Protein 4N84 (pdb70)

Nearest PDB structures (foldseek):
  4n84-assembly1_A  TM=1.004E+00  e=1.645E-27  Homo sapiens
  6fna-assembly1_A  TM=9.933E-01  e=2.203E-26  Homo sapiens
  4n7g-assembly1_A-2  TM=9.872E-01  e=5.894E-26  Homo sapiens
  7d8p-assembly1_B  TM=9.876E-01  e=8.430E-26  Homo sapiens
  7exe-assembly1_B  TM=9.832E-01  e=3.859E-25  Mus musculus

Foldseek 3Di:
DDDLVVLLVQLVVCVVVVNLVSNLVSLLVNLVVAAADDPSSVVSNVVSLCVVLVVLLVVLVVLVVQLVPPPDDPVSNVVSVVVSVVSLVSNVVSLVSLLVSLVRHQCVNDPDLLSNLLSLLVNLVSLLSVLVSDDPPCNVVSLVSSLVSLVVSQVSCVVDHQLLDLSNLVSLQSVLCSCCVRVVDLVSSQVSLVVSLVSNVVVVVVVRPSSVVSSVVSVVVNVVSVD/DDDLVVLVVQLVVCVVVVNLVSNQVSLLVNQVVAAADDVVSVVSNVVSLVVQLVVLLVVLVVLVVVLVVDDPVVNVVSVVVSVVSLVSNVVSLVSLLVSLVPGQCVNPPDLLSNLQSLLVNLVSLLSCLVNDPPPCNVVSLVRSLVSLVVSQVSCVVPHQLLDLSNLVSLLVNLVCCVVPVVHNPSSQVSLVVSLVSVVVVVCDDDDPPSVVSSVSSVVVNVVSPD/DVVCVDDD/DVVCVDPD

Radius of gyration: 26.81 Å; Cα contacts (8 Å, |Δi|>4): 557; chains: 4; bounding box: 70×46×56 Å

Secondary structure (DSSP, 8-state):
---HHHHHHHHHHHHHTT-HHHHHHHHHHHHHT-SPPPHHHHHHHHHHHHHHHHHHHHHHHHHHHHHHT--S-TTHHHHHHHHHHHHHHHHHHHHHHHHHHIIIIITTT--SHHHHHHHHHHHHHHHHHHHTT--GGGTTHHHHHHHHHHHHHHHHHHHHS-TT-HHHHHHHHHHHHHHHHTS--HHHHHHHHHHHHHHHHHHHT---HHHHHHHHHHHHHHHHHH-/---HHHHHHHHHHHHHTT-HHHHHHHHHHHHHT-SPPPHHHHHHHHHHHHHHHHHHHHHHHHHHHHHHH---HHHHHHHHHHHHHHHHHHHHHHHHHHHIIIIITTT--SHHHHHHHHHHHHHHHHHHHTT--SSSHHHHHHHHHHHHHHHHHHHHHHS-TT-HHHHHHHHHHHHIIIIIS--HHHHHHHHHHHHHHHHHTT--TT-SHHHHHHHHHHHHHHHH--/--------/--------

GO terms:
  GO:0005829 cytosol (C, IDA)
  GO:0042149 cellular response to glucose starvation (P, IDA)
  GO:0045824 negative regulation of innate immune response (P, IDA)
  GO:1904262 negative regulation of TORC1 signaling (P, IDA)
  GO:1900181 negative regulation of protein localization to nucleus (P, IDA)
  GO:0140311 protein sequestering activity (F, IDA)
  GO:0044325 transmembrane transporter binding (F, IPI)
  GO:0019903 protein phosphatase binding (F, IPI)
  GO:0031625 ubiquitin protein ligase binding (F, IPI)
  GO:0050815 phosphoserine residue binding (F, IDA)
  GO:0070372 regulation of ERK1 and ERK2 cascade (P, IDA)
  GO:0042470 melanosome (C, EXP)
  GO:0005737 cytoplasm (C, EXP)
  GO:0006468 protein phosphorylation (P, IMP)
  GO:0007165 signal transduction (P, IMP)
  GO:0005515 protein binding (F, IPI)
  GO:0005737 cytoplasm (C, TAS)
  GO:0043066 negative regulation of apoptotic process (P, TAS)
  GO:0007165 signal transduction (P, TAS)
  GO:0005634 nucleus (C, IDA)

Solvent-accessible surface area: 22319 Å² total

CATH classification: 1.20.190.20

Organism: Homo sapiens (NCBI:txid9606)

InterPro domains:
  IPR000308 14-3-3 protein [PIRSF000868] (2-238)
  IPR000308 14-3-3 protein [PR00305] (35-64)
  IPR000308 14-3-3 protein [PR00305] (82-106)
  IPR000308 14-3-3 protein [PR00305] (113-135)
  IPR000308 14-3-3 protein [PR00305] (148-174)
  IPR000308 14-3-3 protein [PR00305] (175-201)
  IPR000308 14-3-3 protein [PR00305] (202-231)
  IPR000308 14-3-3 protein [PTHR18860] (4-233)
  IPR023409 14-3-3 protein, conserved site [PS00796] (41-51)
  IPR023409 14-3-3 protein, conserved site [PS00797] (211-230)
  IPR023410 14-3-3 domain [PF00244] (9-229)
  IPR023410 14-3-3 domain [SM00101] (3-242)
  IPR036815 14-3-3 domain superfamily [G3DSA:1.20.190.20] (1-241)
  IPR036815 14-3-3 domain superfamily [SSF48445] (1-231)

Sequence (469 aa):
GMDKNELVQKAKLAEQAERYDDMAACMKSVTEQGAELSNEERNLLSVAYKNVVGARRSSWRVVSSIEQKTEGAEKKQQMAREYREKIETELRDICNDVLSLLEKFLIPNASQAESKVFYLKMKGDYYRYLAEVAAGDDKKGIVDQSQQAYQEAFEISKKEMQPTHPIRLGLALNFSVFYYEILNSPEKACSLAKTAFDEAIAELDTSYKDSTLIMQLLRDNLTLWTSGMDKNELVQKAKLAEQAERYDDMAACMKSVTEQGAELSNEERNLLSVAYKNVVGARRSSWRVVSSIEQKTEEKKQQMAREYREKIETELRDICNDVLSLLEKFLIPNASQAESKVFYLKMKGDYYRYLAEVAAGDDKKGIVDQSQQAYQEAFEISKKEMQPTHPIRLGLALNFSVFYYEILNSPEKACSLAKTAFDEAIAELDEESYKDSTLIMQLLRDNLTLWTSGLDLDLASGLDLDLAS

B-factor: mean 54.48, std 18.71, range [20.0, 144.7]

Structure (mmCIF, N/CA/C/O backbone):
data_4N84
#
_entry.id   4N84
#
_cell.length_a   83.240
_cell.length_b   105.180
_cell.length_c   113.780
_cell.angle_alpha   90.000
_cell.angle_beta   90.000
_cell.angle_gamma   90.000
#
_symmetry.space_group_name_H-M   'P 21 21 21'
#
loop_
_entity.id
_entity.type
_entity.pdbx_description
1 polymer '14-3-3 protein zeta/delta'
2 polymer 'Exoenzyme S'
3 water water
#
loop_
_atom_site.group_PDB
_atom_site.id
_atom_site.type_symbol
_atom_site.label_atom_id
_atom_site.label_alt_id
_atom_site.label_comp_id
_atom_site.label_asym_id
_atom_site.label_entity_id
_atom_site.label_seq_id
_atom_site.pdbx_PDB_ins_code
_atom_site.Cartn_x
_atom_site.Cartn_y
_atom_site.Cartn_z
_atom_site.occupancy
_atom_site.B_iso_or_equiv
_atom_site.auth_seq_id
_atom_site.auth_comp_id
_atom_site.auth_asym_id
_atom_site.auth_atom_id
_atom_site.pdbx_PDB_model_num
ATOM 1 N N . GLY A 1 1 ? 23.274 18.267 16.521 1.00 93.73 0 GLY A N 1
ATOM 2 C CA . GLY A 1 1 ? 22.945 18.359 17.978 1.00 110.96 0 GLY A CA 1
ATOM 3 C C . GLY A 1 1 ? 22.247 17.100 18.480 1.00 124.27 0 GLY A C 1
ATOM 4 O O . GLY A 1 1 ? 21.021 17.075 18.646 1.00 117.34 0 GLY A O 1
ATOM 5 N N . MET A 1 2 ? 23.040 16.050 18.710 1.00 131.01 1 MET A N 1
ATOM 6 C CA . MET A 1 2 ? 22.568 14.742 19.219 1.00 121.70 1 MET A CA 1
ATOM 7 C C . MET A 1 2 ? 23.608 14.169 20.197 1.00 112.21 1 MET A C 1
ATOM 8 O O . MET A 1 2 ? 24.801 14.431 20.057 1.00 102.44 1 MET A O 1
ATOM 13 N N . ASP A 1 3 ? 23.169 13.378 21.173 1.00 102.61 2 ASP A N 1
ATOM 14 C CA . ASP A 1 3 ? 24.063 12.887 22.236 1.00 90.49 2 ASP A CA 1
ATOM 15 C C . ASP A 1 3 ? 24.672 11.450 21.978 1.00 86.44 2 ASP A C 1
ATOM 16 O O . ASP A 1 3 ? 24.080 10.635 21.271 1.00 73.01 2 ASP A O 1
ATOM 21 N N . LYS A 1 4 ? 25.841 11.155 22.548 1.00 66.10 3 LYS A N 1
ATOM 22 C CA . LYS A 1 4 ? 26.573 9.935 22.242 1.00 63.87 3 LYS A CA 1
ATOM 23 C C . LYS A 1 4 ? 25.793 8.640 22.309 1.00 66.96 3 LYS A C 1
ATOM 24 O O . LYS A 1 4 ? 25.942 7.811 21.440 1.00 70.61 3 LYS A O 1
ATOM 30 N N . ASN A 1 5 ? 24.965 8.443 23.320 1.00 66.55 4 ASN A N 1
ATOM 31 C CA . ASN A 1 5 ? 24.119 7.269 23.310 1.00 59.43 4 ASN A CA 1
ATOM 32 C C . ASN A 1 5 ? 23.196 7.205 22.151 1.00 56.40 4 ASN A C 1
ATOM 33 O O . ASN A 1 5 ? 22.927 6.120 21.656 1.00 64.60 4 ASN A O 1
ATOM 38 N N . GLU A 1 6 ? 22.626 8.355 21.807 1.00 55.59 5 GLU A N 1
ATOM 39 C CA . GLU A 1 6 ? 21.657 8.418 20.744 1.00 54.71 5 GLU A CA 1
ATOM 40 C C . GLU A 1 6 ? 22.401 8.014 19.414 1.00 53.02 5 GLU A C 1
ATOM 41 O O . GLU A 1 6 ? 21.934 7.150 18.662 1.00 50.87 5 GLU A O 1
ATOM 43 N N . LEU A 1 7 ? 23.593 8.565 19.195 1.00 46.27 6 LEU A N 1
ATOM 44 C CA . LEU A 1 7 ? 24.391 8.269 18.053 1.00 42.03 6 LEU A CA 1
ATOM 45 C C . LEU A 1 7 ? 24.666 6.766 17.959 1.00 51.68 6 LEU A C 1
ATOM 46 O O . LEU A 1 7 ? 24.371 6.147 16.906 1.00 49.76 6 LEU A O 1
ATOM 51 N N . VAL A 1 8 ? 25.112 6.168 19.068 1.00 44.82 7 VAL A N 1
ATOM 52 C CA . VAL A 1 8 ? 25.364 4.737 19.145 1.00 38.73 7 VAL A CA 1
ATOM 53 C C . VAL A 1 8 ? 24.138 3.883 18.832 1.00 45.49 7 VAL A C 1
ATOM 54 O O . VAL A 1 8 ? 24.185 2.889 18.086 1.00 56.64 7 VAL A O 1
ATOM 58 N N . GLN A 1 9 ? 23.024 4.289 19.358 1.00 43.95 8 GLN A N 1
ATOM 59 C CA . GLN A 1 9 ? 21.771 3.619 19.063 1.00 54.01 8 GLN A CA 1
ATOM 60 C C . GLN A 1 9 ? 21.324 3.750 17.584 1.00 53.40 8 GLN A C 1
ATOM 61 O O . GLN A 1 9 ? 20.650 2.876 17.052 1.00 51.26 8 GLN A O 1
ATOM 67 N N . LYS A 1 10 ? 21.642 4.879 16.964 1.00 46.60 9 LYS A N 1
ATOM 68 C CA . LYS A 1 10 ? 21.293 5.076 15.599 1.00 48.14 9 LYS A CA 1
ATOM 69 C C . LYS A 1 10 ? 22.177 4.146 14.723 1.00 43.15 9 LYS A C 1
ATOM 70 O O . LYS A 1 10 ? 21.667 3.436 13.859 1.00 43.37 9 LYS A O 1
ATOM 76 N N . ALA A 1 11 ? 23.470 4.143 14.999 1.00 37.38 10 ALA A N 1
ATOM 77 C CA . ALA A 1 11 ? 24.404 3.233 14.400 1.00 41.06 10 ALA A CA 1
ATOM 78 C C . ALA A 1 11 ? 23.939 1.770 14.400 1.00 44.85 10 ALA A C 1
ATOM 79 O O . ALA A 1 11 ? 23.924 1.161 13.345 1.00 52.45 10 ALA A O 1
ATOM 81 N N . LYS A 1 12 ? 23.502 1.246 15.549 1.00 43.40 11 LYS A N 1
ATOM 82 C CA . LYS A 1 12 ? 22.916 -0.090 15.607 1.00 43.14 11 LYS A CA 1
ATOM 83 C C . LYS A 1 12 ? 21.670 -0.260 14.744 1.00 44.61 11 LYS A C 1
ATOM 84 O O . LYS A 1 12 ? 21.477 -1.326 14.144 1.00 50.31 11 LYS A O 1
ATOM 90 N N . LEU A 1 13 ? 20.824 0.765 14.692 1.00 46.09 12 LEU A N 1
ATOM 91 C CA . LEU A 1 13 ? 19.645 0.754 13.847 1.00 45.23 12 LEU A CA 1
ATOM 92 C C . LEU A 1 13 ? 20.061 0.683 12.371 1.00 44.70 12 LEU A C 1
ATOM 93 O O . LEU A 1 13 ? 19.638 -0.193 11.638 1.00 42.68 12 LEU A O 1
ATOM 98 N N . ALA A 1 14 ? 20.960 1.570 11.974 1.00 41.97 13 ALA A N 1
ATOM 99 C CA . ALA A 1 14 ? 21.472 1.621 10.625 1.00 40.43 13 ALA A CA 1
ATOM 100 C C . ALA A 1 14 ? 22.132 0.326 10.264 1.00 40.53 13 ALA A C 1
ATOM 101 O O . ALA A 1 14 ? 21.997 -0.075 9.146 1.00 45.73 13 ALA A O 1
ATOM 103 N N . GLU A 1 15 ? 22.845 -0.309 11.206 1.00 39.81 14 GLU A N 1
ATOM 104 C CA . GLU A 1 15 ? 23.519 -1.560 10.948 1.00 42.74 14 GLU A CA 1
ATOM 105 C C . GLU A 1 15 ? 22.502 -2.597 10.614 1.00 45.06 14 GLU A C 1
ATOM 106 O O . GLU A 1 15 ? 22.589 -3.292 9.591 1.00 41.25 14 GLU A O 1
ATOM 112 N N . GLN A 1 16 ? 21.475 -2.627 11.417 1.00 42.65 15 GLN A N 1
ATOM 113 C CA . GLN A 1 16 ? 20.422 -3.593 11.202 1.00 51.74 15 GLN A CA 1
ATOM 114 C C . GLN A 1 16 ? 19.782 -3.455 9.825 1.00 47.35 15 GLN A C 1
ATOM 115 O O . GLN A 1 16 ? 19.415 -4.450 9.224 1.00 58.09 15 GLN A O 1
ATOM 121 N N . ALA A 1 17 ? 19.604 -2.216 9.371 1.00 41.99 16 ALA A N 1
ATOM 122 C CA . ALA A 1 17 ? 18.850 -1.929 8.172 1.00 39.15 16 ALA A CA 1
ATOM 123 C C . ALA A 1 17 ? 19.798 -2.006 6.954 1.00 43.03 16 ALA A C 1
ATOM 124 O O . ALA A 1 17 ? 19.417 -1.626 5.863 1.00 40.91 16 ALA A O 1
ATOM 126 N N . GLU A 1 18 ? 21.042 -2.416 7.182 1.00 39.56 17 GLU A N 1
ATOM 127 C CA . GLU A 1 18 ? 22.099 -2.434 6.197 1.00 43.77 17 GLU A CA 1
ATOM 128 C C . GLU A 1 18 ? 22.335 -1.105 5.517 1.00 43.85 17 GLU A C 1
ATOM 129 O O . GLU A 1 18 ? 22.499 -1.010 4.325 1.00 44.00 17 GLU A O 1
ATOM 135 N N . ARG A 1 19 ? 22.317 -0.051 6.327 1.00 44.36 18 ARG A N 1
ATOM 136 C CA . ARG A 1 19 ? 22.594 1.301 5.861 1.00 36.45 18 ARG A CA 1
ATOM 137 C C . ARG A 1 19 ? 23.898 1.753 6.495 1.00 37.18 18 ARG A C 1
ATOM 138 O O . ARG A 1 19 ? 23.9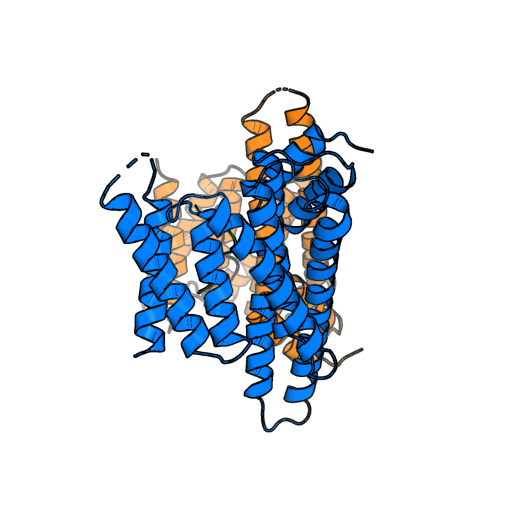04 2.406 7.539 1.00 41.07 18 ARG A O 1
ATOM 146 N N . TYR A 1 20 ? 25.005 1.385 5.861 1.00 35.98 19 TYR A N 1
ATOM 147 C CA . TYR A 1 20 ? 26.290 1.549 6.434 1.00 37.77 19 TYR A CA 1
ATOM 148 C C . TYR A 1 20 ? 26.858 2.901 6.301 1.00 42.92 19 TYR A C 1
ATOM 149 O O . TYR A 1 20 ? 27.704 3.249 7.122 1.00 46.34 19 TYR A O 1
ATOM 158 N N . ASP A 1 21 ? 26.469 3.658 5.282 1.00 41.34 20 ASP A N 1
ATOM 159 C CA . ASP A 1 21 ? 26.882 5.075 5.241 1.00 43.62 20 ASP A CA 1
ATOM 160 C C . ASP A 1 21 ? 26.317 5.833 6.473 1.00 38.37 20 ASP A C 1
ATOM 161 O O . ASP A 1 21 ? 27.050 6.592 7.135 1.00 43.94 20 ASP A O 1
ATOM 166 N N . ASP A 1 22 ? 25.051 5.596 6.784 1.00 36.41 21 ASP A N 1
ATOM 167 C CA . ASP A 1 22 ? 24.368 6.141 7.968 1.00 38.18 21 ASP A CA 1
ATOM 168 C C . ASP A 1 22 ? 25.128 5.694 9.184 1.00 46.83 21 ASP A C 1
ATOM 169 O O . ASP A 1 22 ? 25.551 6.527 10.000 1.00 51.04 21 ASP A O 1
ATOM 174 N N . MET A 1 23 ? 25.406 4.389 9.254 1.00 46.78 22 MET A N 1
ATOM 175 C CA . MET A 1 23 ? 26.080 3.847 10.412 1.00 41.72 22 MET A CA 1
ATOM 176 C C . MET A 1 23 ? 27.441 4.484 10.569 1.00 37.96 22 MET A C 1
ATOM 177 O O . MET A 1 23 ? 27.867 4.845 11.682 1.00 43.33 22 MET A O 1
ATOM 182 N N . ALA A 1 24 ? 28.139 4.651 9.480 1.00 35.87 23 ALA A N 1
ATOM 183 C CA . ALA A 1 24 ? 29.480 5.314 9.551 1.00 39.37 23 ALA A CA 1
ATOM 184 C C . ALA A 1 24 ? 29.435 6.830 9.979 1.00 39.70 23 ALA A C 1
ATOM 185 O O . ALA A 1 24 ? 30.263 7.275 10.733 1.00 43.12 23 ALA A O 1
ATOM 187 N N . ALA A 1 25 ? 28.440 7.570 9.524 1.00 35.74 24 ALA A N 1
ATOM 188 C CA . ALA A 1 25 ? 28.283 9.025 9.803 1.00 41.48 24 ALA A CA 1
ATOM 189 C C . ALA A 1 25 ? 27.993 9.089 11.307 1.00 39.22 24 ALA A C 1
ATOM 190 O O . ALA A 1 25 ? 28.618 9.856 12.004 1.00 40.19 24 ALA A O 1
ATOM 192 N N . CYS A 1 26 ? 27.141 8.198 11.810 1.00 34.66 25 CYS A N 1
ATOM 193 C CA . CYS A 1 26 ? 26.927 8.108 13.273 1.00 40.53 25 CYS A CA 1
ATOM 194 C C . CYS A 1 26 ? 28.170 7.927 14.108 1.00 44.02 25 CYS A C 1
ATOM 195 O O . CYS A 1 26 ? 28.477 8.761 15.005 1.00 50.84 25 CYS A O 1
ATOM 198 N N . MET A 1 27 ? 28.931 6.905 13.768 1.00 38.31 26 MET A N 1
ATOM 199 C CA . MET A 1 27 ? 30.118 6.593 14.567 1.00 36.69 26 MET A CA 1
ATOM 200 C C . MET A 1 27 ? 31.258 7.506 14.272 1.00 35.95 26 MET A C 1
ATOM 201 O O . MET A 1 27 ? 32.189 7.608 15.062 1.00 38.21 26 MET A O 1
ATOM 206 N N . LYS A 1 28 ? 31.243 8.160 13.131 1.00 42.82 27 LYS A N 1
ATOM 207 C CA . LYS A 1 28 ? 32.244 9.218 12.894 1.00 45.68 27 LYS A CA 1
ATOM 208 C C . LYS A 1 28 ? 31.944 10.340 13.917 1.00 46.13 27 LYS A C 1
ATOM 209 O O . LYS A 1 28 ? 32.844 10.790 14.618 1.00 43.47 27 LYS A O 1
ATOM 215 N N . SER A 1 29 ? 30.679 10.728 14.080 1.00 41.93 28 SER A N 1
ATOM 216 C CA . SER A 1 29 ? 30.416 11.814 15.063 1.00 53.10 28 SER A CA 1
ATOM 217 C C . SER A 1 29 ? 30.741 11.424 16.491 1.00 55.58 28 SER A C 1
ATOM 218 O O . SER A 1 29 ? 31.287 12.254 17.237 1.00 57.65 28 SER A O 1
ATOM 221 N N . VAL A 1 30 ? 30.398 10.189 16.870 1.00 47.97 29 VAL A N 1
ATOM 222 C CA . VAL A 1 30 ? 30.740 9.691 18.235 1.00 44.56 29 VAL A CA 1
ATOM 223 C C . VAL A 1 30 ? 32.237 9.857 18.405 1.00 51.88 29 VAL A C 1
ATOM 224 O O . VAL A 1 30 ? 32.724 10.329 19.462 1.00 48.47 29 VAL A O 1
ATOM 228 N N . THR A 1 31 ? 32.987 9.494 17.368 1.00 41.13 30 THR A N 1
ATOM 229 C CA . THR A 1 31 ? 34.439 9.566 17.536 1.00 43.27 30 THR A CA 1
ATOM 230 C C . THR A 1 31 ? 34.913 11.014 17.629 1.00 49.49 30 THR A C 1
ATOM 231 O O . THR A 1 31 ? 35.836 11.339 18.339 1.00 50.34 30 THR A O 1
ATOM 235 N N . GLU A 1 32 ? 34.279 11.875 16.866 1.00 51.36 31 GLU A N 1
ATOM 236 C CA . GLU A 1 32 ? 34.629 13.268 16.883 1.00 48.94 31 GLU A CA 1
ATOM 237 C C . GLU A 1 32 ? 34.348 13.977 18.221 1.00 51.04 31 GLU A C 1
ATOM 238 O O . GLU A 1 32 ? 34.998 14.954 18.514 1.00 57.23 31 GLU A O 1
ATOM 244 N N . GLN A 1 33 ? 33.476 13.434 19.072 1.00 49.27 32 GLN A N 1
ATOM 245 C CA . GLN A 1 33 ? 33.279 13.988 20.427 1.00 43.20 32 GLN A CA 1
ATOM 246 C C . GLN A 1 33 ? 34.495 13.882 21.342 1.00 45.32 32 GLN A C 1
ATOM 247 O O . GLN A 1 33 ? 34.516 14.453 22.408 1.00 51.88 32 GLN A O 1
ATOM 253 N N . GLY A 1 34 ? 35.515 13.138 20.936 1.00 46.11 33 GLY A N 1
ATOM 254 C CA . GLY A 1 34 ? 36.804 13.247 21.575 1.00 36.53 33 GLY A CA 1
ATOM 255 C C . GLY A 1 34 ? 37.107 12.261 22.685 1.00 40.39 33 GLY A C 1
ATOM 256 O O . GLY A 1 34 ? 38.245 12.168 23.099 1.00 40.56 33 GLY A O 1
ATOM 257 N N . ALA A 1 35 ? 36.123 11.524 23.196 1.00 37.36 34 ALA A N 1
ATOM 258 C CA . ALA A 1 35 ? 36.452 10.571 24.293 1.00 39.34 34 ALA A CA 1
ATOM 259 C C . ALA A 1 35 ? 36.840 9.163 23.698 1.00 43.71 34 ALA A C 1
ATOM 260 O O . ALA A 1 35 ? 36.227 8.725 22.677 1.00 40.16 34 ALA A O 1
ATOM 262 N N . GLU A 1 36 ? 37.784 8.478 24.333 1.00 45.36 35 GLU A N 1
ATOM 263 C CA . GLU A 1 36 ? 38.162 7.071 24.017 1.00 45.11 35 GLU A CA 1
ATOM 264 C C . GLU A 1 36 ? 36.976 6.143 23.857 1.00 41.18 35 GLU A C 1
ATOM 265 O O . GLU A 1 36 ? 36.167 6.000 24.789 1.00 40.41 35 GLU A O 1
ATOM 271 N N . LEU A 1 37 ? 36.870 5.511 22.671 1.00 41.79 36 LEU A N 1
ATOM 272 C CA . LEU A 1 37 ? 35.750 4.569 22.358 1.00 40.27 36 LEU A CA 1
ATOM 273 C C . LEU A 1 37 ? 35.887 3.322 23.221 1.00 37.93 36 LEU A C 1
ATOM 274 O O . LEU A 1 37 ? 36.968 2.818 23.379 1.00 30.64 36 LEU A O 1
ATOM 279 N N . 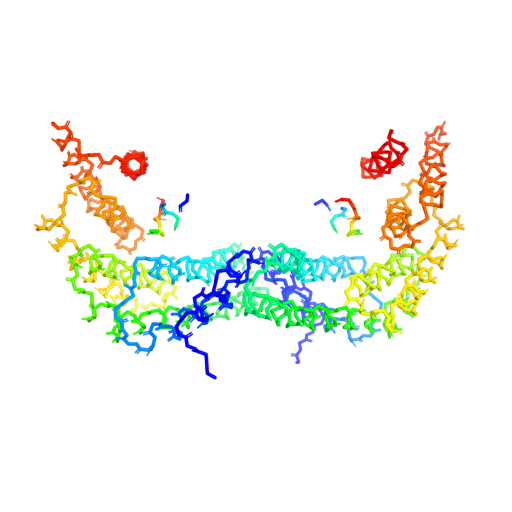SER A 1 38 ? 34.789 2.869 23.778 1.00 34.83 37 SER A N 1
ATOM 280 C CA . SER A 1 38 ? 34.700 1.548 24.308 1.00 41.79 37 SER A CA 1
ATOM 281 C C . SER A 1 38 ? 34.831 0.527 23.149 1.00 45.34 37 SER A C 1
ATOM 282 O O . SER A 1 38 ? 34.673 0.895 21.956 1.00 42.87 37 SER A O 1
ATOM 285 N N . ASN A 1 39 ? 35.132 -0.723 23.519 1.00 42.16 38 ASN A N 1
ATOM 286 C CA . ASN A 1 39 ? 35.086 -1.863 22.638 1.00 40.34 38 ASN A CA 1
ATOM 287 C C . ASN A 1 39 ? 33.832 -1.857 21.822 1.00 43.61 38 ASN A C 1
ATOM 288 O O . ASN A 1 39 ? 33.898 -1.919 20.591 1.00 40.55 38 ASN A O 1
ATOM 293 N N . GLU A 1 40 ? 32.684 -1.723 22.460 1.00 40.26 39 GLU A N 1
ATOM 294 C CA . GLU A 1 40 ? 31.487 -1.737 21.653 1.00 36.64 39 GLU A CA 1
ATOM 295 C C . GLU A 1 40 ? 31.472 -0.648 20.541 1.00 39.99 39 GLU A C 1
ATOM 296 O O . GLU A 1 40 ? 31.040 -0.935 19.426 1.00 47.60 39 GLU A O 1
ATOM 302 N N . GLU A 1 41 ? 31.938 0.580 20.847 1.00 43.67 40 GLU A N 1
ATOM 303 C CA . GLU A 1 41 ? 31.873 1.686 19.891 1.00 45.28 40 GLU A CA 1
ATOM 304 C C . GLU A 1 41 ? 32.909 1.553 18.799 1.00 37.18 40 GLU A C 1
ATOM 305 O O . GLU A 1 41 ? 32.642 1.851 17.669 1.00 36.53 40 GLU A O 1
ATOM 311 N N . ARG A 1 42 ? 34.090 1.075 19.180 1.00 32.24 41 ARG A N 1
ATOM 312 C CA . ARG A 1 42 ? 35.163 0.813 18.234 1.00 33.83 41 ARG A CA 1
ATOM 313 C C . ARG A 1 42 ? 34.729 -0.249 17.234 1.00 41.67 41 ARG A C 1
ATOM 314 O O . ARG A 1 42 ? 34.943 -0.099 16.031 1.00 37.99 41 ARG A O 1
ATOM 322 N N . ASN A 1 43 ? 34.115 -1.321 17.728 1.00 35.84 42 ASN A N 1
ATOM 323 C CA . ASN A 1 43 ? 33.622 -2.359 16.837 1.00 36.45 42 ASN A CA 1
ATOM 324 C C . ASN A 1 43 ? 32.553 -1.856 15.861 1.00 40.02 42 ASN A C 1
ATOM 325 O O . ASN A 1 43 ? 32.536 -2.267 14.718 1.00 38.94 42 ASN A O 1
ATOM 330 N N . LEU A 1 44 ? 31.640 -1.017 16.330 1.00 34.78 43 LEU A N 1
ATOM 331 C CA . LEU A 1 44 ? 30.650 -0.437 15.481 1.00 34.03 43 LEU A CA 1
ATOM 332 C C . LEU A 1 44 ? 31.3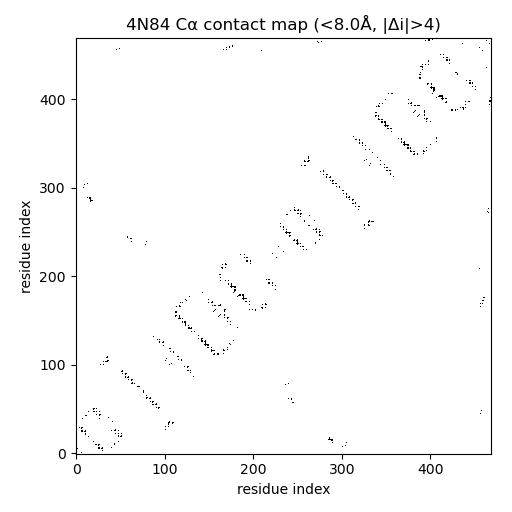30 0.503 14.436 1.00 39.66 43 LEU A C 1
ATOM 333 O O . LEU A 1 44 ? 30.939 0.551 13.272 1.00 37.19 43 LEU A O 1
ATOM 338 N N . LEU A 1 45 ? 32.376 1.221 14.823 1.00 37.84 44 LEU A N 1
ATOM 339 C CA . LEU A 1 45 ? 33.004 2.097 13.843 1.00 39.02 44 LEU A CA 1
ATOM 340 C C . LEU A 1 45 ? 33.670 1.239 12.727 1.00 43.18 44 LEU A C 1
ATOM 341 O O . LEU A 1 45 ? 33.489 1.517 11.556 1.00 53.31 44 LEU A O 1
ATOM 346 N N . SER A 1 46 ? 34.446 0.231 13.122 1.00 38.04 45 SER A N 1
ATOM 347 C CA . SER A 1 46 ? 35.036 -0.744 12.258 1.00 41.16 45 SER A CA 1
ATOM 348 C C . SER A 1 46 ? 34.043 -1.452 11.306 1.00 39.21 45 SER A C 1
ATOM 349 O O . SER A 1 46 ? 34.212 -1.419 10.102 1.00 39.42 45 SER A O 1
ATOM 352 N N . VAL A 1 47 ? 32.981 -2.007 11.850 1.00 29.07 46 VAL A N 1
ATOM 353 C CA . VAL A 1 47 ? 32.000 -2.609 11.038 1.00 34.15 46 VAL A CA 1
ATOM 354 C C . VAL A 1 47 ? 31.564 -1.643 9.935 1.00 36.66 46 VAL A C 1
ATOM 355 O O . VAL A 1 47 ? 31.558 -2.033 8.738 1.00 38.33 46 VAL A O 1
ATOM 359 N N . ALA A 1 48 ? 31.196 -0.419 10.331 1.00 34.02 47 ALA A N 1
ATOM 360 C CA . ALA A 1 48 ? 30.578 0.546 9.388 1.00 32.49 47 ALA A CA 1
ATOM 361 C C . ALA A 1 48 ? 31.538 0.801 8.226 1.00 37.23 47 ALA A C 1
ATOM 362 O O . ALA A 1 48 ? 31.178 0.633 7.048 1.00 37.01 47 ALA A O 1
ATOM 364 N N . TYR A 1 49 ? 32.797 1.078 8.562 1.00 32.34 48 TYR A N 1
ATOM 365 C CA . TYR A 1 49 ? 33.681 1.474 7.572 1.00 37.90 48 TYR A CA 1
ATOM 366 C C . TYR A 1 49 ? 34.116 0.316 6.686 1.00 41.14 48 TYR A C 1
ATOM 367 O O . TYR A 1 49 ? 34.156 0.516 5.483 1.00 45.22 48 TYR A O 1
ATOM 376 N N . LYS A 1 50 ? 34.377 -0.866 7.267 1.00 38.74 49 LYS A N 1
ATOM 377 C CA . LYS A 1 50 ? 34.715 -2.044 6.523 1.00 39.28 49 LYS A CA 1
ATOM 378 C C . LYS A 1 50 ? 33.666 -2.233 5.447 1.00 42.31 49 LYS A C 1
ATOM 379 O O . LYS A 1 50 ? 34.005 -2.469 4.317 1.00 42.43 49 LYS A O 1
ATOM 385 N N . ASN A 1 51 ? 32.396 -2.052 5.762 1.00 37.76 50 ASN A N 1
ATOM 386 C CA . ASN A 1 51 ? 31.412 -2.166 4.721 1.00 39.61 50 ASN A CA 1
ATOM 387 C C . ASN A 1 51 ? 31.361 -0.997 3.744 1.00 45.95 50 ASN A C 1
ATOM 388 O O . ASN A 1 51 ? 30.987 -1.159 2.608 1.00 51.99 50 ASN A O 1
ATOM 393 N N . VAL A 1 52 ? 31.669 0.205 4.208 1.00 48.93 51 VAL A N 1
ATOM 394 C CA . VAL A 1 52 ? 31.529 1.388 3.370 1.00 44.75 51 VAL A CA 1
ATOM 395 C C . VAL A 1 52 ? 32.686 1.402 2.380 1.00 42.11 51 VAL A C 1
ATOM 396 O O . VAL A 1 52 ? 32.511 1.497 1.191 1.00 38.16 51 VAL A O 1
ATOM 400 N N . VAL A 1 53 ? 33.876 1.234 2.875 1.00 40.87 52 VAL A N 1
ATOM 401 C CA . VAL A 1 53 ? 34.961 1.114 1.965 1.00 40.53 52 VAL A CA 1
ATOM 402 C C . VAL A 1 53 ? 34.904 -0.178 1.125 1.00 42.09 52 VAL A C 1
ATOM 403 O O . VAL A 1 53 ? 35.431 -0.175 0.007 1.00 47.10 52 VAL A O 1
ATOM 407 N N . GLY A 1 54 ? 34.369 -1.288 1.651 1.00 41.43 53 GLY A N 1
ATOM 408 C CA . GLY A 1 54 ? 34.491 -2.605 0.949 1.00 31.67 53 GLY A CA 1
ATOM 409 C C . GLY A 1 54 ? 33.621 -2.569 -0.325 1.00 34.80 53 GLY A C 1
ATOM 410 O O . GLY A 1 54 ? 34.000 -3.103 -1.327 1.00 43.35 53 GLY A O 1
ATOM 411 N N . ALA A 1 55 ? 32.497 -1.863 -0.310 1.00 31.58 54 ALA A N 1
ATOM 412 C CA . ALA A 1 55 ? 31.635 -1.739 -1.472 1.00 35.84 54 ALA A CA 1
ATOM 413 C C . ALA A 1 55 ? 32.379 -1.024 -2.616 1.00 44.34 54 ALA A C 1
ATOM 414 O O . ALA A 1 55 ? 32.190 -1.356 -3.813 1.00 48.71 54 ALA A O 1
ATOM 416 N N . ARG A 1 56 ? 33.299 -0.147 -2.247 1.00 38.37 55 ARG A N 1
ATOM 417 C CA . ARG A 1 56 ? 34.034 0.622 -3.213 1.00 43.46 55 ARG A CA 1
ATOM 418 C C . ARG A 1 56 ? 35.172 -0.170 -3.779 1.00 40.21 55 ARG A C 1
ATOM 419 O O . ARG A 1 56 ? 35.375 -0.164 -4.967 1.00 44.14 55 ARG A O 1
ATOM 427 N N . ARG A 1 57 ? 35.961 -0.801 -2.932 1.00 42.51 56 ARG A N 1
ATOM 428 C CA . ARG A 1 57 ? 37.054 -1.609 -3.411 1.00 37.13 56 ARG A CA 1
ATOM 429 C C . ARG A 1 57 ? 36.515 -2.688 -4.363 1.00 41.29 56 ARG A C 1
ATOM 430 O O . ARG A 1 57 ? 37.166 -3.073 -5.378 1.00 41.50 56 ARG A O 1
ATOM 438 N N . SER A 1 58 ? 35.341 -3.205 -4.023 1.00 35.80 57 SER A N 1
ATOM 439 C CA . SER A 1 58 ? 34.852 -4.296 -4.761 1.00 40.29 57 SER A CA 1
ATOM 440 C C . SER A 1 58 ? 34.453 -3.698 -6.133 1.00 45.30 57 SER A C 1
ATOM 441 O O . SER A 1 58 ? 34.745 -4.259 -7.178 1.00 47.47 57 SER A O 1
ATOM 444 N N . SER A 1 59 ? 33.826 -2.533 -6.103 1.00 40.90 58 SER A N 1
ATOM 445 C CA . SER A 1 59 ? 33.402 -1.898 -7.282 1.00 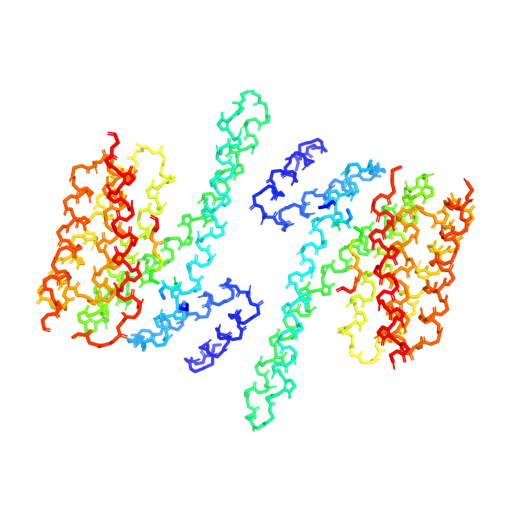37.94 58 SER A CA 1
ATOM 446 C C . SER A 1 59 ? 34.609 -1.547 -8.145 1.00 48.35 58 SER A C 1
ATOM 447 O O . SER A 1 59 ? 34.610 -1.774 -9.352 1.00 44.24 58 SER A O 1
ATOM 450 N N . TRP A 1 60 ? 35.631 -0.994 -7.523 1.00 43.34 59 TRP A N 1
ATOM 451 C CA . TRP A 1 60 ? 36.835 -0.694 -8.202 1.00 44.61 59 TRP A CA 1
ATOM 452 C C . TRP A 1 60 ? 37.437 -1.868 -8.888 1.00 49.83 59 TRP A C 1
ATOM 453 O O . TRP A 1 60 ? 37.872 -1.738 -10.003 1.00 49.88 59 TRP A O 1
ATOM 464 N N . ARG A 1 61 ? 37.537 -3.003 -8.199 1.00 57.45 60 ARG A N 1
ATOM 465 C CA . ARG A 1 61 ? 38.221 -4.177 -8.731 1.00 53.44 60 ARG A CA 1
ATOM 466 C C . ARG A 1 61 ? 37.534 -4.603 -10.008 1.00 58.32 60 ARG A C 1
ATOM 467 O O . ARG A 1 61 ? 38.213 -4.978 -10.955 1.00 67.36 60 ARG A O 1
ATOM 475 N N . VAL A 1 62 ? 36.204 -4.501 -10.044 1.00 52.12 61 VAL A N 1
ATOM 476 C CA . VAL A 1 62 ? 35.418 -4.883 -11.203 1.00 50.53 61 VAL A CA 1
ATOM 477 C C . VAL A 1 62 ? 35.661 -3.926 -12.377 1.00 54.98 61 VAL A C 1
ATOM 478 O O . VAL A 1 62 ? 35.860 -4.341 -13.514 1.00 56.90 61 VAL A O 1
ATOM 482 N N . VAL A 1 63 ? 35.609 -2.645 -12.106 1.00 49.84 62 VAL A N 1
ATOM 483 C CA . VAL A 1 63 ? 35.634 -1.710 -13.177 1.00 54.66 62 VAL A CA 1
ATOM 484 C C . VAL A 1 63 ? 37.010 -1.674 -13.782 1.00 60.82 62 VAL A C 1
ATOM 485 O O . VAL A 1 63 ? 37.136 -1.693 -14.986 1.00 63.16 62 VAL A O 1
ATOM 489 N N . SER A 1 64 ? 38.013 -1.644 -12.920 1.00 63.20 63 SER A N 1
ATOM 490 C CA . SER A 1 64 ? 39.402 -1.676 -13.303 1.00 61.20 63 SER A CA 1
ATOM 491 C C . SER A 1 64 ? 39.680 -2.857 -14.234 1.00 59.30 63 SER A C 1
ATOM 492 O O . SER A 1 64 ? 40.360 -2.739 -15.242 1.00 69.03 63 SER A O 1
ATOM 495 N N . SER A 1 65 ? 39.109 -3.992 -13.923 1.00 60.31 64 SER A N 1
ATOM 496 C CA . SER A 1 65 ? 39.440 -5.156 -14.656 1.00 64.15 64 SER A CA 1
ATOM 497 C C . SER A 1 65 ? 38.837 -5.065 -16.049 1.00 75.59 64 SER A C 1
ATOM 498 O O . SER A 1 65 ? 39.504 -5.375 -17.024 1.00 95.09 64 SER A O 1
ATOM 501 N N . ILE A 1 66 ? 37.568 -4.669 -16.117 1.00 71.45 65 ILE A N 1
ATOM 502 C CA . ILE A 1 66 ? 36.862 -4.423 -17.359 1.00 66.96 65 ILE A CA 1
ATOM 503 C C . ILE A 1 66 ? 37.646 -3.446 -18.218 1.00 77.31 65 ILE A C 1
ATOM 504 O O . ILE A 1 66 ? 37.778 -3.643 -19.419 1.00 90.30 65 ILE A O 1
ATOM 509 N N . GLU A 1 67 ? 38.170 -2.400 -17.606 1.00 66.82 66 GLU A N 1
ATOM 510 C CA . GLU A 1 67 ? 39.053 -1.498 -18.299 1.00 70.53 66 GLU A CA 1
ATOM 511 C C . GLU A 1 67 ? 40.354 -2.174 -18.855 1.00 78.82 66 GLU A C 1
ATOM 512 O O . GLU A 1 67 ? 40.758 -1.870 -19.973 1.00 90.14 66 GLU A O 1
ATOM 518 N N . GLN A 1 68 ? 40.996 -3.076 -18.104 1.00 80.93 67 GLN A N 1
ATOM 519 C CA . GLN A 1 68 ? 42.125 -3.885 -18.645 1.00 89.54 67 GLN A CA 1
ATOM 520 C C . GLN A 1 68 ? 41.734 -4.614 -19.951 1.00 86.88 67 GLN A C 1
ATOM 521 O O . GLN A 1 68 ? 42.343 -4.394 -21.003 1.00 87.92 67 GLN A O 1
ATOM 527 N N . LYS A 1 69 ? 40.679 -5.424 -19.852 1.00 79.21 68 LYS A N 1
ATOM 528 C CA . LYS A 1 69 ? 40.145 -6.276 -20.918 1.00 86.43 68 LYS A CA 1
ATOM 529 C C . LYS A 1 69 ? 39.401 -5.604 -22.078 1.00 86.55 68 LYS A C 1
ATOM 530 O O . LYS A 1 69 ? 38.906 -6.293 -22.967 1.00 95.74 68 LYS A O 1
ATOM 536 N N . THR A 1 70 ? 39.331 -4.277 -22.057 1.00 82.51 69 THR A N 1
ATOM 537 C CA . THR A 1 70 ? 38.651 -3.529 -23.107 1.00 93.80 69 THR A CA 1
ATOM 538 C C . THR A 1 70 ? 39.891 -3.025 -23.841 1.00 102.33 69 THR A C 1
ATOM 539 O O . THR A 1 70 ? 40.491 -2.021 -23.455 1.00 86.53 69 THR A O 1
ATOM 543 N N . GLU A 1 71 ? 40.270 -3.731 -24.901 1.00 119.05 70 GLU A N 1
ATOM 544 C CA . GLU A 1 71 ? 41.437 -3.358 -25.692 1.00 123.29 70 GLU A CA 1
ATOM 545 C C . GLU A 1 71 ? 40.889 -3.418 -27.113 1.00 123.74 70 GLU A C 1
ATOM 546 O O . GLU A 1 71 ? 40.744 -4.497 -27.688 1.00 130.69 70 GLU A O 1
ATOM 548 N N . GLY A 1 72 ? 40.587 -2.252 -27.675 1.00 114.76 71 GLY A N 1
ATOM 549 C CA . GLY A 1 72 ? 40.057 -2.170 -29.023 1.00 101.97 71 GLY A CA 1
ATOM 550 C C . GLY A 1 72 ? 39.253 -0.906 -29.254 1.00 114.56 71 GLY A C 1
ATOM 551 O O . GLY A 1 72 ? 39.612 -0.073 -30.086 1.00 108.63 71 GLY A O 1
ATOM 552 N N . ALA A 1 73 ? 38.159 -0.763 -28.512 1.00 105.12 72 ALA A N 1
ATOM 553 C CA . ALA A 1 73 ? 37.298 0.407 -28.634 1.00 99.53 72 ALA A CA 1
ATOM 554 C C . ALA A 1 73 ? 37.948 1.636 -28.006 1.00 94.42 72 ALA A C 1
ATOM 555 O O . ALA A 1 73 ? 38.232 1.656 -26.808 1.00 114.62 72 ALA A O 1
ATOM 557 N N . GLU A 1 74 ? 38.193 2.653 -28.826 1.00 90.30 73 GLU A N 1
ATOM 558 C CA . GLU A 1 74 ? 38.883 3.858 -28.377 1.00 92.43 73 GLU A CA 1
ATOM 559 C C . GLU A 1 74 ? 38.122 4.598 -27.281 1.00 85.65 73 GLU A C 1
ATOM 560 O O . GLU A 1 74 ? 38.707 5.376 -26.527 1.00 81.20 73 GLU A O 1
ATOM 566 N N . LYS A 1 75 ? 36.818 4.352 -27.200 1.00 82.28 74 LYS A N 1
ATOM 567 C CA . LYS A 1 75 ? 35.977 4.998 -26.199 1.00 87.20 74 LYS A CA 1
ATOM 568 C C . LYS A 1 75 ? 35.609 4.029 -25.080 1.00 79.10 74 LYS A C 1
ATOM 569 O O . LYS A 1 75 ? 35.610 4.395 -23.904 1.00 71.06 74 LYS A O 1
ATOM 575 N N . LYS A 1 76 ? 35.293 2.794 -25.453 1.00 70.32 75 LYS A N 1
ATOM 576 C CA . LYS A 1 76 ? 34.922 1.771 -24.482 1.00 85.27 75 LYS A CA 1
ATOM 577 C C . LYS A 1 76 ? 35.943 1.813 -23.350 1.00 83.86 75 LYS A C 1
ATOM 578 O O . LYS A 1 76 ? 35.604 1.591 -22.187 1.00 84.99 75 LYS A O 1
ATOM 584 N N . GLN A 1 77 ? 37.193 2.099 -23.698 1.00 68.93 76 GLN A N 1
ATOM 585 C CA . GLN A 1 77 ? 38.265 2.169 -22.712 1.00 72.27 76 GLN A CA 1
ATOM 586 C C . GLN A 1 77 ? 38.577 3.491 -22.017 1.00 67.41 76 GLN A C 1
ATOM 587 O O . GLN A 1 77 ? 39.542 3.592 -21.259 1.00 80.85 76 GLN A O 1
ATOM 593 N N . GLN A 1 78 ? 37.755 4.501 -22.281 1.00 62.98 77 GLN A N 1
ATOM 594 C CA . GLN A 1 78 ? 37.938 5.785 -21.696 1.00 67.82 77 GLN A CA 1
ATOM 595 C C . GLN A 1 78 ? 36.830 5.952 -20.660 1.00 68.93 77 GLN A C 1
ATOM 596 O O . GLN A 1 78 ? 37.065 6.475 -19.570 1.00 63.14 77 GLN A O 1
ATOM 602 N N . MET A 1 79 ? 35.627 5.518 -21.011 1.00 72.79 78 MET A N 1
ATOM 603 C CA . MET A 1 79 ? 34.524 5.526 -20.063 1.00 69.26 78 MET A CA 1
ATOM 604 C C . MET A 1 79 ? 34.786 4.656 -18.854 1.00 59.87 78 MET A C 1
ATOM 605 O O . MET A 1 79 ? 34.490 5.080 -17.749 1.00 53.58 78 MET A O 1
ATOM 610 N N . ALA A 1 80 ? 35.354 3.468 -19.058 1.00 47.64 79 ALA A N 1
ATOM 611 C CA . ALA A 1 80 ? 35.699 2.652 -17.931 1.00 50.11 79 ALA A CA 1
ATOM 612 C C . ALA A 1 80 ? 36.782 3.322 -17.055 1.00 55.30 79 ALA A C 1
ATOM 613 O O . ALA A 1 80 ? 36.690 3.288 -15.824 1.00 62.03 79 ALA A O 1
ATOM 615 N N . ARG A 1 81 ? 37.772 3.963 -17.674 1.00 57.72 80 ARG A N 1
ATOM 616 C CA . ARG A 1 81 ? 38.792 4.695 -16.932 1.00 55.86 80 ARG A CA 1
ATOM 617 C C . ARG A 1 81 ? 38.065 5.790 -16.138 1.00 58.39 80 ARG A C 1
ATOM 618 O O . ARG A 1 81 ? 38.324 5.986 -14.961 1.00 63.05 80 ARG A O 1
ATOM 626 N N . GLU A 1 82 ? 37.124 6.488 -16.745 1.00 54.60 81 GLU A N 1
ATOM 627 C CA . GLU A 1 82 ? 36.593 7.624 -16.038 1.00 62.76 81 GLU A CA 1
ATOM 628 C C . GLU A 1 82 ? 35.751 7.163 -14.850 1.00 63.95 81 GLU A C 1
ATOM 629 O O . GLU A 1 82 ? 35.684 7.833 -13.813 1.00 61.81 81 GLU A O 1
ATOM 635 N N . TYR A 1 83 ? 35.143 5.996 -15.012 1.00 58.11 82 TYR A N 1
ATOM 636 C CA . TYR A 1 83 ? 34.288 5.473 -14.009 1.00 50.76 82 TYR A CA 1
ATOM 637 C C . TYR A 1 83 ? 35.157 4.937 -12.806 1.00 50.88 82 TYR A C 1
ATOM 638 O O . TYR A 1 83 ? 34.887 5.277 -11.656 1.00 50.38 82 TYR A O 1
ATOM 647 N N . ARG A 1 84 ? 36.229 4.211 -13.105 1.00 41.02 83 ARG A N 1
ATOM 648 C CA . ARG A 1 84 ? 37.245 3.901 -12.178 1.00 46.45 83 ARG A CA 1
ATOM 649 C C . ARG A 1 84 ? 37.704 5.140 -11.435 1.00 50.55 83 ARG A C 1
ATOM 650 O O . ARG A 1 84 ? 37.928 5.089 -10.252 1.00 58.66 83 ARG A O 1
ATOM 658 N N . GLU A 1 85 ? 37.883 6.248 -12.128 1.00 56.47 84 GLU A N 1
ATOM 659 C CA . GLU A 1 85 ? 38.372 7.443 -11.453 1.00 57.79 84 GLU A CA 1
ATOM 660 C C . GLU A 1 85 ? 37.390 8.010 -10.408 1.00 51.10 84 GLU A C 1
ATOM 661 O O . GLU A 1 85 ? 37.799 8.361 -9.317 1.00 49.88 84 GLU A O 1
ATOM 667 N N . LYS A 1 86 ? 36.112 8.009 -10.737 1.00 45.90 85 LYS A N 1
ATOM 668 C CA . LYS A 1 86 ? 35.057 8.508 -9.877 1.00 50.75 85 LYS A CA 1
ATOM 669 C C . LYS A 1 86 ? 35.008 7.612 -8.625 1.00 58.62 85 LYS A C 1
ATOM 670 O O . LYS A 1 86 ? 35.017 8.119 -7.499 1.00 61.19 85 LYS A O 1
ATOM 676 N N . ILE A 1 87 ? 35.009 6.293 -8.833 1.00 48.51 86 ILE A N 1
ATOM 677 C CA . ILE A 1 87 ? 34.998 5.353 -7.765 1.00 47.27 86 ILE A CA 1
ATOM 678 C C . ILE A 1 87 ? 36.225 5.518 -6.869 1.00 46.00 86 ILE A C 1
ATOM 679 O O . ILE A 1 87 ? 36.096 5.494 -5.664 1.00 49.92 86 ILE A O 1
ATOM 684 N N . GLU A 1 88 ? 37.394 5.674 -7.457 1.00 46.70 87 GLU A N 1
ATOM 685 C CA . GLU A 1 88 ? 38.634 5.929 -6.702 1.00 49.50 87 GLU A CA 1
ATOM 686 C C . GLU A 1 88 ? 38.573 7.147 -5.857 1.00 49.13 87 GLU A C 1
ATOM 687 O O . GLU A 1 88 ? 39.101 7.132 -4.758 1.00 50.94 87 GLU A O 1
ATOM 693 N N . THR A 1 89 ? 37.934 8.206 -6.337 1.00 43.33 88 THR A N 1
ATOM 694 C CA . THR A 1 89 ? 37.965 9.343 -5.497 1.00 48.41 88 THR A CA 1
ATOM 695 C C . THR A 1 89 ? 36.979 9.145 -4.339 1.00 47.04 88 THR A C 1
ATOM 696 O O . THR A 1 89 ? 37.293 9.572 -3.246 1.00 46.95 88 THR A O 1
ATOM 700 N N . GLU A 1 90 ? 35.840 8.467 -4.558 1.00 41.69 89 GLU A N 1
ATOM 701 C CA . GLU A 1 90 ? 34.946 8.114 -3.450 1.00 42.75 89 GLU A CA 1
ATOM 702 C C . GLU A 1 90 ? 35.771 7.318 -2.385 1.00 50.13 89 GLU A C 1
ATOM 703 O O . GLU A 1 90 ? 35.813 7.648 -1.171 1.00 48.25 89 GLU A O 1
ATOM 709 N N . LEU A 1 91 ? 36.530 6.353 -2.876 1.00 42.81 90 LEU A N 1
ATOM 710 C CA . LEU A 1 91 ? 37.392 5.541 -2.019 1.00 44.97 90 LEU A CA 1
ATOM 711 C C . LEU A 1 91 ? 38.447 6.333 -1.260 1.00 42.16 90 LEU A C 1
ATOM 712 O O . LEU A 1 91 ? 38.578 6.160 -0.054 1.00 46.88 90 LEU A O 1
ATOM 717 N N . ARG A 1 92 ? 39.220 7.165 -1.952 1.00 47.18 91 ARG A N 1
ATOM 718 C CA . ARG A 1 92 ? 40.260 7.995 -1.296 1.00 44.90 91 ARG A CA 1
ATOM 719 C C . ARG A 1 92 ? 39.613 8.828 -0.242 1.00 43.35 91 ARG A C 1
ATOM 720 O O . ARG A 1 92 ? 40.160 8.913 0.832 1.00 43.65 91 ARG A O 1
ATOM 728 N N . ASP A 1 93 ? 38.436 9.407 -0.511 1.00 38.50 92 ASP A N 1
ATOM 729 C CA . ASP A 1 93 ? 37.743 10.146 0.570 1.00 43.11 92 ASP A CA 1
ATOM 730 C C . ASP A 1 93 ? 37.471 9.293 1.818 1.00 51.48 92 ASP A C 1
ATOM 731 O O . ASP A 1 93 ? 37.655 9.813 2.937 1.00 52.87 92 ASP A O 1
ATOM 736 N N . ILE A 1 94 ? 36.993 8.034 1.620 1.00 46.27 93 ILE A N 1
ATOM 737 C CA . ILE A 1 94 ? 36.616 7.157 2.714 1.00 41.98 93 ILE A CA 1
ATOM 738 C C . ILE A 1 94 ? 37.857 6.861 3.560 1.00 39.70 93 ILE A C 1
ATOM 739 O O . ILE A 1 94 ? 37.862 7.131 4.764 1.00 40.85 93 ILE A O 1
ATOM 744 N N . CYS A 1 95 ? 38.944 6.485 2.916 1.00 33.17 94 CYS A N 1
ATOM 745 C CA . CYS A 1 95 ? 40.146 6.193 3.675 1.00 38.43 94 CYS A CA 1
ATOM 746 C C . CYS A 1 95 ? 40.642 7.414 4.383 1.00 44.45 94 CYS A C 1
ATOM 747 O O . CYS A 1 95 ? 41.182 7.308 5.486 1.00 50.13 94 CYS A O 1
ATOM 750 N N . ASN A 1 96 ? 40.523 8.572 3.743 1.00 48.91 95 ASN A N 1
ATOM 751 C CA . ASN A 1 96 ? 41.067 9.778 4.325 1.00 45.10 95 ASN A CA 1
ATOM 752 C C . ASN A 1 96 ? 40.289 10.176 5.548 1.00 41.79 95 ASN A C 1
ATOM 753 O O . ASN A 1 96 ? 40.920 10.514 6.495 1.00 40.41 95 ASN A O 1
ATOM 758 N N . ASP A 1 97 ? 38.959 10.042 5.562 1.00 35.09 96 ASP A N 1
ATOM 759 C CA . ASP A 1 97 ? 38.171 10.160 6.803 1.00 42.00 96 ASP A CA 1
ATOM 760 C C . ASP A 1 97 ? 38.685 9.263 7.961 1.00 46.17 96 ASP A C 1
ATOM 761 O O . ASP A 1 97 ? 39.216 9.770 8.973 1.00 49.21 96 ASP A O 1
ATOM 766 N N . VAL A 1 98 ? 38.630 7.948 7.716 1.00 37.23 97 VAL A N 1
ATOM 767 C CA . VAL A 1 98 ? 39.144 6.938 8.602 1.00 38.61 97 VAL A CA 1
ATOM 768 C C . VAL A 1 98 ? 40.558 7.264 9.096 1.00 35.10 97 VAL A C 1
ATOM 769 O O . VAL A 1 98 ? 40.832 7.209 10.314 1.00 35.98 97 VAL A O 1
ATOM 773 N N . LEU A 1 99 ? 41.458 7.599 8.189 1.00 36.93 98 LEU A N 1
ATOM 774 C CA . LEU A 1 99 ? 42.859 7.803 8.604 1.00 39.74 98 LEU A CA 1
ATOM 775 C C . LEU A 1 99 ? 42.981 8.989 9.511 1.00 42.63 98 LEU A C 1
ATOM 776 O O . LEU A 1 99 ? 43.882 9.041 10.353 1.00 42.41 98 LEU A O 1
ATOM 781 N N . SER A 1 100 ? 42.055 9.923 9.340 1.00 39.50 99 SER A N 1
ATOM 782 C CA . SER A 1 100 ? 42.122 11.163 10.042 1.00 43.32 99 SER A CA 1
ATOM 783 C C . SER A 1 100 ? 41.505 10.908 11.434 1.00 43.32 99 SER A C 1
ATOM 784 O O . SER A 1 100 ? 42.053 11.322 12.474 1.00 48.62 99 SER A O 1
ATOM 787 N N . LEU A 1 101 ? 40.365 10.234 11.445 1.00 36.07 100 LEU A N 1
ATOM 788 C CA . LEU A 1 101 ? 39.789 9.702 12.673 1.00 38.48 100 LEU A CA 1
ATOM 789 C C . LEU A 1 101 ? 40.865 8.934 13.457 1.00 41.80 100 LEU A C 1
ATOM 790 O O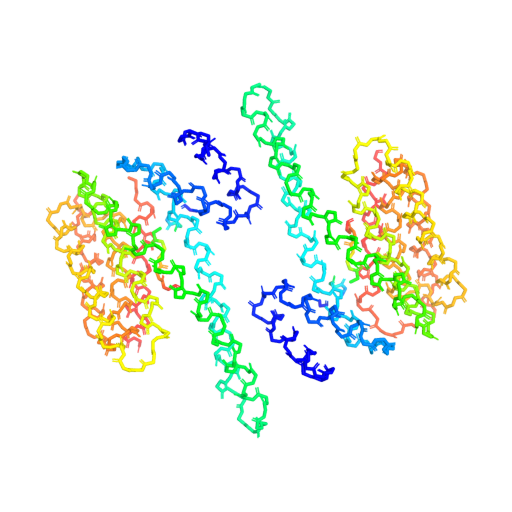 . LEU A 1 101 ? 41.023 9.103 14.663 1.00 43.03 100 LEU A O 1
ATOM 795 N N . LEU A 1 102 ? 41.713 8.180 12.770 1.00 40.79 101 LEU A N 1
ATOM 796 C CA . LEU A 1 102 ? 42.685 7.432 13.526 1.00 43.06 101 LEU A CA 1
ATOM 797 C C . LEU A 1 102 ? 43.735 8.324 14.092 1.00 43.59 101 LEU A C 1
ATOM 798 O O . LEU A 1 102 ? 44.216 8.093 15.209 1.00 53.85 101 LEU A O 1
ATOM 803 N N . GLU A 1 103 ? 44.176 9.292 13.302 1.00 45.11 102 GLU A N 1
ATOM 804 C CA . GLU A 1 103 ? 45.323 10.080 13.701 1.00 46.63 102 GLU A CA 1
ATOM 805 C C . GLU A 1 103 ? 44.969 11.061 14.848 1.00 45.02 102 GLU A C 1
ATOM 806 O O . GLU A 1 103 ? 45.763 11.201 15.735 1.00 45.87 102 GLU A O 1
ATOM 812 N N . LYS A 1 104 ? 43.772 11.651 14.817 1.00 36.01 103 LYS A N 1
ATOM 813 C CA . LYS A 1 104 ? 43.344 12.717 15.681 1.00 47.15 103 LYS A CA 1
ATOM 814 C C . LYS A 1 104 ? 42.721 12.110 16.927 1.00 53.50 103 LYS A C 1
ATOM 815 O O . LYS A 1 104 ? 42.916 12.616 18.012 1.00 50.46 103 LYS A O 1
ATOM 817 N N . PHE A 1 105 ? 41.997 11.000 16.797 1.00 52.51 104 PHE A N 1
ATOM 818 C CA . PHE A 1 105 ? 41.304 10.459 17.970 1.00 47.52 104 PHE A CA 1
ATOM 819 C C . PHE A 1 105 ? 41.705 9.060 18.446 1.00 54.93 104 PHE A C 1
ATOM 820 O O . PHE A 1 105 ? 42.045 8.883 19.605 1.00 63.90 104 PHE A O 1
ATOM 828 N N . LEU A 1 106 ? 41.693 8.066 17.563 1.00 49.12 105 LEU A N 1
ATOM 829 C CA . LEU A 1 106 ? 41.614 6.697 18.010 1.00 38.65 105 LEU A CA 1
ATOM 830 C C . LEU A 1 106 ? 42.928 6.230 18.561 1.00 37.59 105 LEU A C 1
ATOM 831 O O . LEU A 1 106 ? 43.005 5.706 19.653 1.00 46.93 105 LEU A O 1
ATOM 836 N N . ILE A 1 107 ? 43.992 6.436 17.838 1.00 39.95 106 ILE A N 1
ATOM 837 C CA . ILE A 1 107 ? 45.305 6.124 18.381 1.00 41.16 106 ILE A CA 1
ATOM 838 C C . ILE A 1 107 ? 45.737 6.999 19.605 1.00 51.18 106 ILE A C 1
ATOM 839 O O . ILE A 1 107 ? 46.199 6.460 20.618 1.00 62.20 106 ILE A O 1
ATOM 844 N N . PRO A 1 108 ? 45.611 8.331 19.526 1.00 48.06 107 PRO A N 1
ATOM 845 C CA . PRO A 1 108 ? 46.100 9.121 20.690 1.00 52.40 107 PRO A CA 1
ATOM 846 C C . PRO A 1 108 ? 45.306 8.770 21.982 1.00 46.28 107 PRO A C 1
ATOM 847 O O . PRO A 1 108 ? 45.854 8.678 23.051 1.00 53.05 107 PRO A O 1
ATOM 851 N N . ASN A 1 109 ? 44.026 8.518 21.867 1.00 47.67 108 ASN A N 1
ATOM 852 C CA . ASN A 1 109 ? 43.255 8.120 23.033 1.00 46.67 108 ASN A CA 1
ATOM 853 C C . ASN A 1 109 ? 43.293 6.667 23.470 1.00 49.76 108 ASN A C 1
ATOM 854 O O . ASN A 1 109 ? 42.494 6.306 24.274 1.00 53.81 108 ASN A O 1
ATOM 859 N N . ALA A 1 110 ? 44.157 5.811 22.957 1.00 46.98 109 ALA A N 1
ATOM 860 C CA . ALA A 1 110 ? 43.933 4.404 23.281 1.00 48.33 109 ALA A CA 1
ATOM 861 C C . ALA A 1 110 ? 44.723 4.098 24.487 1.00 48.32 109 ALA A C 1
ATOM 862 O O . ALA A 1 110 ? 45.976 4.145 24.489 1.00 50.40 109 ALA A O 1
ATOM 864 N N . SER A 1 111 ? 44.006 3.717 25.518 1.00 49.11 110 SER A N 1
ATOM 865 C CA . SER A 1 111 ? 44.690 3.475 26.800 1.00 56.23 110 SER A CA 1
ATOM 866 C C . SER A 1 111 ? 45.250 2.072 26.937 1.00 51.80 110 SER A C 1
ATOM 867 O O . SER A 1 111 ? 46.075 1.830 27.780 1.00 62.67 110 SER A O 1
ATOM 870 N N . GLN A 1 112 ? 44.764 1.147 26.143 1.00 49.88 111 GLN A N 1
ATOM 871 C CA . GLN A 1 112 ? 45.111 -0.280 26.275 1.00 50.97 111 GLN A CA 1
ATOM 872 C C . GLN A 1 112 ? 45.741 -0.728 24.982 1.00 49.12 111 GLN A C 1
ATOM 873 O O . GLN A 1 112 ? 45.334 -0.323 23.856 1.00 52.22 111 GLN A O 1
ATOM 879 N N . ALA A 1 113 ? 46.740 -1.556 25.169 1.00 45.66 112 ALA A N 1
ATOM 880 C CA . ALA A 1 113 ? 47.445 -2.205 24.136 1.00 45.68 112 ALA A CA 1
ATOM 881 C C . ALA A 1 113 ? 46.521 -2.851 23.068 1.00 48.90 112 ALA A C 1
ATOM 882 O O . ALA A 1 113 ? 46.668 -2.607 21.869 1.00 48.95 112 ALA A O 1
ATOM 884 N N . GLU A 1 114 ? 45.535 -3.620 23.482 1.00 52.13 113 GLU A N 1
ATOM 885 C CA . GLU A 1 114 ? 44.731 -4.310 22.507 1.00 45.57 113 GLU A CA 1
ATOM 886 C C . GLU A 1 114 ? 44.160 -3.284 21.518 1.00 45.49 113 GLU A C 1
ATOM 887 O O . GLU A 1 114 ? 44.101 -3.519 20.330 1.00 58.41 113 GLU A O 1
ATOM 893 N N . SER A 1 115 ? 43.698 -2.156 22.002 1.00 50.85 114 SER A N 1
ATOM 894 C CA . SER A 1 115 ? 43.076 -1.132 21.129 1.00 49.73 114 SER A CA 1
ATOM 895 C C . SER A 1 115 ? 44.101 -0.335 20.292 1.00 44.36 114 SER A C 1
ATOM 896 O O . SER A 1 115 ? 43.839 -0.010 19.153 1.00 52.55 114 SER A O 1
ATOM 899 N N . LYS A 1 116 ? 45.263 -0.064 20.863 1.00 40.15 115 LYS A N 1
ATOM 900 C CA . LYS A 1 116 ? 46.387 0.503 20.166 1.00 47.18 115 LYS A CA 1
ATOM 901 C C . LYS A 1 116 ? 46.702 -0.351 18.940 1.00 49.26 115 LYS A C 1
ATOM 902 O O . LYS A 1 116 ? 46.857 0.155 17.817 1.00 46.85 115 LYS A O 1
ATOM 908 N N . VAL A 1 117 ? 46.829 -1.647 19.177 1.00 40.65 116 VAL A N 1
ATOM 909 C CA . VAL A 1 117 ? 47.213 -2.554 18.145 1.00 40.95 116 VAL A CA 1
ATOM 910 C C . VAL A 1 117 ? 46.097 -2.601 17.109 1.00 42.07 116 VAL A C 1
ATOM 911 O O . VAL A 1 117 ? 46.323 -2.540 15.900 1.00 43.35 116 VAL A O 1
ATOM 915 N N . PHE A 1 118 ? 44.877 -2.618 17.576 1.00 40.15 117 PHE A N 1
ATOM 916 C CA . PHE A 1 118 ? 43.773 -2.705 16.652 1.00 38.19 117 PHE A CA 1
ATOM 917 C C . PHE A 1 118 ? 43.773 -1.460 15.748 1.00 41.76 117 PHE A C 1
ATOM 918 O O . PHE A 1 118 ? 43.713 -1.576 14.528 1.00 48.99 117 PHE A O 1
ATOM 926 N N . TYR A 1 119 ? 43.881 -0.275 16.334 1.00 41.74 118 TYR A N 1
ATOM 927 C CA . TYR A 1 119 ? 43.868 0.958 15.532 1.00 40.07 118 TYR A CA 1
ATOM 928 C C . TYR A 1 119 ? 45.060 1.095 14.633 1.00 37.68 118 TYR A C 1
ATOM 929 O O . TYR A 1 119 ? 44.925 1.510 13.480 1.00 40.88 118 TYR A O 1
ATOM 938 N N . LEU A 1 120 ? 46.238 0.729 15.127 1.00 36.47 119 LEU A N 1
ATOM 939 C CA . LEU A 1 120 ? 47.408 0.761 14.251 1.00 37.66 119 LEU A CA 1
ATOM 940 C C . LEU A 1 120 ? 47.236 -0.157 13.031 1.00 46.69 119 LEU A C 1
ATOM 941 O O . LEU A 1 120 ? 47.631 0.222 11.925 1.00 42.93 119 LEU A O 1
ATOM 946 N N . LYS A 1 121 ? 46.610 -1.332 13.240 1.00 42.50 120 LYS A N 1
ATOM 947 C CA . LYS A 1 121 ? 46.491 -2.306 12.191 1.00 42.43 120 LYS A CA 1
ATOM 948 C C . LYS A 1 121 ? 45.551 -1.702 11.200 1.00 41.24 120 LYS A C 1
ATOM 949 O O . LYS A 1 121 ? 45.737 -1.790 10.004 1.00 42.83 120 LYS A O 1
ATOM 955 N N . MET A 1 122 ? 44.563 -1.022 11.715 1.00 41.56 121 MET A N 1
ATOM 956 C CA . MET A 1 122 ? 43.562 -0.423 10.854 1.00 37.59 121 MET A CA 1
ATOM 957 C C . MET A 1 122 ? 44.191 0.718 10.013 1.00 38.18 121 MET A C 1
ATOM 958 O O . MET A 1 122 ? 43.839 0.937 8.866 1.00 38.23 121 MET A O 1
ATOM 963 N N . LYS A 1 123 ? 45.187 1.382 10.562 1.00 40.52 122 LYS A N 1
ATOM 964 C CA . LYS A 1 123 ? 45.842 2.409 9.831 1.00 40.33 122 LYS A CA 1
ATOM 965 C C . LYS A 1 123 ? 46.657 1.735 8.732 1.00 46.11 122 LYS A C 1
ATOM 966 O O . LYS A 1 123 ? 46.699 2.216 7.584 1.00 49.72 122 LYS A O 1
ATOM 972 N N . GLY A 1 124 ? 47.281 0.604 9.044 1.00 36.94 123 GLY A N 1
ATOM 973 C CA . GLY A 1 124 ? 47.947 -0.190 8.007 1.00 31.95 123 GLY A CA 1
ATOM 974 C C . GLY A 1 124 ? 46.990 -0.621 6.927 1.00 35.09 123 GLY A C 1
ATOM 975 O O . GLY A 1 124 ? 47.286 -0.454 5.767 1.00 40.65 123 GLY A O 1
ATOM 976 N N . ASP A 1 125 ? 45.792 -1.098 7.284 1.00 34.27 124 ASP A N 1
ATOM 977 C CA . ASP A 1 125 ? 44.825 -1.538 6.272 1.00 34.53 124 ASP A CA 1
ATOM 978 C C . ASP A 1 125 ? 44.386 -0.381 5.409 1.00 42.38 124 ASP A C 1
ATOM 979 O O . ASP A 1 125 ? 44.227 -0.526 4.195 1.00 43.31 124 ASP A O 1
ATOM 984 N N . TYR A 1 126 ? 44.088 0.762 6.033 1.00 36.97 125 TYR A N 1
ATOM 985 C CA . TYR A 1 126 ? 43.590 1.831 5.214 1.00 34.00 125 TYR A CA 1
ATOM 986 C C . TYR A 1 126 ? 44.644 2.496 4.339 1.00 38.34 125 TYR A C 1
ATOM 987 O O . TYR A 1 126 ? 44.296 2.952 3.286 1.00 42.92 125 TYR A O 1
ATOM 996 N N . TYR A 1 127 ? 45.931 2.478 4.699 1.00 38.00 126 TYR A N 1
ATOM 997 C CA . TYR A 1 127 ? 46.903 2.952 3.753 1.00 40.63 126 TYR A CA 1
ATOM 998 C C . TYR A 1 127 ? 47.077 1.950 2.642 1.00 46.49 126 TYR A C 1
ATOM 999 O O . TYR A 1 127 ? 47.323 2.351 1.474 1.00 43.29 126 TYR A O 1
ATOM 1008 N N . ARG A 1 128 ? 46.971 0.661 3.004 1.00 42.21 127 ARG A N 1
ATOM 1009 C CA . ARG A 1 128 ? 47.085 -0.424 2.036 1.00 39.68 127 ARG A CA 1
ATOM 1010 C C . ARG A 1 128 ? 46.013 -0.140 1.015 1.00 45.26 127 ARG A C 1
ATOM 1011 O O . ARG A 1 128 ? 46.261 -0.220 -0.196 1.00 48.55 127 ARG A O 1
ATOM 1019 N N . TYR A 1 129 ? 44.819 0.265 1.455 1.00 40.06 128 TYR A N 1
ATOM 1020 C CA . TYR A 1 129 ? 43.794 0.375 0.433 1.00 36.30 128 TYR A CA 1
ATOM 1021 C C . TYR A 1 129 ? 44.104 1.546 -0.474 1.00 39.05 128 TYR A C 1
ATOM 1022 O O . TYR A 1 129 ? 43.764 1.492 -1.640 1.00 41.74 128 TYR A O 1
ATOM 1031 N N . LEU A 1 130 ? 44.761 2.583 0.062 1.00 36.36 129 LEU A N 1
ATOM 1032 C CA . LEU A 1 130 ? 45.132 3.751 -0.736 1.00 38.39 129 LEU A CA 1
ATOM 1033 C C . LEU A 1 130 ? 46.272 3.343 -1.676 1.00 44.99 129 LEU A C 1
ATOM 1034 O O . LEU A 1 130 ? 46.239 3.663 -2.835 1.00 47.67 129 LEU A O 1
ATOM 1039 N N . ALA A 1 131 ? 47.218 2.542 -1.198 1.00 47.25 130 ALA A N 1
ATOM 1040 C CA . ALA A 1 131 ? 48.246 2.027 -2.090 1.00 49.41 130 ALA A CA 1
ATOM 1041 C C . ALA A 1 131 ? 47.668 1.257 -3.283 1.00 54.40 130 ALA A C 1
ATOM 1042 O O . ALA A 1 131 ? 48.159 1.396 -4.387 1.00 62.14 130 ALA A O 1
ATOM 1044 N N . GLU A 1 132 ? 46.604 0.498 -3.078 1.00 52.36 131 GLU A N 1
ATOM 1045 C CA . GLU A 1 132 ? 46.048 -0.313 -4.139 1.00 55.87 131 GLU A CA 1
ATOM 1046 C C . GLU A 1 132 ? 45.701 0.500 -5.357 1.00 56.05 131 GLU A C 1
ATOM 1047 O O . GLU A 1 132 ? 45.612 -0.001 -6.468 1.00 64.61 131 GLU A O 1
ATOM 1053 N N . VAL A 1 133 ? 45.501 1.771 -5.137 1.00 60.29 132 VAL A N 1
ATOM 1054 C CA . VAL A 1 133 ? 44.736 2.579 -6.051 1.00 53.65 132 VAL A CA 1
ATOM 1055 C C . VAL A 1 133 ? 45.514 3.861 -6.324 1.00 58.00 132 VAL A C 1
ATOM 1056 O O . VAL A 1 133 ? 44.992 4.836 -6.861 1.00 62.58 132 VAL A O 1
ATOM 1060 N N . ALA A 1 134 ? 46.781 3.861 -5.903 1.00 66.60 133 ALA A N 1
ATOM 1061 C CA . ALA A 1 134 ? 47.684 4.977 -6.130 1.00 68.78 133 ALA A CA 1
ATOM 1062 C C . ALA A 1 134 ? 48.429 4.811 -7.470 1.00 74.95 133 ALA A C 1
ATOM 1063 O O . ALA A 1 134 ? 48.941 3.712 -7.824 1.00 68.10 133 ALA A O 1
ATOM 1065 N N . ALA A 1 135 ? 48.458 5.900 -8.227 1.00 92.74 134 ALA A N 1
ATOM 1066 C CA . ALA A 1 135 ? 49.287 5.954 -9.430 1.00 112.11 134 ALA A CA 1
ATOM 1067 C C . ALA A 1 135 ? 50.730 6.220 -9.003 1.00 95.16 134 ALA A C 1
ATOM 1068 O O . ALA A 1 135 ? 50.975 6.971 -8.047 1.00 86.00 134 ALA A O 1
ATOM 1070 N N . GLY A 1 136 ? 51.674 5.590 -9.674 1.00 91.50 135 GLY A N 1
ATOM 1071 C CA . GLY A 1 136 ? 52.964 5.468 -9.014 1.00 86.55 135 GLY A CA 1
ATOM 1072 C C . GLY A 1 136 ? 53.710 6.703 -8.454 1.00 94.46 135 GLY A C 1
ATOM 1073 O O . GLY A 1 136 ? 54.492 6.398 -7.569 1.00 96.49 135 GLY A O 1
ATOM 1074 N N . ASP A 1 137 ? 53.423 7.960 -8.719 1.00 87.75 136 ASP A N 1
ATOM 1075 C CA . ASP A 1 137 ? 54.026 9.040 -7.929 1.00 92.44 136 ASP A CA 1
ATOM 1076 C C . ASP A 1 137 ? 53.977 9.127 -6.406 1.00 91.50 136 ASP A C 1
ATOM 1077 O O . ASP A 1 137 ? 54.946 9.564 -5.781 1.00 72.65 136 ASP A O 1
ATOM 1082 N N . ASP A 1 138 ? 52.847 8.739 -5.823 1.00 89.59 137 ASP A N 1
ATOM 1083 C CA . ASP A 1 138 ? 52.676 8.790 -4.377 1.00 86.31 137 ASP A CA 1
ATOM 1084 C C . ASP A 1 138 ? 52.499 7.361 -3.885 1.00 73.78 137 ASP A C 1
ATOM 1085 O O . ASP A 1 138 ? 52.118 7.130 -2.737 1.00 70.09 137 ASP A O 1
ATOM 1090 N N . LYS A 1 139 ? 52.775 6.404 -4.764 1.00 55.08 138 LYS A N 1
ATOM 1091 C CA . LYS A 1 139 ? 52.607 4.996 -4.435 1.00 62.85 138 LYS A CA 1
ATOM 1092 C C . LYS A 1 139 ? 53.705 4.243 -3.692 1.00 65.83 138 LYS A C 1
ATOM 1093 O O . LYS A 1 139 ? 53.542 3.068 -3.363 1.00 75.70 138 LYS A O 1
ATOM 1099 N N . LYS A 1 140 ? 54.822 4.914 -3.427 1.00 68.75 139 LYS A N 1
ATOM 1100 C CA . LYS A 1 140 ? 55.912 4.270 -2.732 1.00 71.48 139 LYS A CA 1
ATOM 1101 C C . LYS A 1 140 ? 55.753 4.876 -1.329 1.00 72.86 139 LYS A C 1
ATOM 1102 O O . LYS A 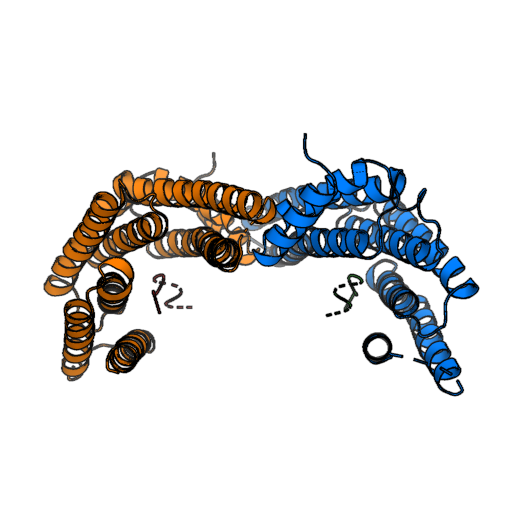1 140 ? 56.096 4.229 -0.343 1.00 71.48 139 LYS A O 1
ATOM 1108 N N . GLY A 1 141 ? 55.216 6.092 -1.242 1.00 64.49 140 GLY A N 1
ATOM 1109 C CA . GLY A 1 141 ? 55.131 6.806 0.035 1.00 55.36 140 GLY A CA 1
ATOM 1110 C C . GLY A 1 141 ? 53.924 6.339 0.863 1.00 68.28 140 GLY A C 1
ATOM 1111 O O . GLY A 1 141 ? 53.943 6.327 2.113 1.00 60.31 140 GLY A O 1
ATOM 1112 N N . ILE A 1 142 ? 52.862 5.945 0.160 1.00 57.42 141 ILE A N 1
ATOM 1113 C CA . ILE A 1 142 ? 51.667 5.448 0.809 1.00 53.07 141 ILE A CA 1
ATOM 1114 C C . ILE A 1 142 ? 51.969 4.041 1.317 1.00 51.69 141 ILE A C 1
ATOM 1115 O O . ILE A 1 142 ? 51.840 3.760 2.500 1.00 53.94 141 ILE A O 1
ATOM 1120 N N . VAL A 1 143 ? 52.541 3.239 0.436 1.00 49.19 142 VAL A N 1
ATOM 1121 C CA . VAL A 1 143 ? 53.120 1.982 0.768 1.00 46.01 142 VAL A CA 1
ATOM 1122 C C . VAL A 1 143 ? 54.013 2.015 2.017 1.00 52.25 142 VAL A C 1
ATOM 1123 O O . VAL A 1 143 ? 53.936 1.113 2.831 1.00 52.62 142 VAL A O 1
ATOM 1127 N N . ASP A 1 144 ? 54.820 3.051 2.205 1.00 56.77 143 ASP A N 1
ATOM 1128 C CA . ASP A 1 144 ? 55.630 3.160 3.427 1.00 57.34 143 ASP A CA 1
ATOM 1129 C C . ASP A 1 144 ? 54.817 3.459 4.639 1.00 58.51 143 ASP A C 1
ATOM 1130 O O . ASP A 1 144 ? 55.147 2.993 5.721 1.00 61.48 143 ASP A O 1
ATOM 1135 N N . GLN A 1 145 ? 53.772 4.253 4.502 1.00 51.86 144 GLN A N 1
ATOM 1136 C CA . GLN A 1 145 ? 53.013 4.561 5.678 1.00 50.65 144 GLN A CA 1
ATOM 1137 C C . GLN A 1 145 ? 52.264 3.301 6.156 1.00 51.06 144 GLN A C 1
ATOM 1138 O O . GLN A 1 145 ? 52.182 3.044 7.346 1.00 49.04 144 GLN A O 1
ATOM 1144 N N . SER A 1 146 ? 51.711 2.538 5.218 1.00 46.99 145 SER A N 1
ATOM 1145 C CA . SER A 1 146 ? 51.160 1.229 5.517 1.00 50.29 145 SER A CA 1
ATOM 1146 C C . SER A 1 146 ? 52.141 0.322 6.301 1.00 51.78 145 SER A C 1
ATOM 1147 O O . SER A 1 146 ? 51.831 -0.162 7.393 1.00 50.12 145 SER A O 1
ATOM 1150 N N . GLN A 1 147 ? 53.348 0.126 5.791 1.00 48.57 146 GLN A N 1
ATOM 1151 C CA . GLN A 1 147 ? 54.286 -0.688 6.498 1.00 48.65 146 GLN A CA 1
ATOM 1152 C C . GLN A 1 147 ? 54.654 -0.109 7.865 1.00 50.82 146 GLN A C 1
ATOM 1153 O O . GLN A 1 147 ? 54.856 -0.817 8.844 1.00 55.66 146 GLN A O 1
ATOM 1159 N N . GLN A 1 148 ? 54.744 1.196 7.918 1.00 48.49 147 GLN A N 1
ATOM 1160 C CA . GLN A 1 148 ? 55.194 1.874 9.100 1.00 49.69 147 GLN A CA 1
ATOM 1161 C C . GLN A 1 148 ? 54.172 1.564 10.153 1.00 47.53 147 GLN A C 1
ATOM 1162 O O . GLN A 1 148 ? 54.511 1.108 11.256 1.00 54.01 147 GLN A O 1
ATOM 1168 N N . ALA A 1 149 ? 52.898 1.766 9.813 1.00 38.35 148 ALA A N 1
ATOM 1169 C CA . ALA A 1 149 ? 51.823 1.500 10.775 1.00 38.14 148 ALA A CA 1
ATOM 1170 C C . ALA A 1 149 ? 51.658 -0.001 11.201 1.00 45.28 148 ALA A C 1
ATOM 1171 O O . ALA A 1 149 ? 51.497 -0.295 12.404 1.00 45.90 148 ALA A O 1
ATOM 1173 N N . TYR A 1 150 ? 51.745 -0.934 10.240 1.00 39.94 149 TYR A N 1
ATOM 1174 C CA . TYR A 1 150 ? 51.715 -2.338 10.580 1.00 42.86 149 TYR A CA 1
ATOM 1175 C C . TYR A 1 150 ? 52.902 -2.717 11.449 1.00 44.21 149 TYR A C 1
ATOM 1176 O O . TYR A 1 150 ? 52.780 -3.585 12.320 1.00 48.51 149 TYR A O 1
ATOM 1185 N N . GLN A 1 151 ? 54.054 -2.095 11.216 1.00 43.28 150 GLN A N 1
ATOM 1186 C CA . GLN A 1 151 ? 55.250 -2.442 12.010 1.00 48.66 150 GLN A CA 1
ATOM 1187 C C . GLN A 1 151 ? 55.091 -2.015 13.479 1.00 48.49 150 GLN A C 1
ATOM 1188 O O . GLN A 1 151 ? 55.456 -2.752 14.408 1.00 49.92 150 GLN A O 1
ATOM 1194 N N . GLU A 1 152 ? 54.542 -0.817 13.670 1.00 44.45 151 GLU A N 1
ATOM 1195 C CA . GLU A 1 152 ? 54.332 -0.309 14.980 1.00 45.16 151 GLU A CA 1
ATOM 1196 C C . GLU A 1 152 ? 53.362 -1.243 15.680 1.00 44.62 151 GLU A C 1
ATOM 1197 O O . GLU A 1 152 ? 53.627 -1.650 16.827 1.00 47.03 151 GLU A O 1
ATOM 1203 N N . ALA A 1 153 ? 52.253 -1.574 15.005 1.00 44.28 152 ALA A N 1
ATOM 1204 C CA . ALA A 1 153 ? 51.274 -2.554 15.522 1.00 38.91 152 ALA A CA 1
ATOM 1205 C C . ALA A 1 153 ? 51.981 -3.839 15.885 1.00 41.85 152 ALA A C 1
ATOM 1206 O O . ALA A 1 153 ? 51.783 -4.352 16.984 1.00 48.27 152 ALA A O 1
ATOM 1208 N N . PHE A 1 154 ? 52.859 -4.335 15.015 1.00 40.85 153 PHE A N 1
ATOM 1209 C CA . PHE A 1 154 ? 53.418 -5.642 15.238 1.00 45.46 153 PHE A CA 1
ATOM 1210 C C . PHE A 1 154 ? 54.285 -5.592 16.492 1.00 50.35 153 PHE A C 1
ATOM 1211 O O . PHE A 1 154 ? 54.214 -6.502 17.323 1.00 53.57 153 PHE A O 1
ATOM 1219 N N . GLU A 1 155 ? 55.088 -4.533 16.616 1.00 45.42 154 GLU A N 1
ATOM 1220 C CA . GLU A 1 155 ? 55.964 -4.321 17.767 1.00 51.57 154 GLU A CA 1
ATOM 1221 C C . GLU A 1 155 ? 55.220 -4.473 19.084 1.00 50.09 154 GLU A C 1
ATOM 1222 O O . GLU A 1 155 ? 55.585 -5.297 19.902 1.00 56.16 154 GLU A O 1
ATOM 1228 N N . ILE A 1 156 ? 54.122 -3.746 19.235 1.00 45.26 155 ILE A N 1
ATOM 1229 C CA . ILE A 1 156 ? 53.353 -3.740 20.451 1.00 41.43 155 ILE A CA 1
ATOM 1230 C C . ILE A 1 156 ? 52.679 -5.102 20.703 1.00 46.81 155 ILE A C 1
ATOM 1231 O O . ILE A 1 156 ? 52.642 -5.616 21.835 1.00 49.48 155 ILE A O 1
ATOM 1236 N N . SER A 1 157 ? 52.097 -5.673 19.661 1.00 45.57 156 SER A N 1
ATOM 1237 C CA . SER A 1 157 ? 51.422 -6.957 19.831 1.00 48.36 156 SER A CA 1
ATOM 1238 C C . SER A 1 157 ? 52.378 -8.039 20.291 1.00 46.20 156 SER A C 1
ATOM 1239 O O . SER A 1 157 ? 51.992 -8.814 21.135 1.00 52.53 156 SER A O 1
ATOM 1242 N N . LYS A 1 158 ? 53.606 -8.058 19.761 1.00 50.13 157 LYS A N 1
ATOM 1243 C CA . LYS A 1 158 ? 54.655 -9.011 20.163 1.00 53.38 157 LYS A CA 1
ATOM 1244 C C . LYS A 1 158 ? 54.954 -8.819 21.671 1.00 60.19 157 LYS A C 1
ATOM 1245 O O . LYS A 1 158 ? 55.105 -9.797 22.407 1.00 64.55 157 LYS A O 1
ATOM 1249 N N . LYS A 1 159 ? 55.009 -7.569 22.142 1.00 59.79 158 LYS A N 1
ATOM 1250 C CA . LYS A 1 159 ? 55.329 -7.262 23.549 1.00 61.54 158 LYS A CA 1
ATOM 1251 C C . LYS A 1 159 ? 54.150 -7.514 24.491 1.00 58.64 158 LYS A C 1
ATOM 1252 O O . LYS A 1 159 ? 54.370 -7.981 25.602 1.00 58.44 158 LYS A O 1
ATOM 1258 N N . GLU A 1 160 ? 52.908 -7.240 24.058 1.00 52.33 159 GLU A N 1
ATOM 1259 C CA . GLU A 1 160 ? 51.757 -7.207 24.997 1.00 46.34 159 GLU A CA 1
ATOM 1260 C C . GLU A 1 160 ? 50.641 -8.221 24.835 1.00 49.32 159 GLU A C 1
ATOM 1261 O O . GLU A 1 160 ? 49.711 -8.250 25.641 1.00 51.45 159 GLU A O 1
ATOM 1267 N N . MET A 1 161 ? 50.640 -9.002 23.767 1.00 49.09 160 MET A N 1
ATOM 1268 C CA . MET A 1 161 ? 49.493 -9.862 23.538 1.00 47.55 160 MET A CA 1
ATOM 1269 C C . MET A 1 161 ? 49.921 -11.323 23.360 1.00 47.11 160 MET A C 1
ATOM 1270 O O . MET A 1 161 ? 51.045 -11.643 22.949 1.00 49.72 160 MET A O 1
ATOM 1275 N N . GLN A 1 162 ? 49.020 -12.206 23.688 1.00 45.18 161 GLN A N 1
ATOM 1276 C CA . GLN A 1 162 ? 49.291 -13.631 23.532 1.00 53.64 161 GLN A CA 1
ATOM 1277 C C . GLN A 1 162 ? 49.423 -13.997 22.051 1.00 49.60 161 GLN A C 1
ATOM 1278 O O . GLN A 1 162 ? 48.684 -13.491 21.224 1.00 47.27 161 GLN A O 1
ATOM 1284 N N . PRO A 1 163 ? 50.311 -14.928 21.704 1.00 52.32 162 PRO A N 1
ATOM 1285 C CA . PRO A 1 163 ? 50.419 -15.261 20.261 1.00 48.72 162 PRO A CA 1
ATOM 1286 C C . PRO A 1 163 ? 49.123 -15.712 19.646 1.00 45.62 162 PRO A C 1
ATOM 1287 O O . PRO A 1 163 ? 48.988 -15.635 18.468 1.00 52.27 162 PRO A O 1
ATOM 1291 N N . THR A 1 164 ? 48.170 -16.142 20.452 1.00 42.73 163 THR A N 1
ATOM 1292 C CA . THR A 1 164 ? 46.866 -16.578 20.003 1.00 41.04 163 THR A CA 1
ATOM 1293 C C . THR A 1 164 ? 45.731 -15.572 20.145 1.00 40.76 163 THR A C 1
ATOM 1294 O O . THR A 1 164 ? 44.536 -15.928 19.899 1.00 38.76 163 THR A O 1
ATOM 1298 N N . HIS A 1 165 ? 46.037 -14.345 20.552 1.00 42.87 164 HIS A N 1
ATOM 1299 C CA . HIS A 1 165 ? 44.984 -13.296 20.550 1.00 44.09 164 HIS A CA 1
ATOM 1300 C C . HIS A 1 165 ? 44.549 -13.021 19.110 1.00 43.33 164 HIS A C 1
ATOM 1301 O O . HIS A 1 165 ? 45.358 -12.826 18.220 1.00 40.62 164 HIS A O 1
ATOM 1308 N N . PRO A 1 166 ? 43.272 -12.980 18.872 1.00 44.17 165 PRO A N 1
ATOM 1309 C CA . PRO A 1 166 ? 42.876 -12.868 17.488 1.00 39.79 165 PRO A CA 1
ATOM 1310 C C . PRO A 1 166 ? 43.288 -11.523 16.833 1.00 47.94 165 PRO A C 1
ATOM 1311 O O . PRO A 1 166 ? 43.437 -11.448 15.583 1.00 44.18 165 PRO A O 1
ATOM 1315 N N . ILE A 1 167 ? 43.473 -10.477 17.637 1.00 43.09 166 ILE A N 1
ATOM 1316 C CA . ILE A 1 167 ? 43.894 -9.181 17.091 1.00 39.77 166 ILE A CA 1
ATOM 1317 C C . ILE A 1 167 ? 45.328 -9.258 16.661 1.00 39.85 166 ILE A C 1
ATOM 1318 O O . ILE A 1 167 ? 45.688 -8.728 15.623 1.00 46.52 166 ILE A O 1
ATOM 1323 N N . ARG A 1 168 ? 46.150 -9.963 17.417 1.00 39.57 167 ARG A N 1
ATOM 1324 C CA . ARG A 1 168 ? 47.529 -10.151 16.989 1.00 37.21 167 ARG A CA 1
ATOM 1325 C C . ARG A 1 168 ? 47.659 -11.013 15.738 1.00 40.34 167 ARG A C 1
ATOM 1326 O O . ARG A 1 168 ? 48.418 -10.699 14.851 1.00 44.96 167 ARG A O 1
ATOM 1334 N N . LEU A 1 169 ? 46.913 -12.104 15.688 1.00 42.03 168 LEU A N 1
ATOM 1335 C CA . LEU A 1 169 ? 46.864 -13.003 14.559 1.00 42.09 168 LEU A CA 1
ATOM 1336 C C . LEU A 1 169 ? 46.295 -12.354 13.297 1.00 44.60 168 LEU A C 1
ATOM 1337 O O . LEU A 1 169 ? 46.738 -12.655 12.211 1.00 45.01 168 LEU A O 1
ATOM 1342 N N . GLY A 1 170 ? 45.282 -11.499 13.439 1.00 43.40 169 GLY A N 1
ATOM 1343 C CA . GLY A 1 170 ? 44.692 -10.780 12.297 1.00 41.16 169 GLY A CA 1
ATOM 1344 C C . GLY A 1 170 ? 45.693 -9.745 11.795 1.00 46.97 169 GLY A C 1
ATOM 1345 O O . GLY A 1 170 ? 45.859 -9.484 10.597 1.00 41.10 169 GLY A O 1
ATOM 1346 N N . LEU A 1 171 ? 46.419 -9.167 12.735 1.00 45.68 170 LEU A N 1
ATOM 1347 C CA . LEU A 1 171 ? 47.451 -8.281 12.328 1.00 38.76 170 LEU A CA 1
ATOM 1348 C C . LEU A 1 171 ? 48.480 -9.051 11.491 1.00 42.07 170 LEU A C 1
ATOM 1349 O O . LEU A 1 171 ? 48.839 -8.589 10.407 1.00 41.45 170 LEU A O 1
ATOM 1354 N N . ALA A 1 172 ? 48.922 -10.228 11.953 1.00 37.82 171 ALA A N 1
ATOM 1355 C CA . ALA A 1 172 ? 49.881 -10.972 11.159 1.00 34.69 171 ALA A CA 1
ATOM 1356 C C . ALA A 1 172 ? 49.274 -11.334 9.819 1.00 37.47 171 ALA A C 1
ATOM 1357 O O . ALA A 1 172 ? 49.941 -11.203 8.817 1.00 38.03 171 ALA A O 1
ATOM 1359 N N . LEU A 1 173 ? 47.999 -11.699 9.782 1.00 32.89 172 LEU A N 1
ATOM 1360 C CA . LEU A 1 173 ? 47.401 -12.043 8.513 1.00 35.15 172 LEU A CA 1
ATOM 1361 C C . LEU A 1 173 ? 47.471 -10.829 7.514 1.00 45.39 172 LEU A C 1
ATOM 1362 O O . LEU A 1 173 ? 48.045 -10.948 6.422 1.00 47.19 172 LEU A O 1
ATOM 1367 N N . ASN A 1 174 ? 46.855 -9.698 7.882 1.00 39.67 173 ASN A N 1
ATOM 1368 C CA . ASN A 1 174 ? 46.861 -8.523 7.063 1.00 42.15 173 ASN A CA 1
ATOM 1369 C C . ASN A 1 174 ? 48.219 -8.018 6.640 1.00 41.65 173 ASN A C 1
ATOM 1370 O O . ASN A 1 174 ? 48.408 -7.620 5.506 1.00 54.81 173 ASN A O 1
ATOM 1375 N N . PHE A 1 175 ? 49.179 -8.131 7.504 1.00 42.13 174 PHE A N 1
ATOM 1376 C CA . PHE A 1 175 ? 50.478 -7.562 7.243 1.00 46.86 174 PHE A CA 1
ATOM 1377 C C . PHE A 1 175 ? 51.238 -8.488 6.297 1.00 48.16 174 PHE A C 1
ATOM 1378 O O . PHE A 1 175 ? 52.001 -8.028 5.429 1.00 48.65 174 PHE A O 1
ATOM 1386 N N . SER A 1 176 ? 51.061 -9.784 6.475 1.00 41.82 175 SER A N 1
ATOM 1387 C CA . SER A 1 176 ? 51.681 -10.742 5.555 1.00 41.39 175 SER A CA 1
ATOM 1388 C C . SER A 1 176 ? 51.023 -10.599 4.148 1.00 39.32 175 SER A C 1
ATOM 1389 O O . SER A 1 176 ? 51.719 -10.563 3.149 1.00 40.57 175 SER A O 1
ATOM 1392 N N . VAL A 1 177 ? 49.707 -10.467 4.053 1.00 40.82 176 VAL A N 1
ATOM 1393 C CA . VAL A 1 177 ? 49.098 -10.167 2.746 1.00 41.51 176 VAL A CA 1
ATOM 1394 C C . VAL A 1 177 ? 49.673 -8.846 2.227 1.00 48.90 176 VAL A C 1
ATOM 1395 O O . VAL A 1 177 ? 50.008 -8.740 1.068 1.00 59.78 176 VAL A O 1
ATOM 1399 N N . PHE A 1 178 ? 49.893 -7.864 3.075 1.00 48.60 177 PHE A N 1
ATOM 1400 C CA . PHE A 1 178 ? 50.538 -6.634 2.589 1.00 45.76 177 PHE A CA 1
ATOM 1401 C C . PHE A 1 178 ? 51.903 -6.871 1.959 1.00 44.85 177 PHE A C 1
ATOM 1402 O O . PHE A 1 178 ? 52.237 -6.355 0.889 1.00 51.18 177 PHE A O 1
ATOM 1410 N N . TYR A 1 179 ? 52.719 -7.616 2.653 1.00 44.13 178 TYR A N 1
ATOM 1411 C CA . TYR A 1 179 ? 54.018 -7.950 2.141 1.00 47.81 178 TYR A CA 1
ATOM 1412 C C . TYR A 1 179 ? 53.896 -8.627 0.785 1.00 48.78 178 TYR A C 1
ATOM 1413 O O . TYR A 1 179 ? 54.558 -8.228 -0.139 1.00 54.68 178 TYR A O 1
ATOM 1422 N N . TYR A 1 180 ? 53.011 -9.613 0.647 1.00 48.93 179 TYR A N 1
ATOM 1423 C CA . TYR A 1 180 ? 52.897 -10.383 -0.589 1.00 46.07 179 TYR A CA 1
ATOM 1424 C C . TYR A 1 180 ? 52.277 -9.632 -1.755 1.00 49.09 179 TYR A C 1
ATOM 1425 O O . TYR A 1 180 ? 52.769 -9.708 -2.874 1.00 57.94 179 TYR A O 1
ATOM 1434 N N . GLU A 1 181 ? 51.163 -8.974 -1.508 1.00 46.09 180 GLU A N 1
ATOM 1435 C CA . GLU A 1 181 ? 50.411 -8.340 -2.571 1.00 51.26 180 GLU A CA 1
ATOM 1436 C C . GLU A 1 181 ? 50.802 -6.900 -2.768 1.00 50.78 180 GLU A C 1
ATOM 1437 O O . GLU A 1 181 ? 50.445 -6.338 -3.764 1.00 66.62 180 GLU A O 1
ATOM 1443 N N . ILE A 1 182 ? 51.485 -6.251 -1.843 1.00 54.99 181 ILE A N 1
ATOM 1444 C CA . ILE A 1 182 ? 51.681 -4.806 -2.054 1.00 51.37 181 ILE A CA 1
ATOM 1445 C C . ILE A 1 182 ? 53.144 -4.553 -2.275 1.00 57.05 181 ILE A C 1
ATOM 1446 O O . ILE A 1 182 ? 53.510 -3.801 -3.140 1.00 57.90 181 ILE A O 1
ATOM 1451 N N . LEU A 1 183 ? 53.985 -5.231 -1.517 1.00 61.55 182 LEU A N 1
ATOM 1452 C CA . LEU A 1 183 ? 55.395 -4.959 -1.552 1.00 57.60 182 LEU A CA 1
ATOM 1453 C C . LEU A 1 183 ? 56.121 -5.997 -2.393 1.00 56.54 182 LEU A C 1
ATOM 1454 O O . LEU A 1 183 ? 57.344 -5.976 -2.497 1.00 59.38 182 LEU A O 1
ATOM 1459 N N . ASN A 1 184 ? 55.364 -6.930 -2.952 1.00 61.55 183 ASN A N 1
ATOM 1460 C CA . ASN A 1 184 ? 55.914 -8.125 -3.620 1.00 72.25 183 ASN A CA 1
ATOM 1461 C C . ASN A 1 184 ? 57.076 -8.890 -2.982 1.00 68.46 183 ASN A C 1
ATOM 1462 O O . ASN A 1 184 ? 57.929 -9.360 -3.696 1.00 82.52 183 ASN A O 1
ATOM 1467 N N . SER A 1 185 ? 57.073 -9.008 -1.658 1.00 65.95 184 SER A N 1
ATOM 1468 C CA . SER A 1 185 ? 58.091 -9.776 -0.950 1.00 64.43 184 SER A CA 1
ATOM 1469 C C . SER A 1 185 ? 57.490 -11.075 -0.425 1.00 62.51 184 SER A C 1
ATOM 1470 O O . SER A 1 185 ? 57.032 -11.142 0.716 1.00 68.44 184 SER A O 1
ATOM 1473 N N . PRO A 1 186 ? 57.490 -12.104 -1.267 1.00 67.14 185 PRO A N 1
ATOM 1474 C CA . PRO A 1 186 ? 56.874 -13.390 -0.917 1.00 59.72 185 PRO A CA 1
ATOM 1475 C C . PRO A 1 186 ? 57.542 -14.080 0.272 1.00 66.43 185 PRO A C 1
ATOM 1476 O O . PRO A 1 186 ? 56.896 -14.866 0.964 1.00 62.52 185 PRO A O 1
ATOM 1480 N N . GLU A 1 187 ? 58.819 -13.791 0.498 1.00 66.10 186 GLU A N 1
ATOM 1481 C CA . GLU A 1 187 ? 59.582 -14.432 1.585 1.00 74.33 186 GLU A CA 1
ATOM 1482 C C . GLU A 1 187 ? 59.295 -13.752 2.910 1.00 63.56 186 GLU A C 1
ATOM 1483 O O . GLU A 1 187 ? 59.165 -14.420 3.934 1.00 67.73 186 GLU A O 1
ATOM 1489 N N . LYS A 1 188 ? 59.182 -12.427 2.889 1.00 60.18 187 LYS A N 1
ATOM 1490 C CA . LYS A 1 188 ? 58.683 -11.702 4.069 1.00 62.85 187 LYS A CA 1
ATOM 1491 C C . LYS A 1 188 ? 57.209 -12.073 4.367 1.00 59.37 187 LYS A C 1
ATOM 1492 O O . LYS A 1 188 ? 56.858 -12.342 5.518 1.00 53.06 187 LYS A O 1
ATOM 1498 N N . ALA A 1 189 ? 56.362 -12.145 3.343 1.00 43.55 188 ALA A N 1
ATOM 1499 C CA . ALA A 1 189 ? 55.010 -12.637 3.606 1.00 47.01 188 ALA A CA 1
ATOM 1500 C C . ALA A 1 189 ? 54.947 -14.020 4.255 1.00 49.52 188 ALA A C 1
ATOM 1501 O O . ALA A 1 189 ? 54.210 -14.248 5.240 1.00 54.34 188 ALA A O 1
ATOM 1503 N N . CYS A 1 190 ? 55.746 -14.925 3.718 1.00 46.98 189 CYS A N 1
ATOM 1504 C CA . CYS A 1 190 ? 55.905 -16.258 4.268 1.00 48.01 189 CYS A CA 1
ATOM 1505 C C . CYS A 1 190 ? 56.461 -16.341 5.679 1.00 49.04 189 CYS A C 1
ATOM 1506 O O . CYS A 1 190 ? 55.830 -16.954 6.527 1.00 62.39 189 CYS A O 1
ATOM 1509 N N . SER A 1 191 ? 57.610 -15.747 5.957 1.00 50.22 190 SER A N 1
ATOM 1510 C CA . SER A 1 191 ? 58.148 -15.871 7.303 1.00 58.39 190 SER A CA 1
ATOM 1511 C C . SER A 1 191 ? 57.186 -15.245 8.341 1.00 54.71 190 SER A C 1
ATOM 1512 O O . SER A 1 191 ? 56.904 -15.850 9.363 1.00 55.61 190 SER A O 1
ATOM 1515 N N . LEU A 1 192 ? 56.630 -14.075 8.061 1.00 50.78 191 LEU A N 1
ATOM 1516 C CA . LEU A 1 192 ? 55.695 -13.496 9.008 1.00 49.96 191 LEU A CA 1
ATOM 1517 C C . LEU A 1 192 ? 54.592 -14.500 9.305 1.00 47.77 191 LEU A C 1
ATOM 1518 O O . LEU A 1 192 ? 54.277 -14.772 10.453 1.00 54.39 191 LEU A O 1
ATOM 1523 N N . ALA A 1 193 ? 53.986 -15.035 8.274 1.00 42.49 192 ALA A N 1
ATOM 1524 C CA . ALA A 1 193 ? 52.840 -15.870 8.508 1.00 41.73 192 ALA A CA 1
ATOM 1525 C C . ALA A 1 193 ? 53.184 -17.194 9.204 1.00 50.49 192 ALA A C 1
ATOM 1526 O O . ALA A 1 193 ? 52.438 -17.624 10.107 1.00 52.97 192 ALA A O 1
ATOM 1528 N N . LYS A 1 194 ? 54.339 -17.780 8.871 1.00 47.65 193 LYS A N 1
ATOM 1529 C CA . LYS A 1 194 ? 54.762 -19.023 9.473 1.00 50.06 193 LYS A CA 1
ATOM 1530 C C . LYS A 1 194 ? 55.145 -18.792 10.925 1.00 54.02 193 LYS A C 1
ATOM 1531 O O . LYS A 1 194 ? 54.716 -19.528 11.840 1.00 57.80 193 LYS A O 1
ATOM 1537 N N . THR A 1 195 ? 55.909 -17.743 11.183 1.00 55.71 194 THR A N 1
ATOM 1538 C CA . THR A 1 195 ? 56.226 -17.492 12.567 1.00 50.14 194 THR A CA 1
ATOM 1539 C C . THR A 1 195 ? 54.973 -17.169 13.400 1.00 49.50 194 THR A C 1
ATOM 1540 O O . THR A 1 195 ? 54.877 -17.637 14.540 1.00 49.81 194 THR A O 1
ATOM 1544 N N . ALA A 1 196 ? 53.994 -16.430 12.859 1.00 39.63 195 ALA A N 1
ATOM 1545 C CA . ALA A 1 196 ? 52.767 -16.201 13.658 1.00 39.85 195 ALA A CA 1
ATOM 1546 C C . ALA A 1 196 ? 51.993 -17.492 13.857 1.00 44.66 195 ALA A C 1
ATOM 1547 O O . ALA A 1 196 ? 51.467 -17.732 14.939 1.00 50.96 195 ALA A O 1
ATOM 1549 N N . PHE A 1 197 ? 51.883 -18.319 12.815 1.00 42.05 196 PHE A N 1
ATOM 1550 C CA . PHE A 1 197 ? 51.199 -19.615 13.004 1.00 42.28 196 PHE A CA 1
ATOM 1551 C C . PHE A 1 197 ? 51.972 -20.446 14.018 1.00 41.10 196 PHE A C 1
ATOM 1552 O O . PHE A 1 197 ? 51.363 -20.945 14.938 1.00 47.11 196 PHE A O 1
ATOM 1560 N N . ASP A 1 198 ? 53.300 -20.538 13.915 1.00 42.49 197 ASP A N 1
ATOM 1561 C CA . ASP A 1 198 ? 54.064 -21.384 14.865 1.00 47.01 197 ASP A CA 1
ATOM 1562 C C . ASP A 1 198 ? 54.002 -20.869 16.303 1.00 51.77 197 ASP A C 1
ATOM 1563 O O . ASP A 1 198 ? 53.786 -21.626 17.246 1.00 51.83 197 ASP A O 1
ATOM 1568 N N . GLU A 1 199 ? 54.109 -19.562 16.479 1.00 52.34 198 GLU A N 1
ATOM 1569 C CA . GLU A 1 199 ? 53.977 -19.058 17.820 1.00 48.00 198 GLU A CA 1
ATOM 1570 C C . GLU A 1 199 ? 52.637 -19.318 18.441 1.00 47.67 198 GLU A C 1
ATOM 1571 O O . GLU A 1 199 ? 52.529 -19.508 19.635 1.00 48.79 198 GLU A O 1
ATOM 1577 N N . ALA A 1 200 ? 51.600 -19.332 17.642 1.00 44.48 199 ALA A N 1
ATOM 1578 C CA . ALA A 1 200 ? 50.334 -19.546 18.225 1.00 43.27 199 ALA A CA 1
ATOM 1579 C C . ALA A 1 200 ? 50.188 -21.061 18.531 1.00 44.28 199 ALA A C 1
ATOM 1580 O O . ALA A 1 200 ? 49.601 -21.443 19.526 1.00 47.51 199 ALA A O 1
ATOM 1582 N N . ILE A 1 201 ? 50.744 -21.909 17.693 1.00 46.30 200 ILE A N 1
ATOM 1583 C CA . ILE A 1 201 ? 50.808 -23.330 17.979 1.00 49.83 200 ILE A CA 1
ATOM 1584 C C . ILE A 1 201 ? 51.559 -23.602 19.281 1.00 52.13 200 ILE A C 1
ATOM 1585 O O . ILE A 1 201 ? 51.093 -24.371 20.110 1.00 46.03 200 ILE A O 1
ATOM 1590 N N . ALA A 1 202 ? 52.701 -22.952 19.468 1.00 56.09 201 ALA A N 1
ATOM 1591 C CA . ALA A 1 202 ? 53.479 -23.106 20.709 1.00 55.74 201 ALA A CA 1
ATOM 1592 C C . ALA A 1 202 ? 52.822 -22.679 21.995 1.00 61.73 201 ALA A C 1
ATOM 1593 O O . ALA A 1 202 ? 53.144 -23.252 23.030 1.00 79.52 201 ALA A O 1
ATOM 1595 N N . GLU A 1 203 ? 51.937 -21.686 21.991 1.00 61.70 202 GLU A N 1
ATOM 1596 C CA . GLU A 1 203 ? 51.455 -21.217 23.286 1.00 71.85 202 GLU A CA 1
ATOM 1597 C C . GLU A 1 203 ? 50.253 -22.030 23.634 1.00 73.33 202 GLU A C 1
ATOM 1598 O O . GLU A 1 203 ? 49.983 -22.231 24.819 1.00 86.72 202 GLU A O 1
ATOM 1604 N N . LEU A 1 204 ? 49.530 -22.519 22.631 1.00 66.73 203 LEU A N 1
ATOM 1605 C CA . LEU A 1 204 ? 48.367 -23.368 22.875 1.00 79.54 203 LEU A CA 1
ATOM 1606 C C . LEU A 1 204 ? 48.802 -24.781 23.259 1.00 91.29 203 LEU A C 1
ATOM 1607 O O . LEU A 1 204 ? 48.022 -25.561 23.803 1.00 106.13 203 LEU A O 1
ATOM 1612 N N . ASP A 1 205 ? 50.060 -25.092 22.966 1.00 93.82 204 ASP A N 1
ATOM 1613 C CA . ASP A 1 205 ? 50.653 -26.389 23.268 1.00 92.07 204 ASP A CA 1
ATOM 1614 C C . ASP A 1 205 ? 50.942 -26.439 24.765 1.00 99.65 204 ASP A C 1
ATOM 1615 O O . ASP A 1 205 ? 51.413 -27.451 25.282 1.00 97.19 204 ASP A O 1
ATOM 1620 N N . THR A 1 206 ? 50.625 -25.352 25.461 1.00 110.40 205 THR A N 1
ATOM 1621 C CA . THR A 1 206 ? 50.837 -25.276 26.901 1.00 108.05 205 THR A CA 1
ATOM 1622 C C . THR A 1 206 ? 49.494 -25.227 27.622 1.00 105.75 205 THR A C 1
ATOM 1623 O O . THR A 1 206 ? 48.973 -24.150 27.911 1.00 90.56 205 THR A O 1
ATOM 1627 N N . SER A 1 210 ? 38.836 -19.192 24.855 1.00 89.75 210 SER A N 1
ATOM 1628 C CA . SER A 1 210 ? 37.920 -19.134 23.701 1.00 90.92 210 SER A CA 1
ATOM 1629 C C . SER A 1 210 ? 38.617 -18.982 22.349 1.00 87.18 210 SER A C 1
ATOM 1630 O O . SER A 1 210 ? 38.865 -17.882 21.896 1.00 83.82 210 SER A O 1
ATOM 1633 N N . TYR A 1 211 ? 38.914 -20.097 21.701 1.00 72.16 211 TYR A N 1
ATOM 1634 C CA . TYR A 1 211 ? 39.878 -20.080 20.630 1.00 63.58 211 TYR A CA 1
ATOM 1635 C C . TYR A 1 211 ? 39.413 -20.476 19.249 1.00 50.08 211 TYR A C 1
ATOM 1636 O O . TYR A 1 211 ? 40.217 -20.622 18.375 1.00 53.37 211 TYR A O 1
ATOM 1638 N N . LYS A 1 212 ? 38.124 -20.622 19.047 1.00 47.89 212 LYS A N 1
ATOM 1639 C CA . LYS A 1 212 ? 37.613 -20.902 17.726 1.00 57.53 212 LYS A CA 1
ATOM 1640 C C . LYS A 1 212 ? 37.910 -19.768 16.775 1.00 62.84 212 LYS A C 1
ATOM 1641 O O . LYS A 1 212 ? 38.156 -19.993 15.626 1.00 63.26 212 LYS A O 1
ATOM 1647 N N . ASP A 1 213 ? 37.888 -18.542 17.256 1.00 61.24 213 ASP A N 1
ATOM 1648 C CA . ASP A 1 213 ? 38.233 -17.398 16.395 1.00 54.29 213 ASP A CA 1
ATOM 1649 C C . ASP A 1 213 ? 39.687 -17.326 16.029 1.00 50.18 213 ASP A C 1
ATOM 1650 O O . ASP A 1 213 ? 40.014 -17.127 14.847 1.00 49.52 213 ASP A O 1
ATOM 1655 N N . SER A 1 214 ? 40.557 -17.484 17.022 1.00 40.44 214 SER A N 1
ATOM 1656 C CA . SER A 1 214 ? 41.967 -17.596 16.779 1.00 41.58 214 SER A CA 1
ATOM 1657 C C . SER A 1 214 ? 42.277 -18.656 15.712 1.00 46.90 214 SER A C 1
ATOM 1658 O O . SER A 1 214 ? 43.159 -18.526 14.858 1.00 49.82 214 SER A O 1
ATOM 1661 N N . THR A 1 215 ? 41.474 -19.684 15.746 1.00 42.84 215 THR A N 1
ATOM 1662 C CA . THR A 1 215 ? 41.776 -20.869 15.087 1.00 46.61 215 THR A CA 1
ATOM 1663 C C . THR A 1 215 ? 41.460 -20.679 13.644 1.00 46.83 215 THR A C 1
ATOM 1664 O O . THR A 1 215 ? 42.286 -21.031 12.768 1.00 48.03 215 THR A O 1
ATOM 1668 N N . LEU A 1 216 ? 40.306 -20.049 13.394 1.00 43.77 216 LEU A N 1
ATOM 1669 C CA . LEU A 1 216 ? 39.978 -19.631 12.045 1.00 46.19 216 LEU A CA 1
ATOM 1670 C C . LEU A 1 216 ? 41.106 -18.783 11.429 1.00 45.57 216 LEU A C 1
ATOM 1671 O O . LEU A 1 216 ? 41.473 -18.975 10.275 1.00 52.55 216 LEU A O 1
ATOM 1676 N N . ILE A 1 217 ? 41.742 -17.922 12.212 1.00 39.42 217 ILE A N 1
ATOM 1677 C CA . ILE A 1 217 ? 42.733 -17.091 11.594 1.00 39.02 217 ILE A CA 1
ATOM 1678 C C . ILE A 1 217 ? 43.973 -17.885 11.328 1.00 38.32 217 ILE A C 1
ATOM 1679 O O . ILE A 1 217 ? 44.664 -17.693 10.312 1.00 42.82 217 ILE A O 1
ATOM 1684 N N . MET A 1 218 ? 44.308 -18.759 12.251 1.00 39.16 218 MET A N 1
ATOM 1685 C CA . MET A 1 218 ? 45.437 -19.667 12.015 1.00 37.37 218 MET A CA 1
ATOM 1686 C C . MET A 1 218 ? 45.246 -20.436 10.687 1.00 35.62 218 MET A C 1
ATOM 1687 O O . MET A 1 218 ? 46.181 -20.546 9.935 1.00 35.93 218 MET A O 1
ATOM 1692 N N . GLN A 1 219 ? 44.027 -20.843 10.361 1.00 33.14 219 GLN A N 1
ATOM 1693 C CA . GLN A 1 219 ? 43.815 -21.591 9.163 1.00 42.66 219 GLN A CA 1
ATOM 1694 C C . GLN A 1 219 ? 44.028 -20.708 7.975 1.00 45.32 219 GLN A C 1
ATOM 1695 O O . GLN A 1 219 ? 44.617 -21.163 6.957 1.00 48.21 219 GLN A O 1
ATOM 1701 N N . LEU A 1 220 ? 43.598 -19.442 8.087 1.00 47.38 220 LEU A N 1
ATOM 1702 C CA . LEU A 1 220 ? 43.739 -18.544 6.947 1.00 43.60 220 LEU A CA 1
ATOM 1703 C C . LEU A 1 220 ? 45.213 -18.284 6.728 1.00 46.27 220 LEU A C 1
ATOM 1704 O O . LEU A 1 220 ? 45.667 -18.194 5.576 1.00 48.37 220 LEU A O 1
ATOM 1709 N N . LEU A 1 221 ? 45.988 -18.191 7.808 1.00 37.43 221 LEU A N 1
ATOM 1710 C CA . LEU A 1 221 ? 47.395 -17.941 7.568 1.00 41.43 221 LEU A CA 1
ATOM 1711 C C . LEU A 1 221 ? 47.996 -19.130 6.891 1.00 48.19 221 LEU A C 1
ATOM 1712 O O . LEU A 1 221 ? 48.871 -18.970 6.022 1.00 44.21 221 LEU A O 1
ATOM 1717 N N . ARG A 1 222 ? 47.577 -20.322 7.307 1.00 48.12 222 ARG A N 1
ATOM 1718 C CA . ARG A 1 222 ? 48.095 -21.560 6.744 1.00 42.80 222 ARG A CA 1
ATOM 1719 C C . ARG A 1 222 ? 47.757 -21.618 5.266 1.00 39.72 222 ARG A C 1
ATOM 1720 O O . ARG A 1 222 ? 48.640 -21.752 4.419 1.00 41.31 222 ARG A O 1
ATOM 1728 N N . ASP A 1 223 ? 46.469 -21.508 4.961 1.00 42.54 223 ASP A N 1
ATOM 1729 C CA . ASP A 1 223 ? 46.018 -21.446 3.547 1.00 46.60 223 ASP A CA 1
ATOM 1730 C C . ASP A 1 223 ? 46.885 -20.482 2.739 1.00 50.91 223 ASP A C 1
ATOM 1731 O O . ASP A 1 223 ? 47.312 -20.841 1.641 1.00 50.34 223 ASP A O 1
ATOM 1736 N N . ASN A 1 224 ? 47.216 -19.297 3.289 1.00 44.38 224 ASN A N 1
ATOM 1737 C CA . ASN A 1 224 ? 48.123 -18.420 2.537 1.00 49.99 224 ASN A CA 1
ATOM 1738 C C . ASN A 1 224 ? 49.457 -19.078 2.278 1.00 49.99 224 ASN A C 1
ATOM 1739 O O . ASN A 1 224 ? 49.960 -19.082 1.149 1.00 53.93 224 ASN A O 1
ATOM 1744 N N . LEU A 1 225 ? 50.028 -19.614 3.328 1.00 44.82 225 LEU A N 1
ATOM 1745 C CA . LEU A 1 225 ? 51.289 -20.300 3.170 1.00 52.95 225 LEU A CA 1
ATOM 1746 C C . LEU A 1 225 ? 51.310 -21.302 2.068 1.00 49.62 225 LEU A C 1
ATOM 1747 O O . LEU A 1 225 ? 52.243 -21.309 1.300 1.00 60.49 225 LEU A O 1
ATOM 1752 N N . THR A 1 226 ? 50.301 -22.153 1.997 1.00 47.73 226 THR A N 1
ATOM 1753 C CA . THR A 1 226 ? 50.363 -23.225 1.040 1.00 58.66 226 THR A CA 1
ATOM 1754 C C . THR A 1 226 ? 50.081 -22.670 -0.388 1.00 55.82 226 THR A C 1
ATOM 1755 O O . THR A 1 226 ? 50.755 -23.061 -1.319 1.00 56.94 226 THR A O 1
ATOM 1759 N N . LEU A 1 227 ? 49.162 -21.713 -0.525 1.00 57.34 227 LEU A N 1
ATOM 1760 C CA . LEU A 1 227 ? 49.050 -20.914 -1.752 1.00 55.18 227 LEU A CA 1
ATOM 1761 C C . LEU A 1 227 ? 50.375 -20.313 -2.153 1.00 56.96 227 LEU A C 1
ATOM 1762 O O . LEU A 1 227 ? 50.742 -20.410 -3.299 1.00 68.85 227 LEU A O 1
ATOM 1767 N N . TRP A 1 228 ? 51.119 -19.732 -1.223 1.00 58.28 228 TRP A N 1
ATOM 1768 C CA . TRP A 1 228 ? 52.273 -18.920 -1.614 1.00 58.42 228 TRP A CA 1
ATOM 1769 C C . TRP A 1 228 ? 53.542 -19.679 -1.835 1.00 63.19 228 TRP A C 1
ATOM 1770 O O . TRP A 1 228 ? 54.433 -19.139 -2.474 1.00 65.95 228 TRP A O 1
ATOM 1781 N N . THR A 1 229 ? 53.690 -20.890 -1.290 1.00 75.58 229 THR A N 1
ATOM 1782 C CA . THR A 1 229 ? 54.821 -21.747 -1.720 1.00 89.11 229 THR A CA 1
ATOM 1783 C C . THR A 1 229 ? 54.408 -22.627 -2.896 1.00 91.54 229 THR A C 1
ATOM 1784 O O . THR A 1 229 ? 55.183 -22.823 -3.846 1.00 98.68 229 THR A O 1
ATOM 1788 N N . SER A 1 230 ? 53.173 -23.121 -2.813 1.00 97.67 230 SER A N 1
ATOM 1789 C CA . SER A 1 230 ? 52.446 -23.754 -3.928 1.00 107.73 230 SER A CA 1
ATOM 1790 C C . SER A 1 230 ? 53.182 -24.905 -4.648 1.00 121.57 230 SER A C 1
ATOM 1791 O O . SER A 1 230 ? 53.958 -24.695 -5.593 1.00 120.44 230 SER A O 1
ATOM 1794 N N . GLY B 1 1 ? 26.692 16.435 -20.901 1.00 30.00 0 GLY B N 1
ATOM 1795 C CA . GLY B 1 1 ? 25.597 15.703 -21.508 1.00 30.00 0 GLY B CA 1
ATOM 1796 C C . GLY B 1 1 ? 26.076 14.631 -22.467 1.00 30.00 0 GLY B C 1
ATOM 1797 O O . GLY B 1 1 ? 26.654 14.932 -23.512 1.00 30.00 0 GLY B O 1
ATOM 1798 N N . MET B 1 2 ? 25.836 13.374 -22.110 1.00 111.99 1 MET B N 1
ATOM 1799 C CA . MET B 1 2 ? 26.245 12.249 -22.942 1.00 125.57 1 MET B CA 1
ATOM 1800 C C . MET B 1 2 ? 25.065 11.684 -23.726 1.00 122.41 1 MET B C 1
ATOM 1801 O O . MET B 1 2 ? 23.923 11.739 -23.271 1.00 108.57 1 MET B O 1
ATOM 1806 N N . ASP B 1 3 ? 25.350 11.141 -24.905 1.00 111.42 2 ASP B N 1
ATOM 1807 C CA . ASP B 1 3 ? 24.289 10.551 -25.774 1.00 98.86 2 ASP B CA 1
ATOM 1808 C C . ASP B 1 3 ? 23.778 9.181 -25.263 1.00 80.64 2 ASP B C 1
ATOM 1809 O O . ASP B 1 3 ? 24.393 8.591 -24.373 1.00 82.17 2 ASP B O 1
ATOM 1814 N N . LYS B 1 4 ? 22.677 8.691 -25.847 1.00 74.99 3 LYS B N 1
ATOM 1815 C CA . LYS B 1 4 ? 22.048 7.398 -25.469 1.00 74.69 3 LYS B CA 1
ATOM 1816 C C . LYS B 1 4 ? 23.032 6.237 -25.394 1.00 73.63 3 LYS B C 1
ATOM 1817 O O . LYS B 1 4 ? 23.081 5.575 -24.371 1.00 87.09 3 LYS B O 1
ATOM 1819 N N . ASN B 1 5 ? 23.837 6.002 -26.423 1.00 69.63 4 ASN B N 1
ATOM 1820 C CA . ASN B 1 5 ? 24.804 4.891 -26.376 1.00 71.84 4 ASN B CA 1
ATOM 1821 C C . ASN B 1 5 ? 25.784 4.942 -25.200 1.00 72.62 4 ASN B C 1
ATOM 1822 O O . ASN B 1 5 ? 26.184 3.886 -24.647 1.00 67.77 4 ASN B O 1
ATOM 1827 N N . GLU B 1 6 ? 26.160 6.164 -24.828 1.00 65.39 5 GLU B N 1
ATOM 1828 C CA . GLU B 1 6 ? 27.049 6.379 -23.699 1.00 75.02 5 GLU B CA 1
ATOM 1829 C C . GLU B 1 6 ? 26.367 6.075 -22.346 1.00 69.63 5 GLU B C 1
ATOM 1830 O O . GLU B 1 6 ? 26.948 5.451 -21.478 1.00 60.01 5 GLU B O 1
ATOM 1836 N N . LEU B 1 7 ? 25.143 6.543 -22.165 1.00 53.85 6 LEU B N 1
ATOM 1837 C CA . LEU B 1 7 ? 24.512 6.404 -20.903 1.00 54.54 6 LEU B CA 1
ATOM 1838 C C . LEU B 1 7 ? 24.196 4.937 -20.654 1.00 57.31 6 LEU B C 1
ATOM 1839 O O . LEU B 1 7 ? 24.488 4.411 -19.578 1.00 56.99 6 LEU B O 1
ATOM 1844 N N . VAL B 1 8 ? 23.669 4.272 -21.670 1.00 49.26 7 VAL B N 1
ATOM 1845 C CA . VAL B 1 8 ? 23.472 2.822 -21.649 1.00 50.09 7 VAL B CA 1
ATOM 1846 C C . VAL B 1 8 ? 24.724 2.085 -21.263 1.00 47.94 7 VAL B C 1
ATOM 1847 O O . VAL B 1 8 ? 24.700 1.132 -20.488 1.00 53.07 7 VAL B O 1
ATOM 1851 N N . GLN B 1 9 ? 25.833 2.552 -21.774 1.00 49.00 8 GLN B N 1
ATOM 1852 C CA . GLN B 1 9 ? 27.110 1.902 -21.496 1.00 55.41 8 GLN B CA 1
ATOM 1853 C C . GLN B 1 9 ? 27.563 2.102 -20.030 1.00 55.16 8 GLN B C 1
ATOM 1854 O O . GLN B 1 9 ? 28.021 1.133 -19.379 1.00 51.52 8 GLN B O 1
ATOM 1860 N N . LYS B 1 10 ? 27.431 3.346 -19.524 1.00 45.96 9 LYS B N 1
ATOM 1861 C CA . LYS B 1 10 ? 27.676 3.619 -18.128 1.00 55.36 9 LYS B CA 1
ATOM 1862 C C . LYS B 1 10 ? 26.756 2.749 -17.223 1.00 50.20 9 LYS B C 1
ATOM 1863 O O . LYS B 1 10 ? 27.209 2.132 -16.287 1.00 47.66 9 LYS B O 1
ATOM 1869 N N . ALA B 1 11 ? 25.484 2.682 -17.573 1.00 43.51 10 ALA B N 1
ATOM 1870 C CA . ALA B 1 11 ? 24.515 1.886 -16.924 1.00 40.51 10 ALA B CA 1
ATOM 1871 C C . ALA B 1 11 ? 24.928 0.410 -16.826 1.00 45.24 10 ALA B C 1
ATOM 1872 O O . ALA B 1 11 ? 24.755 -0.193 -15.775 1.00 51.45 10 ALA B O 1
ATOM 1874 N N . LYS B 1 12 ? 25.575 -0.135 -17.853 1.00 48.32 11 LYS B N 1
ATOM 1875 C CA . LYS B 1 12 ? 25.998 -1.534 -17.793 1.00 46.98 11 LYS B CA 1
ATOM 1876 C C . LYS B 1 12 ? 27.212 -1.706 -16.940 1.00 43.54 11 LYS B C 1
ATOM 1877 O O . LYS B 1 12 ? 27.401 -2.742 -16.327 1.00 53.19 11 LYS B O 1
ATOM 1883 N N . LEU B 1 13 ? 28.067 -0.715 -16.951 1.00 43.12 12 LEU B N 1
ATOM 1884 C CA . LEU B 1 13 ? 29.207 -0.689 -16.058 1.00 48.93 12 LEU B CA 1
ATOM 1885 C C . LEU B 1 13 ? 28.722 -0.601 -14.621 1.00 47.54 12 LEU B C 1
ATOM 1886 O O . LEU B 1 13 ? 29.126 -1.351 -13.741 1.00 47.69 12 LEU B O 1
ATOM 1891 N N . ALA B 1 14 ? 27.819 0.324 -14.376 1.00 44.84 13 ALA B N 1
ATOM 1892 C CA . ALA B 1 14 ? 27.368 0.508 -13.022 1.00 43.11 13 ALA B CA 1
ATOM 1893 C C . ALA B 1 14 ? 26.712 -0.788 -12.556 1.00 45.93 13 ALA B C 1
ATOM 1894 O O . ALA B 1 14 ? 26.756 -1.076 -11.371 1.00 45.15 13 ALA B O 1
ATOM 1896 N N . GLU B 1 15 ? 26.026 -1.497 -13.463 1.00 45.64 14 GLU B N 1
ATOM 1897 C CA . GLU B 1 15 ? 25.329 -2.691 -13.063 1.00 49.94 14 GLU B CA 1
ATOM 1898 C C . GLU B 1 15 ? 26.368 -3.709 -12.580 1.00 48.94 14 GLU B C 1
ATOM 1899 O O . GLU B 1 15 ? 26.257 -4.306 -11.467 1.00 43.63 14 GLU B O 1
ATOM 1905 N N . GLN B 1 16 ? 27.430 -3.825 -13.342 1.00 40.45 15 GLN B N 1
ATOM 1906 C CA . GLN B 1 16 ? 28.409 -4.790 -12.934 1.00 48.76 15 GLN B CA 1
ATOM 1907 C C . GLN B 1 16 ? 29.082 -4.394 -11.650 1.00 48.74 15 GLN B C 1
ATOM 1908 O O . GLN B 1 16 ? 29.426 -5.255 -10.870 1.00 47.38 15 GLN B O 1
ATOM 1914 N N . ALA B 1 17 ? 29.255 -3.088 -11.438 1.00 46.00 16 ALA B N 1
ATOM 1915 C CA . ALA B 1 17 ? 29.960 -2.599 -10.279 1.00 43.27 16 ALA B CA 1
ATOM 1916 C C . ALA B 1 17 ? 29.064 -2.648 -9.059 1.00 45.50 16 ALA B C 1
ATOM 1917 O O . ALA B 1 17 ? 29.526 -2.345 -7.958 1.00 41.55 16 ALA B O 1
ATOM 1919 N N . GLU B 1 18 ? 27.795 -2.996 -9.293 1.00 39.38 17 GLU B N 1
ATOM 1920 C CA . GLU B 1 18 ? 26.752 -3.045 -8.301 1.00 42.49 17 GLU B CA 1
ATOM 1921 C C . GLU B 1 18 ? 26.511 -1.677 -7.708 1.00 43.74 17 GLU B C 1
ATOM 1922 O O . GLU B 1 18 ? 26.181 -1.535 -6.564 1.00 44.32 17 GLU B O 1
ATOM 1928 N N . ARG B 1 19 ? 26.588 -0.652 -8.532 1.00 49.68 18 ARG B N 1
ATOM 1929 C CA . ARG B 1 19 ? 26.262 0.675 -8.068 1.00 35.56 18 ARG B CA 1
ATOM 1930 C C . ARG B 1 19 ? 24.980 1.093 -8.741 1.00 36.12 18 ARG B C 1
ATOM 1931 O O . ARG B 1 19 ? 24.977 1.770 -9.751 1.00 49.49 18 ARG B O 1
ATOM 1939 N N . TYR B 1 20 ? 23.884 0.768 -8.107 1.00 35.00 19 TYR B N 1
ATOM 1940 C CA . TYR B 1 20 ? 22.585 0.841 -8.700 1.00 37.40 19 TYR B CA 1
ATOM 1941 C C . TYR B 1 20 ? 21.992 2.169 -8.748 1.00 41.75 19 TYR B C 1
ATOM 1942 O O . TYR B 1 20 ? 21.137 2.390 -9.597 1.00 42.64 19 TYR B O 1
ATOM 1951 N N . ASP B 1 21 ? 22.376 3.038 -7.820 1.00 46.40 20 ASP B N 1
ATOM 1952 C CA . ASP B 1 21 ? 21.936 4.445 -7.880 1.00 44.97 20 ASP B CA 1
ATOM 1953 C C . ASP B 1 21 ? 22.497 5.070 -9.165 1.00 41.10 20 ASP B C 1
ATOM 1954 O O . ASP B 1 21 ? 21.731 5.706 -9.948 1.00 41.22 20 ASP B O 1
ATOM 1959 N N . ASP B 1 22 ? 23.775 4.819 -9.435 1.00 35.32 21 ASP B N 1
ATOM 1960 C CA . ASP B 1 22 ? 24.393 5.328 -10.656 1.00 39.68 21 ASP B CA 1
ATOM 1961 C C . ASP B 1 22 ? 23.592 4.762 -11.840 1.00 46.19 21 ASP B C 1
ATOM 1962 O O . ASP B 1 22 ? 23.156 5.515 -12.760 1.00 48.35 21 ASP B O 1
ATOM 1967 N N . MET B 1 23 ? 23.322 3.458 -11.754 1.00 42.32 22 MET B N 1
ATOM 1968 C CA . MET B 1 23 ? 22.735 2.727 -12.859 1.00 45.21 22 MET B CA 1
ATOM 1969 C C . MET B 1 23 ? 21.404 3.356 -13.163 1.00 40.73 22 MET B C 1
ATOM 1970 O O . MET B 1 23 ? 21.066 3.610 -14.321 1.00 43.82 22 MET B O 1
ATOM 1975 N N . ALA B 1 24 ? 20.691 3.694 -12.113 1.00 40.55 23 ALA B N 1
ATOM 1976 C CA . ALA B 1 24 ? 19.379 4.336 -12.216 1.00 44.23 23 ALA B CA 1
ATOM 1977 C C . ALA B 1 24 ? 19.421 5.734 -12.878 1.00 46.76 23 ALA B C 1
ATOM 1978 O O . ALA B 1 24 ? 18.636 6.032 -13.782 1.00 49.94 23 ALA B O 1
ATOM 1980 N N . ALA B 1 25 ? 20.347 6.556 -12.414 1.00 39.84 24 ALA B N 1
ATOM 1981 C CA . ALA B 1 25 ? 20.550 7.920 -12.908 1.00 46.03 24 ALA B CA 1
ATOM 1982 C C . ALA B 1 25 ? 20.744 7.866 -14.440 1.00 40.33 24 ALA B C 1
ATOM 1983 O O . ALA B 1 25 ? 20.082 8.570 -15.202 1.00 39.23 24 ALA B O 1
ATOM 1985 N N . CYS B 1 26 ? 21.623 6.987 -14.882 1.00 37.90 25 CYS B N 1
ATOM 1986 C CA . CYS B 1 26 ? 21.819 6.813 -16.309 1.00 39.15 25 CYS B CA 1
ATOM 1987 C C . CYS B 1 26 ? 20.525 6.531 -17.052 1.00 46.79 25 CYS B C 1
ATOM 1988 O O . CYS B 1 26 ? 20.202 7.237 -18.037 1.00 53.27 25 CYS B O 1
ATOM 1991 N N . MET B 1 27 ? 19.748 5.568 -16.557 1.00 38.86 26 MET B N 1
ATOM 1992 C CA . MET B 1 27 ? 18.620 5.077 -17.340 1.00 38.95 26 MET B CA 1
ATOM 1993 C C . MET B 1 27 ? 17.487 6.035 -17.263 1.00 41.41 26 MET B C 1
ATOM 1994 O O . MET B 1 27 ? 16.567 6.013 -18.142 1.00 39.78 26 MET B O 1
ATOM 1999 N N . LYS B 1 28 ? 17.550 6.872 -16.234 1.00 42.31 27 LYS B N 1
ATOM 2000 C CA . LYS B 1 28 ? 16.569 7.945 -16.053 1.00 45.89 27 LYS B CA 1
ATOM 2001 C C . LYS B 1 28 ? 16.783 8.919 -17.205 1.00 45.10 27 LYS B C 1
ATOM 2002 O O . LYS B 1 28 ? 15.844 9.233 -17.921 1.00 42.96 27 LYS B O 1
ATOM 2008 N N . SER B 1 29 ? 18.026 9.349 -17.396 1.00 43.34 28 SER B N 1
ATOM 2009 C CA . SER B 1 29 ? 18.313 10.311 -18.452 1.00 50.54 28 SER B CA 1
ATOM 2010 C C . SER B 1 29 ? 17.966 9.711 -19.779 1.00 53.76 28 SER B C 1
ATOM 2011 O O . SER B 1 29 ? 17.294 10.382 -20.561 1.00 53.81 28 SER B O 1
ATOM 2014 N N . VAL B 1 30 ? 18.407 8.467 -20.030 1.00 45.16 29 VAL B N 1
ATOM 2015 C CA . VAL B 1 30 ? 18.076 7.798 -21.304 1.00 43.38 29 VAL B CA 1
ATOM 2016 C C . VAL B 1 30 ? 16.586 7.884 -21.564 1.00 44.94 29 VAL B C 1
ATOM 2017 O O . VAL B 1 30 ? 16.162 8.272 -22.659 1.00 50.25 29 VAL B O 1
ATOM 2021 N N . THR B 1 31 ? 15.781 7.573 -20.555 1.00 39.60 30 THR B N 1
ATOM 2022 C CA . THR B 1 31 ? 14.338 7.576 -20.724 1.00 41.32 30 THR B CA 1
ATOM 2023 C C . THR B 1 31 ? 13.825 8.980 -20.997 1.00 50.07 30 THR B C 1
ATOM 2024 O O . THR B 1 31 ? 12.946 9.208 -21.804 1.00 54.84 30 THR B O 1
ATOM 2028 N N . GLU B 1 32 ? 14.377 9.921 -20.276 1.00 54.57 31 GLU B N 1
ATOM 2029 C CA . GLU B 1 32 ? 14.095 11.326 -20.476 1.00 52.29 31 GLU B CA 1
ATOM 2030 C C . GLU B 1 32 ? 14.447 11.909 -21.863 1.00 48.91 31 GLU B C 1
ATOM 2031 O O . GLU B 1 32 ? 13.900 12.896 -22.202 1.00 48.35 31 GLU B O 1
ATOM 2037 N N . GLN B 1 33 ? 15.307 11.293 -22.671 1.00 52.82 32 GLN B N 1
ATOM 2038 C CA . GLN B 1 33 ? 15.476 11.733 -24.076 1.00 49.43 32 GLN B CA 1
ATOM 2039 C C . GLN B 1 33 ? 14.257 11.525 -24.929 1.00 46.34 32 GLN B C 1
ATOM 2040 O O . GLN B 1 33 ? 14.172 12.072 -26.008 1.00 52.33 32 GLN B O 1
ATOM 2046 N N . GLY B 1 34 ? 13.306 10.728 -24.458 1.00 44.93 33 GLY B N 1
ATOM 2047 C CA . GLY B 1 34 ? 11.981 10.672 -25.080 1.00 41.91 33 GLY B CA 1
ATOM 2048 C C . GLY B 1 34 ? 11.759 9.666 -26.204 1.00 42.23 33 GLY B C 1
ATOM 2049 O O . GLY B 1 34 ? 10.644 9.554 -26.689 1.00 45.12 33 GLY B O 1
ATOM 2050 N N . ALA B 1 35 ? 12.792 8.965 -26.666 1.00 38.69 34 ALA B N 1
ATOM 2051 C CA . ALA B 1 35 ? 12.549 7.875 -27.658 1.00 49.38 34 ALA B CA 1
ATOM 2052 C C . ALA B 1 35 ? 11.994 6.617 -26.884 1.00 50.39 34 ALA B C 1
ATOM 2053 O O . ALA B 1 35 ? 12.392 6.411 -25.744 1.00 45.42 34 ALA B O 1
ATOM 2055 N N . GLU B 1 36 ? 11.135 5.812 -27.501 1.00 48.98 35 GLU B N 1
ATOM 2056 C CA . GLU B 1 36 ? 10.770 4.479 -26.983 1.00 48.64 35 GLU B CA 1
ATOM 2057 C C . GLU B 1 36 ? 11.951 3.586 -26.651 1.00 41.28 35 GLU B C 1
ATOM 2058 O O . GLU B 1 36 ? 12.777 3.301 -27.515 1.00 48.03 35 GLU B O 1
ATOM 2064 N N . LEU B 1 37 ? 12.028 3.103 -25.410 1.00 43.35 36 LEU B N 1
ATOM 2065 C CA . LEU B 1 37 ? 13.202 2.310 -24.962 1.00 41.72 36 LEU B CA 1
ATOM 2066 C C . LEU B 1 37 ? 13.211 1.002 -25.699 1.00 39.48 36 LEU B C 1
ATOM 2067 O O . LEU B 1 37 ? 12.139 0.423 -25.889 1.00 43.13 36 LEU B O 1
ATOM 2072 N N . SER B 1 38 ? 14.387 0.518 -26.082 1.00 35.27 37 SER B N 1
ATOM 2073 C CA . SER B 1 38 ? 14.508 -0.839 -26.629 1.00 43.56 37 SER B CA 1
ATOM 2074 C C . SER B 1 38 ? 14.234 -1.838 -25.499 1.00 49.02 37 SER B C 1
ATOM 2075 O O . SER B 1 38 ? 14.150 -1.436 -24.329 1.00 44.10 37 SER B O 1
ATOM 2078 N N . ASN B 1 39 ? 14.147 -3.130 -25.808 1.00 53.25 38 ASN B N 1
ATOM 2079 C CA . ASN B 1 39 ? 14.076 -4.126 -24.725 1.00 47.61 38 ASN B CA 1
ATOM 2080 C C . ASN B 1 39 ? 15.196 -4.094 -23.761 1.00 43.36 38 ASN B C 1
ATOM 2081 O O . ASN B 1 39 ? 15.001 -4.129 -22.526 1.00 49.19 38 ASN B O 1
ATOM 2086 N N . GLU B 1 40 ? 16.365 -3.878 -24.289 1.00 38.07 39 GLU B N 1
ATOM 2087 C CA . GLU B 1 40 ? 17.484 -3.981 -23.444 1.00 37.74 39 GLU B CA 1
ATOM 2088 C C . GLU B 1 40 ? 17.453 -2.729 -22.504 1.00 47.46 39 GLU B C 1
ATOM 2089 O O . GLU B 1 40 ? 17.850 -2.789 -21.336 1.00 41.16 39 GLU B O 1
ATOM 2095 N N . GLU B 1 41 ? 16.954 -1.599 -22.999 1.00 41.94 40 GLU B N 1
ATOM 2096 C CA . GLU B 1 41 ? 17.038 -0.472 -22.147 1.00 42.70 40 GLU B CA 1
ATOM 2097 C C . GLU B 1 41 ? 15.984 -0.563 -21.043 1.00 41.41 40 GLU B C 1
ATOM 2098 O O . GLU B 1 41 ? 16.254 -0.152 -19.912 1.00 36.13 40 GLU B O 1
ATOM 2104 N N . ARG B 1 42 ? 14.798 -1.044 -21.397 1.00 37.65 41 ARG B N 1
ATOM 2105 C CA . ARG B 1 42 ? 13.729 -1.330 -20.478 1.00 37.56 41 ARG B CA 1
ATOM 2106 C C . ARG B 1 42 ? 14.216 -2.282 -19.401 1.00 43.84 41 ARG B C 1
ATOM 2107 O O . ARG B 1 42 ? 14.018 -2.004 -18.223 1.00 47.82 41 ARG B O 1
ATOM 2115 N N . ASN B 1 43 ? 14.904 -3.353 -19.777 1.00 36.31 42 ASN B N 1
ATOM 2116 C CA . ASN B 1 43 ? 15.401 -4.221 -18.747 1.00 43.03 42 ASN B CA 1
ATOM 2117 C C . ASN B 1 43 ? 16.401 -3.512 -17.860 1.00 41.86 42 ASN B C 1
ATOM 2118 O O . ASN B 1 43 ? 16.511 -3.847 -16.673 1.00 41.46 42 ASN B O 1
ATOM 2123 N N . LEU B 1 44 ? 17.145 -2.563 -18.400 1.00 36.27 43 LEU B N 1
ATOM 2124 C CA . LEU B 1 44 ? 18.176 -1.907 -17.587 1.00 39.44 43 LEU B CA 1
ATOM 2125 C C . LEU B 1 44 ? 17.520 -0.938 -16.554 1.00 39.73 43 LEU B C 1
ATOM 2126 O O . LEU B 1 44 ? 17.805 -0.965 -15.378 1.00 39.40 43 LEU B O 1
ATOM 2131 N N . LEU B 1 45 ? 16.543 -0.186 -17.001 1.00 36.63 44 LEU B N 1
ATOM 2132 C CA . LEU B 1 45 ? 15.810 0.684 -16.161 1.00 36.25 44 LEU B CA 1
ATOM 2133 C C . LEU B 1 45 ? 15.210 -0.132 -14.987 1.00 42.79 44 LEU B C 1
ATOM 2134 O O . LEU B 1 45 ? 15.363 0.248 -13.847 1.00 58.66 44 LEU B O 1
ATOM 2139 N N . SER B 1 46 ? 14.541 -1.234 -15.277 1.00 38.01 45 SER B N 1
ATOM 2140 C CA . SER B 1 46 ? 13.926 -2.082 -14.281 1.00 41.70 45 SER B CA 1
ATOM 2141 C C . SER B 1 46 ? 14.867 -2.695 -13.263 1.00 36.02 45 SER B C 1
ATOM 2142 O O . SER B 1 46 ? 14.630 -2.591 -12.076 1.00 39.82 45 SER B O 1
ATOM 2145 N N . VAL B 1 47 ? 15.947 -3.281 -13.718 1.00 30.43 46 VAL B N 1
ATOM 2146 C CA . VAL B 1 47 ? 16.943 -3.740 -12.789 1.00 33.46 46 VAL B CA 1
ATOM 2147 C C . VAL B 1 47 ? 17.403 -2.620 -11.837 1.00 34.04 46 VAL B C 1
ATOM 2148 O O . VAL B 1 47 ? 17.548 -2.832 -10.643 1.00 43.35 46 VAL B O 1
ATOM 2152 N N . ALA B 1 48 ? 17.651 -1.439 -12.371 1.00 33.19 47 ALA B N 1
ATOM 2153 C CA . ALA B 1 48 ? 18.259 -0.391 -11.605 1.00 31.38 47 ALA B CA 1
ATOM 2154 C C . ALA B 1 48 ? 17.257 0.008 -10.521 1.00 33.42 47 ALA B C 1
ATOM 2155 O O . ALA B 1 48 ? 17.600 -0.018 -9.359 1.00 32.95 47 ALA B O 1
ATOM 2157 N N . TYR B 1 49 ? 15.989 0.199 -10.883 1.00 28.33 48 TYR B N 1
ATOM 2158 C CA . TYR B 1 49 ? 15.099 0.668 -9.922 1.00 36.03 48 TYR B CA 1
ATOM 2159 C C . TYR B 1 49 ? 14.687 -0.384 -8.902 1.00 37.53 48 TYR B C 1
ATOM 2160 O O . TYR B 1 49 ? 14.425 -0.050 -7.754 1.00 44.15 48 TYR B O 1
ATOM 2169 N N . LYS B 1 50 ? 14.644 -1.626 -9.334 1.00 36.52 49 LYS B N 1
ATOM 2170 C CA . LYS B 1 50 ? 14.233 -2.703 -8.540 1.00 38.28 49 LYS B CA 1
ATOM 2171 C C . LYS B 1 50 ? 15.231 -2.761 -7.408 1.00 40.50 49 LYS B C 1
ATOM 2172 O O . LYS B 1 50 ? 14.842 -2.840 -6.264 1.00 45.06 49 LYS B O 1
ATOM 2178 N N . ASN B 1 51 ? 16.516 -2.651 -7.716 1.00 37.46 50 ASN B N 1
ATOM 2179 C CA . ASN B 1 51 ? 17.501 -2.623 -6.641 1.00 40.34 50 ASN B CA 1
ATOM 2180 C C . ASN B 1 51 ? 17.510 -1.397 -5.748 1.00 41.81 50 ASN B C 1
ATOM 2181 O O . ASN B 1 51 ? 17.745 -1.518 -4.565 1.00 47.07 50 ASN B O 1
ATOM 2186 N N . VAL B 1 52 ? 17.259 -0.229 -6.329 1.00 41.97 51 VAL B N 1
ATOM 2187 C CA . VAL B 1 52 ? 17.246 1.017 -5.571 1.00 38.29 51 VAL B CA 1
ATOM 2188 C C . VAL B 1 52 ? 15.955 1.159 -4.773 1.00 42.55 51 VAL B C 1
ATOM 2189 O O . VAL B 1 52 ? 15.880 1.947 -3.831 1.00 43.80 51 VAL B O 1
ATOM 2193 N N . VAL B 1 53 ? 14.941 0.390 -5.157 1.00 41.45 52 VAL B N 1
ATOM 2194 C CA . VAL B 1 53 ? 13.652 0.427 -4.478 1.00 40.94 52 VAL B CA 1
ATOM 2195 C C . VAL B 1 53 ? 13.607 -0.694 -3.445 1.00 44.07 52 VAL B C 1
ATOM 2196 O O . VAL B 1 53 ? 12.916 -0.589 -2.432 1.00 42.70 52 VAL B O 1
ATOM 2200 N N . GLY B 1 54 ? 14.346 -1.767 -3.709 1.00 41.99 53 GLY B N 1
ATOM 2201 C CA . GLY B 1 54 ? 14.388 -2.916 -2.793 1.00 33.31 53 GLY B CA 1
ATOM 2202 C C . GLY B 1 54 ? 15.248 -2.728 -1.563 1.00 35.80 53 GLY B C 1
ATOM 2203 O O . GLY B 1 54 ? 14.895 -3.153 -0.484 1.00 41.19 53 GLY B O 1
ATOM 2204 N N . ALA B 1 55 ? 16.334 -1.988 -1.704 1.00 33.92 54 ALA B N 1
ATOM 2205 C CA . ALA B 1 55 ? 17.226 -1.758 -0.598 1.00 36.29 54 ALA B CA 1
ATOM 2206 C C . ALA B 1 55 ? 16.476 -0.937 0.454 1.00 44.19 54 ALA B C 1
ATOM 2207 O O . ALA B 1 55 ? 16.702 -1.142 1.635 1.00 50.88 54 ALA B O 1
ATOM 2209 N N . ARG B 1 56 ? 15.523 -0.101 0.030 1.00 40.31 55 ARG B N 1
ATOM 2210 C CA . ARG B 1 56 ? 14.786 0.718 0.953 1.00 44.91 55 ARG B CA 1
ATOM 2211 C C . ARG B 1 56 ? 13.664 -0.022 1.547 1.00 42.41 55 ARG B C 1
ATOM 2212 O O . ARG B 1 56 ? 13.363 0.131 2.710 1.00 48.06 55 ARG B O 1
ATOM 2220 N N . ARG B 1 57 ? 12.966 -0.781 0.748 1.00 45.73 56 ARG B N 1
ATOM 2221 C CA . ARG B 1 57 ? 11.849 -1.491 1.270 1.00 41.25 56 ARG B CA 1
ATOM 2222 C C . ARG B 1 57 ? 12.317 -2.477 2.339 1.00 42.36 56 ARG B C 1
ATOM 2223 O O . ARG B 1 57 ? 11.628 -2.746 3.317 1.00 42.31 56 ARG B O 1
ATOM 2231 N N . SER B 1 58 ? 13.501 -3.007 2.129 1.00 37.60 57 SER B N 1
ATOM 2232 C CA . SER B 1 58 ? 13.965 -4.040 2.994 1.00 38.95 57 SER B CA 1
ATOM 2233 C C . SER B 1 58 ? 14.377 -3.329 4.329 1.00 40.99 57 SER B C 1
ATOM 2234 O O . SER B 1 58 ? 14.074 -3.777 5.432 1.00 46.63 57 SER B O 1
ATOM 2237 N N . SER B 1 59 ? 15.026 -2.189 4.192 1.00 37.58 58 SER B N 1
ATOM 2238 C CA . SER B 1 59 ? 15.383 -1.370 5.314 1.00 33.68 58 SER B CA 1
ATOM 2239 C C . SER B 1 59 ? 14.186 -0.933 6.129 1.00 42.00 58 SER B C 1
ATOM 2240 O O . SER B 1 59 ? 14.223 -1.024 7.363 1.00 39.64 58 SER B O 1
ATOM 2243 N N . TRP B 1 60 ? 13.133 -0.510 5.452 1.00 36.30 59 TRP B N 1
ATOM 2244 C CA . TRP B 1 60 ? 11.937 -0.138 6.101 1.00 41.00 59 TRP B CA 1
ATOM 2245 C C . TRP B 1 60 ? 11.313 -1.320 6.835 1.00 51.76 59 TRP B C 1
ATOM 2246 O O . TRP B 1 60 ? 10.852 -1.171 7.955 1.00 54.46 59 TRP B O 1
ATOM 2257 N N . ARG B 1 61 ? 11.263 -2.495 6.228 1.00 52.75 60 ARG B N 1
ATOM 2258 C CA . ARG B 1 61 ? 10.691 -3.644 6.920 1.00 48.48 60 ARG B CA 1
ATOM 2259 C C . ARG B 1 61 ? 11.457 -3.860 8.231 1.00 50.88 60 ARG B C 1
ATOM 2260 O O . ARG B 1 61 ? 10.873 -4.104 9.265 1.00 54.30 60 ARG B O 1
ATOM 2268 N N . VAL B 1 62 ? 12.762 -3.714 8.214 1.00 45.00 61 VAL B N 1
ATOM 2269 C CA . VAL B 1 62 ? 13.519 -4.024 9.392 1.00 42.76 61 VAL B CA 1
ATOM 2270 C C . VAL B 1 62 ? 13.274 -2.992 10.505 1.00 54.54 61 VAL B C 1
ATOM 2271 O O . VAL B 1 62 ? 12.984 -3.334 11.647 1.00 60.67 61 VAL B O 1
ATOM 2275 N N . VAL B 1 63 ? 13.368 -1.727 10.169 1.00 50.92 62 VAL B N 1
ATOM 2276 C CA . VAL B 1 63 ? 13.258 -0.684 11.133 1.00 49.24 62 VAL B CA 1
ATOM 2277 C C . VAL B 1 63 ? 11.833 -0.563 11.609 1.00 57.76 62 VAL B C 1
ATOM 2278 O O . VAL B 1 63 ? 11.554 -0.305 12.769 1.00 61.43 62 VAL B O 1
ATOM 2282 N N . SER B 1 64 ? 10.915 -0.769 10.707 1.00 62.00 63 SER B N 1
ATOM 2283 C CA . SER B 1 64 ? 9.534 -0.701 11.080 1.00 58.99 63 SER B CA 1
ATOM 2284 C C . SER B 1 64 ? 9.207 -1.725 12.180 1.00 62.79 63 SER B C 1
ATOM 2285 O O . SER B 1 64 ? 8.386 -1.466 13.058 1.00 56.13 63 SER B O 1
ATOM 2288 N N . SER B 1 65 ? 9.844 -2.883 12.127 1.00 52.45 64 SER B N 1
ATOM 2289 C CA . SER B 1 65 ? 9.472 -3.904 13.039 1.00 58.43 64 SER B CA 1
ATOM 2290 C C . SER B 1 65 ? 10.332 -3.876 14.318 1.00 67.53 64 SER B C 1
ATOM 2291 O O . SER B 1 65 ? 10.008 -4.505 15.303 1.00 76.84 64 SER B O 1
ATOM 2294 N N . ILE B 1 66 ? 11.426 -3.143 14.314 1.00 64.77 65 ILE B N 1
ATOM 2295 C CA . ILE B 1 66 ? 12.110 -2.875 15.550 1.00 55.64 65 ILE B CA 1
ATOM 2296 C C . ILE B 1 66 ? 11.246 -1.849 16.327 1.00 65.63 65 ILE B C 1
ATOM 2297 O O . ILE B 1 66 ? 11.071 -1.947 17.553 1.00 69.86 65 ILE B O 1
ATOM 2302 N N . GLU B 1 67 ? 10.674 -0.900 15.596 1.00 58.95 66 GLU B N 1
ATOM 2303 C CA . GLU B 1 67 ? 9.783 0.082 16.168 1.00 64.34 66 GLU B CA 1
ATOM 2304 C C . GLU B 1 67 ? 8.518 -0.551 16.797 1.00 73.95 66 GLU B C 1
ATOM 2305 O O . GLU B 1 67 ? 8.032 -0.106 17.838 1.00 76.73 66 GLU B O 1
ATOM 2311 N N . GLN B 1 68 ? 8.002 -1.589 16.147 1.00 75.67 67 GLN B N 1
ATOM 2312 C CA . GLN B 1 68 ? 6.812 -2.280 16.628 1.00 76.05 67 GLN B CA 1
ATOM 2313 C C . GLN B 1 68 ? 7.128 -3.141 17.846 1.00 73.81 67 GLN B C 1
ATOM 2314 O O . GLN B 1 68 ? 6.436 -3.074 18.862 1.00 80.96 67 GLN B O 1
ATOM 2320 N N . LYS B 1 69 ? 8.177 -3.950 17.737 1.00 76.11 68 LYS B N 1
ATOM 2321 C CA . LYS B 1 69 ? 8.586 -4.825 18.828 1.00 77.57 68 LYS B CA 1
ATOM 2322 C C . LYS B 1 69 ? 8.917 -4.115 20.137 1.00 81.68 68 LYS B C 1
ATOM 2323 O O . LYS B 1 69 ? 9.027 -4.748 21.188 1.00 92.58 68 LYS B O 1
ATOM 2325 N N . THR B 1 70 ? 9.076 -2.798 20.066 1.00 84.14 69 THR B N 1
ATOM 2326 C CA . THR B 1 70 ? 9.395 -2.000 21.244 1.00 86.88 69 THR B CA 1
ATOM 2327 C C . THR B 1 70 ? 8.350 -1.089 21.879 1.00 98.49 69 THR B C 1
ATOM 2328 O O . THR B 1 70 ? 7.203 -1.038 21.434 1.00 94.15 69 THR B O 1
ATOM 2332 N N . GLU B 1 71 ? 8.754 -0.371 22.922 1.00 121.53 70 GLU B N 1
ATOM 2333 C CA . GLU B 1 71 ? 7.833 0.561 23.638 1.00 126.20 70 GLU B CA 1
ATOM 2334 C C . GLU B 1 71 ? 8.510 1.543 24.642 1.00 112.06 70 GLU B C 1
ATOM 2335 O O . GLU B 1 71 ? 9.516 1.236 25.314 1.00 104.13 70 GLU B O 1
ATOM 2341 N N . GLU B 1 74 ? 9.249 4.583 25.004 1.00 82.98 73 GLU B N 1
ATOM 2342 C CA . GLU B 1 74 ? 10.681 4.773 25.138 1.00 81.57 73 GLU B CA 1
ATOM 2343 C C . GLU B 1 74 ? 11.138 5.863 24.146 1.00 85.90 73 GLU B C 1
ATOM 2344 O O . GLU B 1 74 ? 10.440 6.179 23.172 1.00 77.13 73 GLU B O 1
ATOM 2346 N N . LYS B 1 75 ? 12.286 6.473 24.449 1.00 94.93 74 LYS B N 1
ATOM 2347 C CA . LYS B 1 75 ? 12.976 7.409 23.552 1.00 93.61 74 LYS B CA 1
ATOM 2348 C C . LYS B 1 75 ? 13.676 6.626 22.409 1.00 95.20 74 LYS B C 1
ATOM 2349 O O . LYS B 1 75 ? 13.904 7.183 21.323 1.00 77.70 74 LYS B O 1
ATOM 2351 N N . LYS B 1 76 ? 14.012 5.354 22.687 1.00 85.90 75 LYS B N 1
ATOM 2352 C CA . LYS B 1 76 ? 14.399 4.348 21.687 1.00 91.19 75 LYS B CA 1
ATOM 2353 C C . LYS B 1 76 ? 13.322 4.207 20.575 1.00 89.37 75 LYS B C 1
ATOM 2354 O O . LYS B 1 76 ? 13.637 4.117 19.366 1.00 80.80 75 LYS B O 1
ATOM 2359 N N . GLN B 1 77 ? 12.057 4.216 20.978 1.00 78.76 76 GLN B N 1
ATOM 2360 C CA . GLN B 1 77 ? 10.965 4.131 20.016 1.00 70.91 76 GLN B CA 1
ATOM 2361 C C . GLN B 1 77 ? 10.783 5.413 19.165 1.00 72.97 76 GLN B C 1
ATOM 2362 O O . GLN B 1 77 ? 10.521 5.304 17.972 1.00 70.17 76 GLN B O 1
ATOM 2368 N N . GLN B 1 78 ? 10.913 6.613 19.744 1.00 58.96 77 GLN B N 1
ATOM 2369 C CA . GLN B 1 78 ? 10.976 7.830 18.910 1.00 61.12 77 GLN B CA 1
ATOM 2370 C C . GLN B 1 78 ? 12.095 7.755 17.799 1.00 61.10 77 GLN B C 1
ATOM 2371 O O . GLN B 1 78 ? 11.922 8.218 16.668 1.00 67.44 77 GLN B O 1
ATOM 2374 N N . MET B 1 79 ? 13.233 7.182 18.136 1.00 55.85 78 MET B N 1
ATOM 2375 C CA . MET B 1 79 ? 14.393 7.171 17.275 1.00 64.08 78 MET B CA 1
ATOM 2376 C C . MET B 1 79 ? 14.225 6.204 16.098 1.00 58.85 78 MET B C 1
ATOM 2377 O O . MET B 1 79 ? 14.548 6.556 14.986 1.00 58.20 78 MET B O 1
ATOM 2382 N N . ALA B 1 80 ? 13.758 4.999 16.380 1.00 49.43 79 ALA B N 1
ATOM 2383 C CA . ALA B 1 80 ? 13.313 4.069 15.369 1.00 59.34 79 ALA B CA 1
ATOM 2384 C C . ALA B 1 80 ? 12.304 4.705 14.417 1.00 55.79 79 ALA B C 1
ATOM 2385 O O . ALA B 1 80 ? 12.446 4.561 13.197 1.00 62.24 79 ALA B O 1
ATOM 2387 N N . ARG B 1 81 ? 11.330 5.410 14.972 1.00 54.58 80 ARG B N 1
ATOM 2388 C CA . ARG B 1 81 ? 10.254 6.028 14.218 1.00 54.63 80 ARG B CA 1
ATOM 2389 C C . ARG B 1 81 ? 10.827 7.073 13.335 1.00 52.75 80 ARG B C 1
ATOM 2390 O O . ARG B 1 81 ? 10.417 7.169 12.198 1.00 58.79 80 ARG B O 1
ATOM 2398 N N . GLU B 1 82 ? 11.785 7.842 13.826 1.00 51.57 81 GLU B N 1
ATOM 2399 C CA . GLU B 1 82 ? 12.290 8.9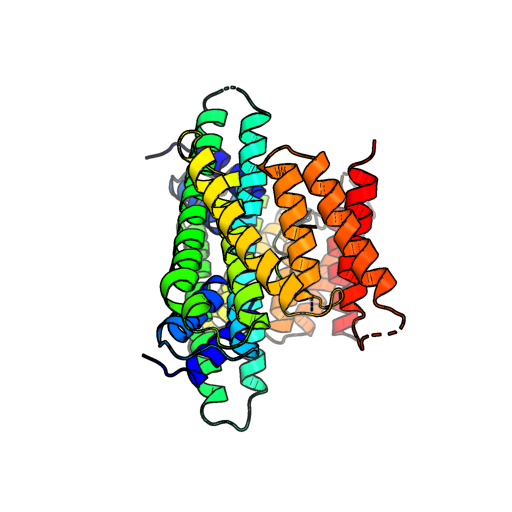58 12.997 1.00 59.18 81 GLU B CA 1
ATOM 2400 C C . GLU B 1 82 ? 13.117 8.392 11.833 1.00 56.74 81 GLU B C 1
ATOM 2401 O O . GLU B 1 82 ? 13.094 8.912 10.722 1.00 57.65 81 GLU B O 1
ATOM 2407 N N . TYR B 1 83 ? 13.840 7.318 12.128 1.00 46.59 82 TYR B N 1
ATOM 2408 C CA . TYR B 1 83 ? 14.629 6.620 11.196 1.00 42.98 82 TYR B CA 1
ATOM 2409 C C . TYR B 1 83 ? 13.705 5.914 10.169 1.00 47.87 82 TYR B C 1
ATOM 2410 O O . TYR B 1 83 ? 13.927 6.022 8.993 1.00 44.19 82 TYR B O 1
ATOM 2419 N N . ARG B 1 84 ? 12.616 5.314 10.632 1.00 42.90 83 ARG B N 1
ATOM 2420 C CA . ARG B 1 84 ? 11.599 4.807 9.713 1.00 46.99 83 ARG B CA 1
ATOM 2421 C C . ARG B 1 84 ? 11.151 5.887 8.714 1.00 49.41 83 ARG B C 1
ATOM 2422 O O . ARG B 1 84 ? 11.159 5.665 7.503 1.00 58.36 83 ARG B O 1
ATOM 2430 N N . GLU B 1 85 ? 10.763 7.050 9.234 1.00 50.25 84 GLU B N 1
ATOM 2431 C CA . GLU B 1 85 ? 10.290 8.193 8.413 1.00 56.00 84 GLU B CA 1
ATOM 2432 C C . GLU B 1 85 ? 11.343 8.676 7.401 1.00 50.78 84 GLU B C 1
ATOM 2433 O O . GLU B 1 85 ? 11.020 8.872 6.256 1.00 58.07 84 GLU B O 1
ATOM 2439 N N . LYS B 1 86 ? 12.605 8.751 7.817 1.00 44.30 85 LYS B N 1
ATOM 2440 C CA . LYS B 1 86 ? 13.714 9.117 6.949 1.00 48.75 85 LYS B CA 1
ATOM 2441 C C . LYS B 1 86 ? 13.843 8.120 5.740 1.00 55.14 85 LYS B C 1
ATOM 2442 O O . LYS B 1 86 ? 13.956 8.551 4.580 1.00 55.52 85 LYS B O 1
ATOM 2448 N N . ILE B 1 87 ? 13.793 6.805 6.043 1.00 46.60 86 ILE B N 1
ATOM 2449 C CA . ILE B 1 87 ? 13.797 5.766 5.047 1.00 45.47 86 ILE B CA 1
ATOM 2450 C C . ILE B 1 87 ? 12.581 5.932 4.148 1.00 46.49 86 ILE B C 1
ATOM 2451 O O . ILE B 1 87 ? 12.727 5.959 2.923 1.00 43.73 86 ILE B O 1
ATOM 2456 N N . GLU B 1 88 ? 11.413 6.159 4.733 1.00 42.47 87 GLU B N 1
ATOM 2457 C CA . GLU B 1 88 ? 10.236 6.358 3.897 1.00 43.66 87 GLU B CA 1
ATOM 2458 C C . GLU B 1 88 ? 10.390 7.530 2.968 1.00 44.16 87 GLU B C 1
ATOM 2459 O O . GLU B 1 88 ? 9.961 7.471 1.831 1.00 53.33 87 GLU B O 1
ATOM 2465 N N . THR B 1 89 ? 11.024 8.592 3.392 1.00 51.69 88 THR B N 1
ATOM 2466 C CA . THR B 1 89 ? 10.969 9.676 2.465 1.00 51.45 88 THR B CA 1
ATOM 2467 C C . THR B 1 89 ? 11.918 9.347 1.267 1.00 47.19 88 THR B C 1
ATOM 2468 O O . THR B 1 89 ? 11.530 9.580 0.123 1.00 51.30 88 THR B O 1
ATOM 2472 N N . GLU B 1 90 ? 13.084 8.750 1.506 1.00 36.76 89 GLU B N 1
ATOM 2473 C CA . GLU B 1 90 ? 13.899 8.245 0.409 1.00 37.99 89 GLU B CA 1
ATOM 2474 C C . GLU B 1 90 ? 13.068 7.281 -0.459 1.00 39.89 89 GLU B C 1
ATOM 2475 O O . GLU B 1 90 ? 13.065 7.346 -1.670 1.00 43.14 89 GLU B O 1
ATOM 2481 N N . LEU B 1 91 ? 12.276 6.444 0.173 1.00 37.83 90 LEU B N 1
ATOM 2482 C CA . LEU B 1 91 ? 11.503 5.550 -0.612 1.00 41.42 90 LEU B CA 1
ATOM 2483 C C . LEU B 1 91 ? 10.474 6.223 -1.472 1.00 42.76 90 LEU B C 1
ATOM 2484 O O . LEU B 1 91 ? 10.431 5.909 -2.655 1.00 52.95 90 LEU B O 1
ATOM 2489 N N . ARG B 1 92 ? 9.616 7.091 -0.920 1.00 46.63 91 ARG B N 1
ATOM 2490 C CA . ARG B 1 92 ? 8.669 7.923 -1.733 1.00 45.97 91 ARG B CA 1
ATOM 2491 C C . ARG B 1 92 ? 9.268 8.679 -2.905 1.00 43.23 91 ARG B C 1
ATOM 2492 O O . ARG B 1 92 ? 8.639 8.819 -3.908 1.00 44.98 91 ARG B O 1
ATOM 2500 N N . ASP B 1 93 ? 10.453 9.232 -2.716 1.00 35.69 92 ASP B N 1
ATOM 2501 C CA . ASP B 1 93 ? 11.181 9.886 -3.733 1.00 42.18 92 ASP B CA 1
ATOM 2502 C C . ASP B 1 93 ? 11.443 8.966 -4.905 1.00 47.31 92 ASP B C 1
ATOM 2503 O O . ASP B 1 93 ? 11.124 9.315 -6.056 1.00 46.36 92 ASP B O 1
ATOM 2508 N N . ILE B 1 94 ? 12.035 7.803 -4.617 1.00 45.87 93 ILE B N 1
ATOM 2509 C CA . ILE B 1 94 ? 12.332 6.809 -5.657 1.00 43.36 93 ILE B CA 1
ATOM 2510 C C . ILE B 1 94 ? 11.060 6.420 -6.387 1.00 38.96 93 ILE B C 1
ATOM 2511 O O . ILE B 1 94 ? 11.037 6.414 -7.606 1.00 41.55 93 ILE B O 1
ATOM 2516 N N . CYS B 1 95 ? 9.957 6.264 -5.690 1.00 33.64 94 CYS B N 1
ATOM 2517 C CA . CYS B 1 95 ? 8.760 5.859 -6.437 1.00 40.38 94 CYS B CA 1
ATOM 2518 C C . CYS B 1 95 ? 8.171 6.961 -7.250 1.00 46.84 94 CYS B C 1
ATOM 2519 O O . CYS B 1 95 ? 7.608 6.711 -8.312 1.00 59.29 94 CYS B O 1
ATOM 2522 N N . ASN B 1 96 ? 8.222 8.174 -6.736 1.00 47.14 95 ASN B N 1
ATOM 2523 C CA . ASN B 1 96 ? 7.674 9.274 -7.473 1.00 47.17 95 ASN B CA 1
ATOM 2524 C C . ASN B 1 96 ? 8.539 9.510 -8.710 1.00 41.64 95 ASN B C 1
ATOM 2525 O O . ASN B 1 96 ? 8.000 9.842 -9.746 1.00 45.86 95 ASN B O 1
ATOM 2530 N N . ASP B 1 97 ? 9.858 9.359 -8.617 1.00 35.77 96 ASP B N 1
ATOM 2531 C CA . ASP B 1 97 ? 10.688 9.413 -9.826 1.00 37.74 96 ASP B CA 1
ATOM 2532 C C . ASP B 1 97 ? 10.245 8.316 -10.854 1.00 45.38 96 ASP B C 1
ATOM 2533 O O . ASP B 1 97 ? 9.885 8.610 -11.989 1.00 50.33 96 ASP B O 1
ATOM 2538 N N . VAL B 1 98 ? 10.158 7.062 -10.399 1.00 42.59 97 VAL B N 1
ATOM 2539 C CA . VAL B 1 98 ? 9.735 5.976 -11.258 1.00 43.16 97 VAL B CA 1
ATOM 2540 C C . VAL B 1 98 ? 8.342 6.239 -11.854 1.00 40.90 97 VAL B C 1
ATOM 2541 O O . VAL B 1 98 ? 8.167 6.127 -13.074 1.00 35.86 97 VAL B O 1
ATOM 2545 N N . LEU B 1 99 ? 7.372 6.606 -11.019 1.00 34.92 98 LEU B N 1
ATOM 2546 C CA . LEU B 1 99 ? 5.984 6.785 -11.519 1.00 40.71 98 LEU B CA 1
ATOM 2547 C C . LEU B 1 99 ? 5.852 7.934 -12.508 1.00 45.61 98 LEU B C 1
ATOM 2548 O O . LEU B 1 99 ? 4.983 7.954 -13.389 1.00 52.13 98 LEU B O 1
ATOM 2553 N N . SER B 1 100 ? 6.722 8.897 -12.336 1.00 41.63 99 SER B N 1
ATOM 2554 C CA . SER B 1 100 ? 6.695 10.049 -13.166 1.00 50.66 99 SER B CA 1
ATOM 2555 C C . SER B 1 100 ? 7.365 9.641 -14.517 1.00 48.89 99 SER B C 1
ATOM 2556 O O . SER B 1 100 ? 6.862 9.973 -15.616 1.00 46.37 99 SER B O 1
ATOM 2559 N N . LEU B 1 101 ? 8.438 8.863 -14.441 1.00 40.96 100 LEU B N 1
ATOM 2560 C CA . LEU B 1 101 ? 9.028 8.341 -15.674 1.00 47.21 100 LEU B CA 1
ATOM 2561 C C . LEU B 1 101 ? 8.014 7.487 -16.439 1.00 50.79 100 LEU B C 1
ATOM 2562 O O . LEU B 1 101 ? 7.894 7.613 -17.657 1.00 51.31 100 LEU B O 1
ATOM 2567 N N . LEU B 1 102 ? 7.227 6.673 -15.716 1.00 44.42 101 LEU B N 1
ATOM 2568 C CA . LEU B 1 102 ? 6.137 5.965 -16.357 1.00 39.77 101 LEU B CA 1
ATOM 2569 C C . LEU B 1 102 ? 5.075 6.862 -16.919 1.00 41.88 101 LEU B C 1
ATOM 2570 O O . LEU B 1 102 ? 4.473 6.497 -17.921 1.00 44.69 101 LEU B O 1
ATOM 2575 N N . GLU B 1 103 ? 4.743 7.983 -16.266 1.00 47.08 102 GLU B N 1
ATOM 2576 C CA . GLU B 1 103 ? 3.596 8.779 -16.760 1.00 51.32 102 GLU B CA 1
ATOM 2577 C C . GLU B 1 103 ? 3.977 9.602 -17.968 1.00 51.41 102 GLU B C 1
ATOM 2578 O O . GLU B 1 103 ? 3.208 9.728 -18.870 1.00 50.88 102 GLU B O 1
ATOM 2584 N N . LYS B 1 104 ? 5.186 10.113 -17.986 1.00 45.72 103 LYS B N 1
ATOM 2585 C CA . LYS B 1 104 ? 5.573 11.038 -18.977 1.00 50.48 103 LYS B CA 1
ATOM 2586 C C . LYS B 1 104 ? 6.207 10.326 -20.146 1.00 58.15 103 LYS B C 1
ATOM 2587 O O . LYS B 1 104 ? 6.114 10.824 -21.241 1.00 58.15 103 LYS B O 1
ATOM 2593 N N . PHE B 1 105 ? 6.806 9.159 -19.927 1.00 51.37 104 PHE B N 1
ATOM 2594 C CA . PHE B 1 105 ? 7.558 8.504 -20.995 1.00 43.77 104 PHE B CA 1
ATOM 2595 C C . PHE B 1 105 ? 7.365 7.071 -21.504 1.00 53.82 104 PHE B C 1
ATOM 2596 O O . PHE B 1 105 ? 7.514 6.809 -22.699 1.00 65.34 104 PHE B O 1
ATOM 2604 N N . LEU B 1 106 ? 7.064 6.144 -20.599 1.00 43.62 105 LEU B N 1
ATOM 2605 C CA . LEU B 1 106 ? 7.274 4.741 -20.852 1.00 36.93 105 LEU B CA 1
ATOM 2606 C C . LEU B 1 106 ? 5.926 4.295 -21.281 1.00 35.24 105 LEU B C 1
ATOM 2607 O O . LEU B 1 106 ? 5.785 3.659 -22.328 1.00 45.29 105 LEU B O 1
ATOM 2612 N N . ILE B 1 107 ? 4.914 4.624 -20.511 1.00 34.12 106 ILE B N 1
ATOM 2613 C CA . ILE B 1 107 ? 3.568 4.217 -20.905 1.00 38.29 106 ILE B CA 1
ATOM 2614 C C . ILE B 1 107 ? 3.099 4.940 -22.210 1.00 48.21 106 ILE B C 1
ATOM 2615 O O . ILE B 1 107 ? 2.687 4.282 -23.153 1.00 56.87 106 ILE B O 1
ATOM 2620 N N . PRO B 1 108 ? 3.203 6.281 -22.281 1.00 48.59 107 PRO B N 1
ATOM 2621 C CA . PRO B 1 108 ? 2.768 6.961 -23.549 1.00 52.12 107 PRO B CA 1
ATOM 2622 C C . PRO B 1 108 ? 3.520 6.524 -24.800 1.00 43.20 107 PRO B C 1
ATOM 2623 O O . PRO B 1 108 ? 2.956 6.452 -25.861 1.00 47.09 107 PRO B O 1
ATOM 2627 N N . ASN B 1 109 ? 4.774 6.179 -24.681 1.00 45.91 108 ASN B N 1
ATOM 2628 C CA . ASN B 1 109 ? 5.548 5.834 -25.859 1.00 41.00 108 ASN B CA 1
ATOM 2629 C C . ASN B 1 109 ? 5.526 4.335 -26.204 1.00 49.01 108 ASN B C 1
ATOM 2630 O O . ASN B 1 109 ? 6.260 3.951 -27.095 1.00 48.25 108 ASN B O 1
ATOM 2635 N N . ALA B 1 110 ? 4.824 3.479 -25.445 1.00 50.92 109 ALA B N 1
ATOM 2636 C CA . ALA B 1 110 ? 4.990 2.024 -25.622 1.00 44.07 109 ALA B CA 1
ATOM 2637 C C . ALA B 1 110 ? 4.153 1.656 -26.820 1.00 43.99 109 ALA B C 1
ATOM 2638 O O . ALA B 1 110 ? 2.920 1.791 -26.772 1.00 41.25 109 ALA B O 1
ATOM 2640 N N . SER B 1 111 ? 4.779 1.224 -27.911 1.00 39.26 110 SER B N 1
ATOM 2641 C CA . SER B 1 111 ? 3.945 0.942 -29.090 1.00 45.87 110 SER B CA 1
ATOM 2642 C C . SER B 1 111 ? 3.573 -0.535 -29.251 1.00 45.06 110 SER B C 1
ATOM 2643 O O . SER B 1 111 ? 2.914 -0.873 -30.191 1.00 57.27 110 SER B O 1
ATOM 2646 N N . GLN B 1 112 ? 3.972 -1.391 -28.326 1.00 43.90 111 GLN B N 1
ATOM 2647 C CA . GLN B 1 112 ? 3.591 -2.827 -28.327 1.00 41.97 111 GLN B CA 1
ATOM 2648 C C . GLN B 1 112 ? 2.885 -3.104 -27.052 1.00 42.34 111 GLN B C 1
ATOM 2649 O O . GLN B 1 112 ? 3.273 -2.606 -25.995 1.00 50.90 111 GLN B O 1
ATOM 2655 N N . ALA B 1 113 ? 1.821 -3.866 -27.153 1.00 41.17 112 ALA B N 1
ATOM 2656 C CA . ALA B 1 113 ? 1.085 -4.352 -26.015 1.00 44.49 112 ALA B CA 1
ATOM 2657 C C . ALA B 1 113 ? 2.006 -4.907 -24.921 1.00 46.59 112 ALA B C 1
ATOM 2658 O O . ALA B 1 113 ? 1.921 -4.516 -23.770 1.00 49.89 112 ALA B O 1
ATOM 2660 N N . GLU B 1 114 ? 2.877 -5.813 -25.285 1.00 44.48 113 GLU B N 1
ATOM 2661 C CA . GLU B 1 114 ? 3.799 -6.364 -24.322 1.00 47.14 113 GLU B CA 1
ATOM 2662 C C . GLU B 1 114 ? 4.455 -5.294 -23.440 1.00 46.18 113 GLU B C 1
ATOM 2663 O O . GLU B 1 114 ? 4.614 -5.471 -22.238 1.00 56.79 113 GLU B O 1
ATOM 2669 N N . SER B 1 115 ? 4.828 -4.184 -24.036 1.00 47.57 114 SER B N 1
ATOM 2670 C CA . SER B 1 115 ? 5.509 -3.075 -23.352 1.00 43.44 114 SER B CA 1
ATOM 2671 C C . SER B 1 115 ? 4.539 -2.272 -22.507 1.00 38.87 114 SER B C 1
ATOM 2672 O O . SER B 1 115 ? 4.781 -1.962 -21.327 1.00 39.01 114 SER B O 1
ATOM 2675 N N . LYS B 1 116 ? 3.408 -1.978 -23.094 1.00 32.81 115 LYS B N 1
ATOM 2676 C CA . LYS B 1 116 ? 2.381 -1.322 -22.359 1.00 38.81 115 LYS B CA 1
ATOM 2677 C C . LYS B 1 116 ? 2.037 -2.122 -21.054 1.00 46.09 115 LYS B C 1
ATOM 2678 O O . LYS B 1 116 ? 2.097 -1.546 -19.919 1.00 48.20 115 LYS B O 1
ATOM 2684 N N . VAL B 1 117 ? 1.755 -3.437 -21.200 1.00 36.77 116 VAL B N 1
ATOM 2685 C CA . VAL B 1 117 ? 1.417 -4.285 -20.084 1.00 35.52 116 VAL B CA 1
ATOM 2686 C C . VAL B 1 117 ? 2.551 -4.245 -19.067 1.00 38.36 116 VAL B C 1
ATOM 2687 O O . VAL B 1 117 ? 2.337 -4.026 -17.893 1.00 38.78 116 VAL B O 1
ATOM 2691 N N . PHE B 1 118 ? 3.775 -4.349 -19.542 1.00 35.46 117 PHE B N 1
ATOM 2692 C CA . PHE B 1 118 ? 4.905 -4.312 -18.637 1.00 35.70 117 PHE B CA 1
ATOM 2693 C C . PHE B 1 118 ? 4.988 -3.023 -17.845 1.00 38.91 117 PHE B C 1
ATOM 2694 O O . PHE B 1 118 ? 5.201 -3.031 -16.663 1.00 41.84 117 PHE B O 1
ATOM 2702 N N . TYR B 1 119 ? 4.833 -1.895 -18.511 1.00 45.30 118 TYR B N 1
ATOM 2703 C CA . TYR B 1 119 ? 4.980 -0.611 -17.804 1.00 39.74 118 TYR B CA 1
ATOM 2704 C C . TYR B 1 119 ? 3.792 -0.332 -16.923 1.00 36.68 118 TYR B C 1
ATOM 2705 O O . TYR B 1 119 ? 3.979 0.250 -15.869 1.00 37.66 118 TYR B O 1
ATOM 2714 N N . LEU B 1 120 ? 2.578 -0.706 -17.364 1.00 36.01 119 LEU B N 1
ATOM 2715 C CA . LEU B 1 120 ? 1.409 -0.615 -16.484 1.00 36.67 119 LEU B CA 1
ATOM 2716 C C . LEU B 1 120 ? 1.583 -1.477 -15.212 1.00 41.61 119 LEU B C 1
ATOM 2717 O O . LEU B 1 120 ? 1.347 -0.996 -14.102 1.00 44.12 119 LEU B O 1
ATOM 2722 N N . LYS B 1 121 ? 2.058 -2.710 -15.376 1.00 39.88 120 LYS B N 1
ATOM 2723 C CA . LYS B 1 121 ? 2.284 -3.574 -14.248 1.00 40.03 120 LYS B CA 1
ATOM 2724 C C . LYS B 1 121 ? 3.208 -2.825 -13.286 1.00 36.93 120 LYS B C 1
ATOM 2725 O O . LYS B 1 121 ? 3.038 -2.843 -12.077 1.00 40.25 120 LYS B O 1
ATOM 2731 N N . MET B 1 122 ? 4.189 -2.179 -13.861 1.00 33.37 121 MET B N 1
ATOM 2732 C CA . MET B 1 122 ? 5.218 -1.486 -13.101 1.00 35.99 121 MET B CA 1
ATOM 2733 C C . MET B 1 122 ? 4.613 -0.280 -12.391 1.00 39.09 121 MET B C 1
ATOM 2734 O O . MET B 1 122 ? 4.992 0.023 -11.273 1.00 38.27 121 MET B O 1
ATOM 2739 N N . LYS B 1 123 ? 3.610 0.341 -12.991 1.00 34.24 122 LYS B N 1
ATOM 2740 C CA . LYS B 1 123 ? 3.023 1.430 -12.304 1.00 41.12 122 LYS B CA 1
ATOM 2741 C C . LYS B 1 123 ? 2.254 0.873 -11.112 1.00 45.57 122 LYS B C 1
ATOM 2742 O O . LYS B 1 123 ? 2.294 1.456 -10.045 1.00 47.83 122 LYS B O 1
ATOM 2748 N N . GLY B 1 124 ? 1.557 -0.260 -11.294 1.00 39.62 123 GLY B N 1
ATOM 2749 C CA . GLY B 1 124 ? 0.898 -0.961 -10.187 1.00 34.33 123 GLY B CA 1
ATOM 2750 C C . GLY B 1 124 ? 1.904 -1.331 -9.108 1.00 40.81 123 GLY B C 1
ATOM 2751 O O . GLY B 1 124 ? 1.697 -1.014 -7.963 1.00 42.77 123 GLY B O 1
ATOM 2752 N N . ASP B 1 125 ? 3.064 -1.899 -9.464 1.00 38.12 124 ASP B N 1
ATOM 2753 C CA . ASP B 1 125 ? 4.025 -2.173 -8.417 1.00 36.64 124 ASP B CA 1
ATOM 2754 C C . ASP B 1 125 ? 4.475 -0.919 -7.626 1.00 36.29 124 ASP B C 1
ATOM 2755 O O . ASP B 1 125 ? 4.528 -0.943 -6.421 1.00 42.78 124 ASP B O 1
ATOM 2760 N N . TYR B 1 126 ? 4.825 0.157 -8.299 1.00 35.28 125 TYR B N 1
ATOM 2761 C CA . TYR B 1 126 ? 5.342 1.309 -7.608 1.00 36.67 125 TYR B CA 1
ATOM 2762 C C . TYR B 1 126 ? 4.292 2.015 -6.726 1.00 38.66 125 TYR B C 1
ATOM 2763 O O . TYR B 1 126 ? 4.589 2.395 -5.610 1.00 38.14 125 TYR B O 1
ATOM 2772 N N . TYR B 1 127 ? 3.031 2.000 -7.122 1.00 38.94 126 TYR B N 1
ATOM 2773 C CA . TYR B 1 127 ? 1.999 2.425 -6.197 1.00 41.98 126 TYR B CA 1
ATOM 2774 C C . TYR B 1 127 ? 1.768 1.469 -5.061 1.00 43.53 126 TYR B C 1
ATOM 2775 O O . TYR B 1 127 ? 1.467 1.917 -3.964 1.00 46.26 126 TYR B O 1
ATOM 2784 N N . ARG B 1 128 ? 1.933 0.162 -5.299 1.00 45.62 127 ARG B N 1
ATOM 2785 C CA . ARG B 1 128 ? 1.808 -0.839 -4.234 1.00 42.95 127 ARG B CA 1
ATOM 2786 C C . ARG B 1 128 ? 2.869 -0.511 -3.245 1.00 42.81 127 ARG B C 1
ATOM 2787 O O . ARG B 1 128 ? 2.643 -0.618 -2.062 1.00 46.58 127 ARG B O 1
ATOM 2795 N N . TYR B 1 129 ? 4.039 -0.077 -3.704 1.00 42.26 128 TYR B N 1
ATOM 2796 C CA . TYR B 1 129 ? 5.084 0.201 -2.723 1.00 37.21 128 TYR B CA 1
ATOM 2797 C C . TYR B 1 129 ? 4.770 1.458 -1.904 1.00 42.50 128 TYR B C 1
ATOM 2798 O O . TYR B 1 129 ? 5.105 1.480 -0.715 1.00 44.94 128 TYR B O 1
ATOM 2807 N N . LEU B 1 130 ? 4.185 2.491 -2.531 1.00 37.23 129 LEU B N 1
ATOM 2808 C CA . LEU B 1 130 ? 3.834 3.733 -1.809 1.00 42.21 129 LEU B CA 1
ATOM 2809 C C . LEU B 1 130 ? 2.680 3.395 -0.899 1.00 49.46 129 LEU B C 1
ATOM 2810 O O . LEU B 1 130 ? 2.643 3.872 0.228 1.00 46.72 129 LEU B O 1
ATOM 2815 N N . ALA B 1 131 ? 1.769 2.515 -1.348 1.00 46.83 130 ALA B N 1
ATOM 2816 C CA . ALA B 1 131 ? 0.785 2.006 -0.380 1.00 53.50 130 ALA B CA 1
ATOM 2817 C C . ALA B 1 131 ? 1.347 1.331 0.868 1.00 51.08 130 ALA B C 1
ATOM 2818 O O . ALA B 1 131 ? 0.814 1.545 1.912 1.00 55.05 130 ALA B O 1
ATOM 2820 N N . GLU B 1 132 ? 2.394 0.519 0.773 1.00 51.79 131 GLU B N 1
ATOM 2821 C CA . GLU B 1 132 ? 2.856 -0.237 1.965 1.00 56.81 131 GLU B CA 1
ATOM 2822 C C . GLU B 1 132 ? 3.217 0.752 3.079 1.00 59.25 131 GLU B C 1
ATOM 2823 O O . GLU B 1 132 ? 3.359 0.430 4.245 1.00 67.01 131 GLU B O 1
ATOM 2829 N N . VAL B 1 133 ? 3.400 1.981 2.699 1.00 55.90 132 VAL B N 1
ATOM 2830 C CA . VAL B 1 133 ? 4.120 2.856 3.544 1.00 56.30 132 VAL B CA 1
ATOM 2831 C C . VAL B 1 133 ? 3.348 4.155 3.706 1.00 62.97 132 VAL B C 1
ATOM 2832 O O . VAL B 1 133 ? 3.872 5.139 4.212 1.00 61.96 132 VAL B O 1
ATOM 2836 N N . ALA B 1 134 ? 2.089 4.151 3.280 1.00 71.02 133 ALA B N 1
ATOM 2837 C CA . ALA B 1 134 ? 1.253 5.347 3.352 1.00 75.96 133 ALA B CA 1
ATOM 2838 C C . ALA B 1 134 ? 0.883 5.717 4.788 1.00 79.07 133 ALA B C 1
ATOM 2839 O O . ALA B 1 134 ? 0.786 4.852 5.658 1.00 63.79 133 ALA B O 1
ATOM 2841 N N . ALA B 1 135 ? 0.676 7.010 5.022 1.00 86.59 134 ALA B N 1
ATOM 2842 C CA . ALA B 1 135 ? 0.279 7.509 6.333 1.00 98.36 134 ALA B CA 1
ATOM 2843 C C . ALA B 1 135 ? -1.026 7.039 6.966 1.00 94.57 134 ALA B C 1
ATOM 2844 O O . ALA B 1 135 ? -1.119 6.895 8.185 1.00 98.44 134 ALA B O 1
ATOM 2846 N N . GLY B 1 136 ? -2.032 6.801 6.131 1.00 95.22 135 GLY B N 1
ATOM 2847 C CA . GLY B 1 136 ? -3.327 6.350 6.605 1.00 88.02 135 GLY B CA 1
ATOM 2848 C C . GLY B 1 136 ? -4.467 7.192 6.067 1.00 90.65 135 GLY B C 1
ATOM 2849 O O . GLY B 1 136 ? -5.630 6.795 6.134 1.00 92.66 135 GLY B O 1
ATOM 2850 N N . ASP B 1 137 ? -4.131 8.361 5.532 1.00 87.97 136 ASP B N 1
ATOM 2851 C CA . ASP B 1 137 ? -5.131 9.266 4.978 1.00 94.29 136 ASP B CA 1
ATOM 2852 C C . ASP B 1 137 ? -5.139 9.213 3.454 1.00 91.40 136 ASP B C 1
ATOM 2853 O O . ASP B 1 137 ? -6.175 9.418 2.821 1.00 85.54 136 ASP B O 1
ATOM 2855 N N . ASP B 1 138 ? -3.977 8.937 2.870 1.00 93.51 137 ASP B N 1
ATOM 2856 C CA . ASP B 1 138 ? -3.848 8.856 1.420 1.00 82.37 137 ASP B CA 1
ATOM 2857 C C . ASP B 1 138 ? -3.837 7.406 0.948 1.00 69.27 137 ASP B C 1
ATOM 2858 O O . ASP B 1 138 ? -3.869 7.133 -0.252 1.00 69.65 137 ASP B O 1
ATOM 2863 N N . LYS B 1 139 ? -3.791 6.479 1.900 1.00 56.54 138 LYS B N 1
ATOM 2864 C CA . LYS B 1 139 ? -3.776 5.076 1.588 1.00 55.55 138 LYS B CA 1
ATOM 2865 C C . LYS B 1 139 ? -4.859 4.660 0.625 1.00 66.13 138 LYS B C 1
ATOM 2866 O O . LYS B 1 139 ? -4.550 4.141 -0.444 1.00 76.26 138 LYS B O 1
ATOM 2872 N N . LYS B 1 140 ? -6.123 4.895 0.963 1.00 60.86 139 LYS B N 1
ATOM 2873 C CA . LYS B 1 140 ? -7.194 4.475 0.070 1.00 61.91 139 LYS B CA 1
ATOM 2874 C C . LYS B 1 140 ? -6.946 4.996 -1.374 1.00 62.92 139 LYS B C 1
ATOM 2875 O O . LYS B 1 140 ? -7.150 4.245 -2.325 1.00 59.72 139 LYS B O 1
ATOM 2877 N N . GLY B 1 141 ? -6.428 6.226 -1.515 1.00 54.32 140 GLY B N 1
ATOM 2878 C CA . GLY B 1 141 ? -6.146 6.848 -2.817 1.00 52.41 140 GLY B CA 1
ATOM 2879 C C . GLY B 1 141 ? -5.014 6.229 -3.662 1.00 64.25 140 GLY B C 1
ATOM 2880 O O . GLY B 1 141 ? -5.179 5.991 -4.891 1.00 52.00 140 GLY B O 1
ATOM 2881 N N . ILE B 1 142 ? -3.855 6.049 -3.002 1.00 55.66 141 ILE B N 1
ATOM 2882 C CA . ILE B 1 142 ? -2.715 5.320 -3.475 1.00 49.59 141 ILE B CA 1
ATOM 2883 C C . ILE B 1 142 ? -3.179 3.890 -3.934 1.00 55.41 141 ILE B C 1
ATOM 2884 O O . ILE B 1 142 ? -3.029 3.516 -5.102 1.00 59.53 141 ILE B O 1
ATOM 2889 N N . VAL B 1 143 ? -3.805 3.128 -3.039 1.00 45.53 142 VAL B N 1
ATOM 2890 C CA . VAL B 1 143 ? -4.330 1.827 -3.350 1.00 42.62 142 VAL B CA 1
ATOM 2891 C C . VAL B 1 143 ? -5.214 1.795 -4.608 1.00 49.84 142 VAL B C 1
ATOM 2892 O O . VAL B 1 143 ? -5.118 0.852 -5.386 1.00 56.02 142 VAL B O 1
ATOM 2896 N N . ASP B 1 144 ? -6.061 2.807 -4.825 1.00 54.66 143 ASP B N 1
ATOM 2897 C CA . ASP B 1 144 ? -6.923 2.861 -6.014 1.00 54.59 143 ASP B CA 1
ATOM 2898 C C . ASP B 1 144 ? -6.064 2.970 -7.249 1.00 59.55 143 ASP B C 1
ATOM 2899 O O . ASP B 1 144 ? -6.343 2.347 -8.287 1.00 58.46 143 ASP B O 1
ATOM 2904 N N . GLN B 1 145 ? -5.029 3.790 -7.139 1.00 52.65 144 GLN B N 1
ATOM 2905 C CA . GLN B 1 145 ? -4.136 4.033 -8.230 1.00 56.92 144 GLN B CA 1
ATOM 2906 C C . GLN B 1 145 ? -3.461 2.704 -8.643 1.00 56.53 144 GLN B C 1
ATOM 2907 O O . GLN B 1 145 ? -3.493 2.346 -9.809 1.00 63.80 144 GLN B O 1
ATOM 2913 N N . SER B 1 146 ? -2.860 1.999 -7.678 1.00 46.64 145 SER B N 1
ATOM 2914 C CA . SER B 1 146 ? -2.253 0.708 -7.891 1.00 44.41 145 SER B CA 1
ATOM 2915 C C . SER B 1 146 ? -3.238 -0.207 -8.558 1.00 47.47 145 SER B C 1
ATOM 2916 O O . SER B 1 146 ? -2.920 -0.880 -9.552 1.00 47.77 145 SER B O 1
ATOM 2919 N N . GLN B 1 147 ? -4.456 -0.233 -8.033 1.00 44.66 146 GLN B N 1
ATOM 2920 C CA . GLN B 1 147 ? -5.373 -1.185 -8.519 1.00 46.98 146 GLN B CA 1
ATOM 2921 C C . GLN B 1 147 ? -5.706 -0.877 -9.958 1.00 45.84 146 GLN B C 1
ATOM 2922 O O . GLN B 1 147 ? -5.728 -1.770 -10.796 1.00 55.25 146 GLN B O 1
ATOM 2928 N N . GLN B 1 148 ? -5.930 0.397 -10.245 1.00 54.61 147 GLN B N 1
ATOM 2929 C CA . GLN B 1 148 ? -6.377 0.888 -11.566 1.00 48.51 147 GLN B CA 1
ATOM 2930 C C . GLN B 1 148 ? -5.286 0.518 -12.583 1.00 46.07 147 GLN B C 1
ATOM 2931 O O . GLN B 1 148 ? -5.558 -0.089 -13.640 1.00 47.58 147 GLN B O 1
ATOM 2937 N N . ALA B 1 149 ? -4.031 0.774 -12.240 1.00 37.51 148 ALA B N 1
ATOM 2938 C CA . ALA B 1 149 ? -2.985 0.459 -13.155 1.00 35.45 148 ALA B CA 1
ATOM 2939 C C . ALA B 1 149 ? -2.843 -1.064 -13.424 1.00 41.49 148 ALA B C 1
ATOM 2940 O O . ALA B 1 149 ? -2.726 -1.457 -14.582 1.00 42.55 148 ALA B O 1
ATOM 2942 N N . TYR B 1 150 ? -2.891 -1.907 -12.385 1.00 37.15 149 TYR B N 1
ATOM 2943 C CA . TYR B 1 150 ? -2.904 -3.360 -12.579 1.00 39.12 149 TYR B CA 1
ATOM 2944 C C . TYR B 1 150 ? -4.127 -3.772 -13.415 1.00 42.23 149 TYR B C 1
ATOM 2945 O O . TYR B 1 150 ? -4.038 -4.679 -14.226 1.00 42.40 149 TYR B O 1
ATOM 2954 N N . GLN B 1 151 ? -5.276 -3.115 -13.237 1.00 43.14 150 GLN B N 1
ATOM 2955 C CA . GLN B 1 151 ? -6.488 -3.550 -13.976 1.00 42.91 150 GLN B CA 1
ATOM 2956 C C . GLN B 1 151 ? -6.306 -3.231 -15.439 1.00 44.44 150 GLN B C 1
ATOM 2957 O O . GLN B 1 151 ? -6.603 -4.049 -16.323 1.00 51.00 150 GLN B O 1
ATOM 2963 N N . GLU B 1 152 ? -5.776 -2.049 -15.707 1.00 45.27 151 GLU B N 1
ATOM 2964 C CA . GLU B 1 152 ? -5.556 -1.689 -17.075 1.00 48.70 151 GLU B CA 1
ATOM 2965 C C . GLU B 1 152 ? -4.609 -2.677 -17.673 1.00 43.51 151 GLU B C 1
ATOM 2966 O O . GLU B 1 152 ? -4.852 -3.170 -18.738 1.00 46.14 151 GLU B O 1
ATOM 2972 N N . ALA B 1 153 ? -3.537 -2.985 -16.968 1.00 45.46 152 ALA B N 1
ATOM 2973 C CA . ALA B 1 153 ? -2.558 -3.929 -17.493 1.00 42.47 152 ALA B CA 1
ATOM 2974 C C . ALA B 1 153 ? -3.216 -5.275 -17.705 1.00 46.87 152 ALA B C 1
ATOM 2975 O O . ALA B 1 153 ? -2.918 -5.942 -18.676 1.00 49.31 152 ALA B O 1
ATOM 2977 N N . PHE B 1 154 ? -4.173 -5.631 -16.845 1.00 44.72 153 PHE B N 1
ATOM 2978 C CA . PHE B 1 154 ? -4.753 -6.932 -16.900 1.00 45.85 153 PHE B CA 1
ATOM 2979 C C . PHE B 1 154 ? -5.610 -7.124 -18.169 1.00 48.65 153 PHE B C 1
ATOM 2980 O O . PHE B 1 154 ? -5.485 -8.129 -18.860 1.00 57.67 153 PHE B O 1
ATOM 2988 N N . GLU B 1 155 ? -6.428 -6.141 -18.476 1.00 43.96 154 GLU B N 1
ATOM 2989 C CA . GLU B 1 155 ? -7.285 -6.146 -19.631 1.00 51.46 154 GLU B CA 1
ATOM 2990 C C . GLU B 1 155 ? -6.521 -6.205 -20.925 1.00 52.82 154 GLU B C 1
ATOM 2991 O O . GLU B 1 155 ? -6.860 -6.995 -21.835 1.00 55.45 154 GLU B O 1
ATOM 2997 N N . ILE B 1 156 ? -5.463 -5.409 -21.025 1.00 43.22 155 ILE B N 1
ATOM 2998 C CA . ILE B 1 156 ? -4.616 -5.558 -22.197 1.00 42.68 155 ILE B CA 1
ATOM 2999 C C . ILE B 1 156 ? -3.961 -6.966 -22.321 1.00 46.82 155 ILE B C 1
ATOM 3000 O O . ILE B 1 156 ? -3.944 -7.536 -23.425 1.00 46.57 155 ILE B O 1
ATOM 3005 N N . SER B 1 157 ? -3.446 -7.518 -21.207 1.00 44.35 156 SER B N 1
ATOM 3006 C CA . SER B 1 157 ? -2.796 -8.816 -21.283 1.00 45.43 156 SER B CA 1
ATOM 3007 C C . SER B 1 157 ? -3.805 -9.951 -21.652 1.00 41.99 156 SER B C 1
ATOM 3008 O O . SER B 1 157 ? -3.416 -10.816 -22.342 1.00 45.41 156 SER B O 1
ATOM 3011 N N . LYS B 1 158 ? -5.089 -9.876 -21.282 1.00 45.36 157 LYS B N 1
ATOM 3012 C CA . LYS B 1 158 ? -6.103 -10.869 -21.706 1.00 55.01 157 LYS B CA 1
ATOM 3013 C C . LYS B 1 158 ? -6.375 -10.759 -23.231 1.00 56.85 157 LYS B C 1
ATOM 3014 O O . LYS B 1 158 ? -6.610 -11.747 -23.921 1.00 51.85 157 LYS B O 1
ATOM 3017 N N . LYS B 1 159 ? -6.414 -9.533 -23.727 1.00 60.76 158 LYS B N 1
ATOM 3018 C CA . LYS B 1 159 ? -6.765 -9.295 -25.118 1.00 57.48 158 LYS B CA 1
ATOM 3019 C C . LYS B 1 159 ? -5.604 -9.653 -25.983 1.00 49.32 158 LYS B C 1
ATOM 3020 O O . LYS B 1 159 ? -5.790 -10.175 -27.041 1.00 45.82 158 LYS B O 1
ATOM 3026 N N . GLU B 1 160 ? -4.386 -9.438 -25.507 1.00 46.08 159 GLU B N 1
ATOM 3027 C CA . GLU B 1 160 ? -3.290 -9.315 -26.433 1.00 41.44 159 GLU B CA 1
ATOM 3028 C C . GLU B 1 160 ? -2.177 -10.323 -26.277 1.00 44.65 159 GLU B C 1
ATOM 3029 O O . GLU B 1 160 ? -1.347 -10.460 -27.137 1.00 42.50 159 GLU B O 1
ATOM 3035 N N . MET B 1 161 ? -2.072 -11.016 -25.154 1.00 48.27 160 MET B N 1
ATOM 3036 C CA . MET B 1 161 ? -0.886 -11.869 -24.994 1.00 45.41 160 MET B CA 1
ATOM 3037 C C . MET B 1 161 ? -1.373 -13.282 -24.726 1.00 45.68 160 MET B C 1
ATOM 3038 O O . MET B 1 161 ? -2.511 -13.459 -24.311 1.00 44.24 160 MET B O 1
ATOM 3043 N N . GLN B 1 162 ? -0.512 -14.258 -24.981 1.00 45.50 161 GLN B N 1
ATOM 3044 C CA . GLN B 1 162 ? -0.766 -15.668 -24.642 1.00 48.85 161 GLN B CA 1
ATOM 3045 C C . GLN B 1 162 ? -0.778 -15.845 -23.120 1.00 50.59 161 GLN B C 1
ATOM 3046 O O . GLN B 1 162 ? 0.064 -15.250 -22.421 1.00 47.77 161 GLN B O 1
ATOM 3052 N N . PRO B 1 163 ? -1.685 -16.693 -22.602 1.00 52.53 162 PRO B N 1
ATOM 3053 C CA . PRO B 1 163 ? -1.787 -16.972 -21.158 1.00 48.10 162 PRO B CA 1
ATOM 3054 C C . PRO B 1 163 ? -0.484 -17.401 -20.506 1.00 41.45 162 PRO B C 1
ATOM 3055 O O . PRO B 1 163 ? -0.325 -17.283 -19.294 1.00 38.61 162 PRO B O 1
ATOM 3059 N N . THR B 1 164 ? 0.461 -17.863 -21.294 1.00 37.85 163 THR B N 1
ATOM 3060 C CA . THR B 1 164 ? 1.720 -18.346 -20.737 1.00 37.19 163 THR B CA 1
ATOM 3061 C C . THR B 1 164 ? 2.831 -17.364 -20.899 1.00 36.50 163 THR B C 1
ATOM 3062 O O . THR B 1 164 ? 4.019 -17.674 -20.593 1.00 35.71 163 THR B O 1
ATOM 3066 N N . HIS B 1 165 ? 2.506 -16.177 -21.402 1.00 40.53 164 HIS B N 1
ATOM 3067 C CA . HIS B 1 165 ? 3.564 -15.215 -21.596 1.00 37.79 164 HIS B CA 1
ATOM 3068 C C . HIS B 1 165 ? 4.078 -14.785 -20.228 1.00 36.59 164 HIS B C 1
ATOM 3069 O O . HIS B 1 165 ? 3.307 -14.445 -19.330 1.00 32.41 164 HIS B O 1
ATOM 3076 N N . PRO B 1 166 ? 5.379 -14.732 -20.055 1.00 36.83 165 PRO B N 1
ATOM 3077 C CA . PRO B 1 166 ? 5.778 -14.471 -18.661 1.00 39.82 165 PRO B CA 1
ATOM 3078 C C . PRO B 1 166 ? 5.421 -13.113 -18.127 1.00 40.58 165 PRO B C 1
ATOM 3079 O O . PRO B 1 166 ? 5.260 -12.981 -16.935 1.00 45.43 165 PRO B O 1
ATOM 3083 N N . ILE B 1 167 ? 5.187 -12.140 -18.995 1.00 39.78 166 ILE B N 1
ATOM 3084 C CA . ILE B 1 167 ? 4.745 -10.819 -18.532 1.00 38.09 166 ILE B CA 1
ATOM 3085 C C . ILE B 1 167 ? 3.319 -10.850 -18.066 1.00 42.62 166 ILE B C 1
ATOM 3086 O O . ILE B 1 167 ? 2.948 -10.221 -17.045 1.00 39.43 166 ILE B O 1
ATOM 3091 N N . ARG B 1 168 ? 2.491 -11.567 -18.809 1.00 39.21 167 ARG B N 1
ATOM 3092 C CA . ARG B 1 168 ? 1.098 -11.678 -18.384 1.00 37.99 167 ARG B CA 1
ATOM 3093 C C . ARG B 1 168 ? 0.974 -12.409 -17.026 1.00 40.57 167 ARG B C 1
ATOM 3094 O O . ARG B 1 168 ? 0.177 -12.019 -16.164 1.00 40.73 167 ARG B O 1
ATOM 3102 N N . LEU B 1 169 ? 1.751 -13.482 -16.884 1.00 43.64 168 LEU B N 1
ATOM 3103 C CA . LEU B 1 169 ? 1.757 -14.349 -15.726 1.00 43.08 168 LEU B CA 1
ATOM 3104 C C . LEU B 1 169 ? 2.350 -13.590 -14.523 1.00 43.05 168 LEU B C 1
ATOM 3105 O O . LEU B 1 169 ? 1.865 -13.723 -13.442 1.00 47.73 168 LEU B O 1
ATOM 3110 N N . GLY B 1 170 ? 3.418 -12.822 -14.722 1.00 46.53 169 GLY B N 1
ATOM 3111 C CA . GLY B 1 170 ? 4.046 -12.024 -13.640 1.00 38.84 169 GLY B CA 1
ATOM 3112 C C . GLY B 1 170 ? 3.076 -10.940 -13.195 1.00 40.17 169 GLY B C 1
ATOM 3113 O O . GLY B 1 170 ? 3.092 -10.455 -12.065 1.00 39.88 169 GLY B O 1
ATOM 3114 N N . LEU B 1 171 ? 2.167 -10.612 -14.080 1.00 37.05 170 LEU B N 1
ATOM 3115 C CA . LEU B 1 171 ? 1.284 -9.539 -13.797 1.00 36.70 170 LEU B CA 1
ATOM 3116 C C . LEU B 1 171 ? 0.225 -10.136 -12.935 1.00 36.47 170 LEU B C 1
ATOM 3117 O O . LEU B 1 171 ? -0.094 -9.575 -11.895 1.00 41.95 170 LEU B O 1
ATOM 3122 N N . ALA B 1 172 ? -0.274 -11.294 -13.330 1.00 33.98 171 ALA B N 1
ATOM 3123 C CA . ALA B 1 172 ? -1.167 -12.079 -12.465 1.00 36.85 171 ALA B CA 1
ATOM 3124 C C . ALA B 1 172 ? -0.580 -12.305 -11.086 1.00 37.74 171 ALA B C 1
ATOM 3125 O O . ALA B 1 172 ? -1.267 -12.104 -10.087 1.00 39.65 171 ALA B O 1
ATOM 3127 N N . LEU B 1 173 ? 0.701 -12.624 -11.012 1.00 32.21 172 LEU B N 1
ATOM 3128 C CA . LEU B 1 173 ? 1.274 -12.883 -9.714 1.00 37.69 172 LEU B CA 1
ATOM 3129 C C . LEU B 1 173 ? 1.222 -11.614 -8.825 1.00 46.43 172 LEU B C 1
ATOM 3130 O O . LEU B 1 173 ? 0.608 -11.622 -7.736 1.00 48.86 172 LEU B O 1
ATOM 3135 N N . ASN B 1 174 ? 1.905 -10.553 -9.270 1.00 40.82 173 ASN B N 1
ATOM 3136 C CA . ASN B 1 174 ? 1.885 -9.288 -8.559 1.00 37.87 173 ASN B CA 1
ATOM 3137 C C . ASN B 1 174 ? 0.494 -8.773 -8.307 1.00 37.49 173 ASN B C 1
ATOM 3138 O O . ASN B 1 174 ? 0.206 -8.250 -7.256 1.00 45.22 173 ASN B O 1
ATOM 3143 N N . PHE B 1 175 ? -0.407 -8.950 -9.231 1.00 37.96 174 PHE B N 1
ATOM 3144 C CA . PHE B 1 175 ? -1.701 -8.365 -8.983 1.00 37.82 174 PHE B CA 1
ATOM 3145 C C . PHE B 1 175 ? -2.432 -9.187 -7.871 1.00 41.37 174 PHE B C 1
ATOM 3146 O O . PHE B 1 175 ? -3.136 -8.622 -7.016 1.00 45.31 174 PHE B O 1
ATOM 3154 N N . SER B 1 176 ? -2.168 -10.474 -7.798 1.00 37.88 175 SER B N 1
ATOM 3155 C CA . SER B 1 176 ? -2.855 -11.293 -6.813 1.00 38.63 175 SER B CA 1
ATOM 3156 C C . SER B 1 176 ? -2.229 -11.028 -5.444 1.00 36.76 175 SER B C 1
ATOM 3157 O O . SER B 1 176 ? -2.920 -10.862 -4.466 1.00 39.97 175 SER B O 1
ATOM 3160 N N . VAL B 1 177 ? -0.931 -10.911 -5.363 1.00 38.65 176 VAL B N 1
ATOM 3161 C CA . VAL B 1 177 ? -0.341 -10.418 -4.115 1.00 40.55 176 VAL B CA 1
ATOM 3162 C C . VAL B 1 177 ? -0.912 -9.031 -3.675 1.00 49.53 176 VAL B C 1
ATOM 3163 O O . VAL B 1 177 ? -1.141 -8.782 -2.504 1.00 51.33 176 VAL B O 1
ATOM 3167 N N . PHE B 1 178 ? -1.243 -8.166 -4.612 1.00 49.49 177 PHE B N 1
ATOM 3168 C CA . PHE B 1 178 ? -1.839 -6.931 -4.232 1.00 46.69 177 PHE B CA 1
ATOM 3169 C C . PHE B 1 178 ? -3.217 -7.200 -3.602 1.00 46.73 177 PHE B C 1
ATOM 3170 O O . PHE B 1 178 ? -3.561 -6.656 -2.579 1.00 50.46 177 PHE B O 1
ATOM 3178 N N . TYR B 1 179 ? -4.021 -8.035 -4.208 1.00 45.68 178 TYR B N 1
ATOM 3179 C CA . TYR B 1 179 ? -5.278 -8.336 -3.586 1.00 44.47 178 TYR B CA 1
ATOM 3180 C C . TYR B 1 179 ? -5.076 -8.937 -2.185 1.00 52.07 178 TYR B C 1
ATOM 3181 O O . TYR B 1 179 ? -5.740 -8.526 -1.243 1.00 54.29 178 TYR B O 1
ATOM 3190 N N . TYR B 1 180 ? -4.128 -9.861 -2.026 1.00 47.75 179 TYR B N 1
ATOM 3191 C CA . TYR B 1 180 ? -3.938 -10.475 -0.736 1.00 48.88 179 TYR B CA 1
ATOM 3192 C C . TYR B 1 180 ? -3.380 -9.585 0.341 1.00 50.10 179 TYR B C 1
ATOM 3193 O O . TYR B 1 180 ? -4.000 -9.466 1.349 1.00 60.37 179 TYR B O 1
ATOM 3202 N N . GLU B 1 181 ? -2.174 -9.040 0.132 1.00 54.32 180 GLU B N 1
ATOM 3203 C CA . GLU B 1 181 ? -1.450 -8.215 1.080 1.00 50.25 180 GLU B CA 1
ATOM 3204 C C . GLU B 1 181 ? -1.955 -6.778 1.168 1.00 61.52 180 GLU B C 1
ATOM 3205 O O . GLU B 1 181 ? -1.853 -6.175 2.221 1.00 63.01 180 GLU B O 1
ATOM 3211 N N . ILE B 1 182 ? -2.456 -6.182 0.089 1.00 63.87 181 ILE B N 1
ATOM 3212 C CA . ILE B 1 182 ? -2.731 -4.734 0.173 1.00 52.72 181 ILE B CA 1
ATOM 3213 C C . ILE B 1 182 ? -4.196 -4.417 0.345 1.00 57.12 181 ILE B C 1
ATOM 3214 O O . ILE B 1 182 ? -4.536 -3.545 1.119 1.00 57.45 181 ILE B O 1
ATOM 3219 N N . LEU B 1 183 ? -5.054 -5.129 -0.379 1.00 59.62 182 LEU B N 1
ATOM 3220 C CA . LEU B 1 183 ? -6.493 -4.910 -0.296 1.00 56.39 182 LEU B CA 1
ATOM 3221 C C . LEU B 1 183 ? -7.112 -5.733 0.829 1.00 55.12 182 LEU B C 1
ATOM 3222 O O . LEU B 1 183 ? -8.229 -5.460 1.268 1.00 55.60 182 LEU B O 1
ATOM 3227 N N . ASN B 1 184 ? -6.378 -6.740 1.291 1.00 54.24 183 ASN B N 1
ATOM 3228 C CA . ASN B 1 184 ? -6.852 -7.603 2.367 1.00 65.63 183 ASN B CA 1
ATOM 3229 C C . ASN B 1 184 ? -7.873 -8.626 1.880 1.00 63.73 183 ASN B C 1
ATOM 3230 O O . ASN B 1 184 ? -8.541 -9.281 2.680 1.00 64.23 183 ASN B O 1
ATOM 3235 N N . SER B 1 185 ? -7.989 -8.759 0.562 1.00 62.20 184 SER B N 1
ATOM 3236 C CA . SER B 1 185 ? -8.926 -9.704 -0.033 1.00 62.24 184 SER B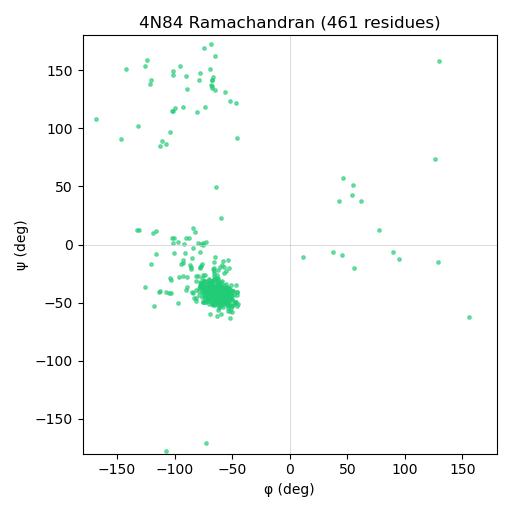 CA 1
ATOM 3237 C C . SER B 1 185 ? -8.209 -10.961 -0.513 1.00 68.34 184 SER B C 1
ATOM 3238 O O . SER B 1 185 ? -7.386 -10.908 -1.426 1.00 70.76 184 SER B O 1
ATOM 3241 N N . PRO B 1 186 ? -8.527 -12.092 0.109 1.00 73.95 185 PRO B N 1
ATOM 3242 C CA . PRO B 1 186 ? -7.919 -13.347 -0.247 1.00 63.26 185 PRO B CA 1
ATOM 3243 C C . PRO B 1 186 ? -8.770 -14.125 -1.260 1.00 65.63 185 PRO B C 1
ATOM 3244 O O . PRO B 1 186 ? -8.274 -15.062 -1.919 1.00 61.32 185 PRO B O 1
ATOM 3248 N N . GLU B 1 187 ? -10.033 -13.743 -1.387 1.00 66.27 186 GLU B N 1
ATOM 3249 C CA . GLU B 1 187 ? -10.947 -14.381 -2.334 1.00 73.68 186 GLU B CA 1
ATOM 3250 C C . GLU B 1 187 ? -10.569 -13.950 -3.746 1.00 74.06 186 GLU B C 1
ATOM 3251 O O . GLU B 1 187 ? -10.479 -14.789 -4.650 1.00 65.34 186 GLU B O 1
ATOM 3257 N N . LYS B 1 188 ? -10.403 -12.629 -3.923 1.00 67.88 187 LYS B N 1
ATOM 3258 C CA . LYS B 1 188 ? -9.938 -12.042 -5.170 1.00 56.66 187 LYS B CA 1
ATOM 3259 C C . LYS B 1 188 ? -8.517 -12.544 -5.492 1.00 56.22 187 LYS B C 1
ATOM 3260 O O . LYS B 1 188 ? -8.271 -12.937 -6.610 1.00 56.30 187 LYS B O 1
ATOM 3266 N N . ALA B 1 189 ? -7.600 -12.559 -4.519 1.00 45.38 188 ALA B N 1
ATOM 3267 C CA . ALA B 1 189 ? -6.257 -13.045 -4.763 1.00 44.07 188 ALA B CA 1
ATOM 3268 C C . ALA B 1 189 ? -6.247 -14.470 -5.312 1.00 50.65 188 ALA B C 1
ATOM 3269 O O . ALA B 1 189 ? -5.537 -14.787 -6.264 1.00 52.07 188 ALA B O 1
ATOM 3271 N N . CYS B 1 190 ? -7.061 -15.317 -4.712 1.00 52.57 189 CYS B N 1
ATOM 3272 C CA . CYS B 1 190 ? -7.107 -16.713 -5.065 1.00 49.62 189 CYS B CA 1
ATOM 3273 C C . CYS B 1 190 ? -7.659 -16.962 -6.443 1.00 50.22 189 CYS B C 1
ATOM 3274 O O . CYS B 1 190 ? -7.038 -17.676 -7.229 1.00 56.65 189 CYS B O 1
ATOM 3277 N N . SER B 1 191 ? -8.806 -16.403 -6.764 1.00 47.25 190 SER B N 1
ATOM 3278 C CA . SER B 1 191 ? -9.349 -16.713 -8.061 1.00 54.61 190 SER B CA 1
ATOM 3279 C C . SER B 1 191 ? -8.454 -16.111 -9.150 1.00 56.98 190 SER B C 1
ATOM 3280 O O . SER B 1 191 ? -8.225 -16.745 -10.174 1.00 52.47 190 SER B O 1
ATOM 3283 N N . LEU B 1 192 ? -7.868 -14.938 -8.910 1.00 50.49 191 LEU B N 1
ATOM 3284 C CA . LEU B 1 192 ? -6.946 -14.460 -9.896 1.00 45.93 191 LEU B CA 1
ATOM 3285 C C . LEU B 1 192 ? -5.771 -15.426 -10.080 1.00 44.57 191 LEU B C 1
ATOM 3286 O O . LEU B 1 192 ? -5.429 -15.810 -11.190 1.00 48.23 191 LEU B O 1
ATOM 3291 N N . ALA B 1 193 ? -5.113 -15.787 -9.011 1.00 37.68 192 ALA B N 1
ATOM 3292 C CA . ALA B 1 193 ? -3.962 -16.650 -9.162 1.00 42.33 192 ALA B CA 1
ATOM 3293 C C . ALA B 1 193 ? -4.333 -17.961 -9.833 1.00 50.39 192 ALA B C 1
ATOM 3294 O O . ALA B 1 193 ? -3.595 -18.462 -10.694 1.00 53.45 192 ALA B O 1
ATOM 3296 N N . LYS B 1 194 ? -5.513 -18.461 -9.473 1.00 48.77 193 LYS B N 1
ATOM 3297 C CA . LYS B 1 194 ? -5.990 -19.714 -9.939 1.00 48.75 193 LYS B CA 1
ATOM 3298 C C . LYS B 1 194 ? -6.360 -19.682 -11.438 1.00 49.19 193 LYS B C 1
ATOM 3299 O O . LYS B 1 194 ? -5.870 -20.540 -12.256 1.00 47.13 193 LYS B O 1
ATOM 3305 N N . THR B 1 195 ? -7.175 -18.707 -11.827 1.00 41.66 194 THR B N 1
ATOM 3306 C CA . THR B 1 195 ? -7.548 -18.543 -13.228 1.00 46.63 194 THR B CA 1
ATOM 3307 C C . THR B 1 195 ? -6.314 -18.479 -14.130 1.00 45.45 194 THR B C 1
ATOM 3308 O O . THR B 1 195 ? -6.243 -19.165 -15.149 1.00 51.78 194 THR B O 1
ATOM 3312 N N . ALA B 1 196 ? -5.348 -17.650 -13.746 1.00 38.23 195 ALA B N 1
ATOM 3313 C CA . ALA B 1 196 ? -4.107 -17.479 -14.518 1.00 40.36 195 ALA B CA 1
ATOM 3314 C C . ALA B 1 196 ? -3.315 -18.761 -14.595 1.00 40.26 195 ALA B C 1
ATOM 3315 O O . ALA B 1 196 ? -2.726 -19.088 -15.629 1.00 46.95 195 ALA B O 1
ATOM 3317 N N . PHE B 1 197 ? -3.222 -19.455 -13.473 1.00 41.04 196 PHE B N 1
ATOM 3318 C CA . PHE B 1 197 ? -2.558 -20.752 -13.488 1.00 41.70 196 PHE B CA 1
ATOM 3319 C C . PHE B 1 197 ? -3.286 -21.735 -14.434 1.00 40.01 196 PHE B C 1
ATOM 3320 O O . PHE B 1 197 ? -2.634 -22.362 -15.234 1.00 36.39 196 PHE B O 1
ATOM 3328 N N . ASP B 1 198 ? -4.618 -21.805 -14.389 1.00 41.70 197 ASP B N 1
ATOM 3329 C CA . ASP B 1 198 ? -5.351 -22.741 -15.249 1.00 47.50 197 ASP B CA 1
ATOM 3330 C C . ASP B 1 198 ? -5.298 -22.336 -16.723 1.00 49.45 197 ASP B C 1
ATOM 3331 O O . ASP B 1 198 ? -5.030 -23.153 -17.589 1.00 58.88 197 ASP B O 1
ATOM 3336 N N . GLU B 1 199 ? -5.495 -21.074 -17.019 1.00 46.27 198 GLU B N 1
ATOM 3337 C CA . GLU B 1 199 ? -5.393 -20.689 -18.419 1.00 46.49 198 GLU B CA 1
ATOM 3338 C C . GLU B 1 199 ? -4.055 -20.987 -19.059 1.00 46.29 198 GLU B C 1
ATOM 3339 O O . GLU B 1 199 ? -3.968 -21.324 -20.242 1.00 43.68 198 GLU B O 1
ATOM 3345 N N . ALA B 1 200 ? -3.014 -20.920 -18.256 1.00 41.79 199 ALA B N 1
ATOM 3346 C CA . ALA B 1 200 ? -1.743 -21.256 -18.755 1.00 40.05 199 ALA B CA 1
ATOM 3347 C C . ALA B 1 200 ? -1.630 -22.782 -18.972 1.00 43.74 199 ALA B C 1
ATOM 3348 O O . ALA B 1 200 ? -1.016 -23.209 -19.961 1.00 45.57 199 ALA B O 1
ATOM 3350 N N . ILE B 1 201 ? -2.182 -23.592 -18.067 1.00 43.11 200 ILE B N 1
ATOM 3351 C CA . ILE B 1 201 ? -2.088 -25.061 -18.199 1.00 46.84 200 ILE B CA 1
ATOM 3352 C C . ILE B 1 201 ? -2.839 -25.426 -19.410 1.00 44.59 200 ILE B C 1
ATOM 3353 O O . ILE B 1 201 ? -2.321 -26.141 -20.204 1.00 43.29 200 ILE B O 1
ATOM 3358 N N . ALA B 1 202 ? -4.063 -24.927 -19.548 1.00 45.81 201 ALA B N 1
ATOM 3359 C CA . ALA B 1 202 ? -4.876 -25.212 -20.724 1.00 51.08 201 ALA B CA 1
ATOM 3360 C C . ALA B 1 202 ? -4.154 -24.783 -21.996 1.00 56.70 201 ALA B C 1
ATOM 3361 O O . ALA B 1 202 ? -4.415 -25.309 -23.078 1.00 59.75 201 ALA B O 1
ATOM 3363 N N . GLU B 1 203 ? -3.243 -23.825 -21.857 1.00 57.80 202 GLU B N 1
ATOM 3364 C CA . GLU B 1 203 ? -2.469 -23.332 -22.992 1.00 63.29 202 GLU B CA 1
ATOM 3365 C C . GLU B 1 203 ? -1.341 -24.199 -23.540 1.00 70.28 202 GLU B C 1
ATOM 3366 O O . GLU B 1 203 ? -0.647 -23.813 -24.481 1.00 86.24 202 GLU B O 1
ATOM 3372 N N . LEU B 1 204 ? -1.165 -25.373 -22.943 1.00 79.03 203 LEU B N 1
ATOM 3373 C CA . LEU B 1 204 ? -0.126 -26.307 -23.360 1.00 81.20 203 LEU B CA 1
ATOM 3374 C C . LEU B 1 204 ? -0.329 -27.290 -24.508 1.00 90.47 203 LEU B C 1
ATOM 3375 O O . LEU B 1 204 ? 0.447 -28.231 -24.677 1.00 69.83 203 LEU B O 1
ATOM 3380 N N . ASP B 1 205 ? -1.376 -27.066 -25.294 1.00 103.59 204 ASP B N 1
ATOM 3381 C CA . ASP B 1 205 ? -1.683 -27.931 -26.427 1.00 116.21 204 ASP B CA 1
ATOM 3382 C C . ASP B 1 205 ? -0.759 -27.643 -27.606 1.00 106.29 204 ASP B C 1
ATOM 3383 O O . ASP B 1 205 ? 0.098 -26.763 -27.535 1.00 67.95 204 ASP B O 1
ATOM 3388 N N . GLU B 1 208 ? 3.778 -23.184 -27.238 1.00 61.36 208 GLU B N 1
ATOM 3389 C CA . GLU B 1 208 ? 4.200 -22.017 -26.473 1.00 86.62 208 GLU B CA 1
ATOM 3390 C C . GLU B 1 208 ? 5.640 -22.163 -25.993 1.00 101.73 208 GLU B C 1
ATOM 3391 O O . GLU B 1 208 ? 5.890 -22.400 -24.812 1.00 113.14 208 GLU B O 1
ATOM 3397 N N . GLU B 1 209 ? 6.584 -22.019 -26.918 1.00 107.65 209 GLU B N 1
ATOM 3398 C CA . GLU B 1 209 ? 8.000 -22.133 -26.591 1.00 94.90 209 GLU B CA 1
ATOM 3399 C C . GLU B 1 209 ? 8.653 -20.755 -26.465 1.00 112.22 209 GLU B C 1
ATOM 3400 O O . GLU B 1 209 ? 8.281 -19.827 -27.184 1.00 107.61 209 GLU B O 1
ATOM 3402 N N . SER B 1 210 ? 9.620 -20.612 -25.558 1.00 117.05 210 SER B N 1
ATOM 3403 C CA . SER B 1 210 ? 10.080 -21.697 -24.692 1.00 103.78 210 SER B CA 1
ATOM 3404 C C . SER B 1 210 ? 10.498 -21.171 -23.322 1.00 97.73 210 SER B C 1
ATOM 3405 O O . SER B 1 210 ? 11.655 -20.804 -23.115 1.00 81.98 210 SER B O 1
ATOM 3408 N N . TYR B 1 211 ? 9.550 -21.138 -22.392 1.00 69.52 211 TYR B N 1
ATOM 3409 C CA . TYR B 1 211 ? 9.814 -20.667 -21.063 1.00 73.18 211 TYR B CA 1
ATOM 3410 C C . TYR B 1 211 ? 10.019 -21.713 -19.978 1.00 57.15 211 TYR B C 1
ATOM 3411 O O . TYR B 1 211 ? 9.118 -22.441 -19.603 1.00 43.44 211 TYR B O 1
ATOM 3413 N N . LYS B 1 212 ? 11.245 -21.712 -19.465 1.00 44.03 212 LYS B N 1
ATOM 3414 C CA . LYS B 1 212 ? 11.547 -22.379 -18.216 1.00 49.69 212 LYS B CA 1
ATOM 3415 C C . LYS B 1 212 ? 11.158 -21.270 -17.257 1.00 55.98 212 LYS B C 1
ATOM 3416 O O . LYS B 1 212 ? 11.056 -21.453 -16.044 1.00 58.90 212 LYS B O 1
ATOM 3418 N N . ASP B 1 213 ? 10.937 -20.087 -17.819 1.00 51.12 213 ASP B N 1
ATOM 3419 C CA . ASP B 1 213 ? 10.556 -18.922 -17.029 1.00 54.00 213 ASP B CA 1
ATOM 3420 C C . ASP B 1 213 ? 9.049 -18.883 -16.798 1.00 49.53 213 ASP B C 1
ATOM 3421 O O . ASP B 1 213 ? 8.587 -18.551 -15.706 1.00 50.85 213 ASP B O 1
ATOM 3426 N N . SER B 1 214 ? 8.287 -19.224 -17.832 1.00 46.22 214 SER B N 1
ATOM 3427 C CA . SER B 1 214 ? 6.832 -19.230 -17.743 1.00 44.32 214 SER B CA 1
ATOM 3428 C C . SER B 1 214 ? 6.349 -20.232 -16.700 1.00 47.74 214 SER B C 1
ATOM 3429 O O . SER B 1 214 ? 5.295 -20.049 -16.091 1.00 50.07 214 SER B O 1
ATOM 3432 N N . THR B 1 215 ? 7.129 -21.290 -16.501 1.00 43.70 215 THR B N 1
ATOM 3433 C CA . THR B 1 215 ? 6.802 -22.308 -15.510 1.00 49.56 215 THR B CA 1
ATOM 3434 C C . THR B 1 215 ? 7.125 -21.809 -14.107 1.00 44.26 215 THR B C 1
ATOM 3435 O O . THR B 1 215 ? 6.413 -22.113 -13.149 1.00 49.81 215 THR B O 1
ATOM 3439 N N . LEU B 1 216 ? 8.196 -21.031 -13.994 1.00 43.82 216 LEU B N 1
ATOM 3440 C CA . LEU B 1 216 ? 8.609 -20.478 -12.709 1.00 45.39 216 LEU B CA 1
ATOM 3441 C C . LEU B 1 216 ? 7.525 -19.589 -12.106 1.00 45.27 216 LEU B C 1
ATOM 3442 O O . LEU B 1 216 ? 7.277 -19.629 -10.901 1.00 55.33 216 LEU B O 1
ATOM 3447 N N . ILE B 1 217 ? 6.883 -18.786 -12.949 1.00 40.86 217 ILE B N 1
ATOM 3448 C CA . ILE B 1 217 ? 5.837 -17.878 -12.494 1.00 40.44 217 ILE B CA 1
ATOM 3449 C C . ILE B 1 217 ? 4.643 -18.736 -12.093 1.00 36.88 217 ILE B C 1
ATOM 3450 O O . ILE B 1 217 ? 3.943 -18.431 -11.127 1.00 41.00 217 ILE B O 1
ATOM 3455 N N . MET B 1 218 ? 4.419 -19.811 -12.841 1.00 38.13 218 MET B N 1
ATOM 3456 C CA . MET B 1 218 ? 3.328 -20.735 -12.550 1.00 44.57 218 MET B CA 1
ATOM 3457 C C . MET B 1 218 ? 3.511 -21.425 -11.179 1.00 41.31 218 MET B C 1
ATOM 3458 O O . MET B 1 218 ? 2.590 -21.437 -10.413 1.00 40.62 218 MET B O 1
ATOM 3463 N N . GLN B 1 219 ? 4.702 -21.925 -10.876 1.00 35.48 219 GLN B N 1
ATOM 3464 C CA . GLN B 1 219 ? 4.971 -22.480 -9.555 1.00 42.62 219 GLN B CA 1
ATOM 3465 C C . GLN B 1 219 ? 4.757 -21.445 -8.457 1.00 44.57 219 GLN B C 1
ATOM 3466 O O . GLN B 1 219 ? 4.163 -21.779 -7.405 1.00 46.22 219 GLN B O 1
ATOM 3472 N N . LEU B 1 220 ? 5.184 -20.192 -8.689 1.00 44.06 220 LEU B N 1
ATOM 3473 C CA . LEU B 1 220 ? 4.977 -19.129 -7.679 1.00 43.07 220 LEU B CA 1
ATOM 3474 C C . LEU B 1 220 ? 3.511 -18.886 -7.502 1.00 41.04 220 LEU B C 1
ATOM 3475 O O . LEU B 1 220 ? 3.022 -18.690 -6.382 1.00 44.38 220 LEU B O 1
ATOM 3480 N N . LEU B 1 221 ? 2.762 -18.956 -8.584 1.00 41.65 221 LEU B N 1
ATOM 3481 C CA . LEU B 1 221 ? 1.331 -18.761 -8.412 1.00 41.38 221 LEU B CA 1
ATOM 3482 C C . LEU B 1 221 ? 0.716 -19.869 -7.567 1.00 47.76 221 LEU B C 1
ATOM 3483 O O . LEU B 1 221 ? -0.079 -19.596 -6.658 1.00 46.07 221 LEU B O 1
ATOM 3488 N N . ARG B 1 222 ? 1.071 -21.127 -7.842 1.00 45.05 222 ARG B N 1
ATOM 3489 C CA . ARG B 1 222 ? 0.422 -22.197 -7.138 1.00 41.57 222 ARG B CA 1
ATOM 3490 C C . ARG B 1 222 ? 0.916 -22.174 -5.657 1.00 42.66 222 ARG B C 1
ATOM 3491 O O . ARG B 1 222 ? 0.116 -22.291 -4.734 1.00 41.42 222 ARG B O 1
ATOM 3499 N N . ASP B 1 223 ? 2.195 -21.949 -5.437 1.00 40.67 223 ASP B N 1
ATOM 3500 C CA . ASP B 1 223 ? 2.687 -21.803 -4.048 1.00 51.86 223 ASP B CA 1
ATOM 3501 C C . ASP B 1 223 ? 1.835 -20.866 -3.236 1.00 52.87 223 ASP B C 1
ATOM 3502 O O . ASP B 1 223 ? 1.407 -21.230 -2.136 1.00 55.95 223 ASP B O 1
ATOM 3507 N N . ASN B 1 224 ? 1.554 -19.686 -3.793 1.00 48.44 224 ASN B N 1
ATOM 3508 C CA . ASN B 1 224 ? 0.695 -18.726 -3.120 1.00 48.27 224 ASN B CA 1
ATOM 3509 C C . ASN B 1 224 ? -0.676 -19.263 -2.837 1.00 50.16 224 ASN B C 1
ATOM 3510 O O . ASN B 1 224 ? -1.270 -18.947 -1.785 1.00 50.24 224 ASN B O 1
ATOM 3515 N N . LEU B 1 225 ? -1.203 -20.036 -3.776 1.00 50.46 225 LEU B N 1
ATOM 3516 C CA . LEU B 1 225 ? -2.545 -20.621 -3.592 1.00 52.84 225 LEU B CA 1
ATOM 3517 C C . LEU B 1 225 ? -2.576 -21.615 -2.459 1.00 51.61 225 LEU B C 1
ATOM 3518 O O . LEU B 1 225 ? -3.554 -21.722 -1.754 1.00 54.27 225 LEU B O 1
ATOM 3523 N N . THR B 1 226 ? -1.480 -22.349 -2.295 1.00 47.36 226 THR B N 1
ATOM 3524 C CA . THR B 1 226 ? -1.371 -23.333 -1.225 1.00 55.91 226 THR B CA 1
ATOM 3525 C C . THR B 1 226 ? -1.147 -22.646 0.116 1.00 60.72 226 THR B C 1
ATOM 3526 O O . THR B 1 226 ? -1.586 -23.134 1.157 1.00 68.68 226 THR B O 1
ATOM 3530 N N . LEU B 1 227 ? -0.463 -21.507 0.082 1.00 59.64 227 LEU B N 1
ATOM 3531 C CA . LEU B 1 227 ? -0.192 -20.738 1.290 1.00 62.83 227 LEU B CA 1
ATOM 3532 C C . LEU B 1 227 ? -1.436 -19.983 1.745 1.00 66.44 227 LEU B C 1
ATOM 3533 O O . LEU B 1 227 ? -1.615 -19.723 2.935 1.00 80.48 227 LEU B O 1
ATOM 3538 N N . TRP B 1 228 ? -2.294 -19.636 0.791 1.00 58.88 228 TRP B N 1
ATOM 3539 C CA . TRP B 1 228 ? -3.511 -18.928 1.091 1.00 58.76 228 TRP B CA 1
ATOM 3540 C C . TRP B 1 228 ? -4.713 -19.832 1.351 1.00 63.47 228 TRP B C 1
ATOM 3541 O O . TRP B 1 228 ? -5.752 -19.312 1.712 1.00 65.91 228 TRP B O 1
ATOM 3552 N N . THR B 1 229 ? -4.642 -21.154 1.149 1.00 72.31 229 THR B N 1
ATOM 3553 C CA . THR B 1 229 ? -5.687 -22.061 1.744 1.00 84.57 229 THR B CA 1
ATOM 3554 C C . THR B 1 229 ? -5.138 -22.705 3.036 1.00 89.40 229 THR B C 1
ATOM 3555 O O . THR B 1 229 ? -4.113 -23.415 3.016 1.00 82.38 229 THR B O 1
ATOM 3559 N N . SER B 1 230 ? -5.782 -22.408 4.164 1.00 105.59 230 SER B N 1
ATOM 3560 C CA . SER B 1 230 ? -5.241 -22.807 5.483 1.00 118.02 230 SER B CA 1
ATOM 3561 C C . SER B 1 230 ? -6.323 -23.235 6.463 1.00 114.27 230 SER B C 1
ATOM 3562 O O . SER B 1 230 ? -7.321 -23.828 6.061 1.00 110.27 230 SER B O 1
ATOM 3565 N N . GLY C 2 1 ? 30.203 -12.491 12.158 1.00 68.60 421 GLY C N 1
ATOM 3566 C CA . GLY C 2 1 ? 31.237 -13.175 13.022 1.00 65.71 421 GLY C CA 1
ATOM 3567 C C . GLY C 2 1 ? 31.653 -12.250 14.164 1.00 63.96 421 GLY C C 1
ATOM 3568 O O . GLY C 2 1 ? 32.364 -11.214 14.000 1.00 58.30 421 GLY C O 1
ATOM 3580 N N . LEU C 2 3 ? 34.755 -11.573 14.155 1.00 44.47 423 LEU C N 1
ATOM 3581 C CA . LEU C 2 3 ? 35.969 -11.441 13.293 1.00 51.69 423 LEU C CA 1
ATOM 3582 C C . LEU C 2 3 ? 35.744 -10.440 12.147 1.00 49.87 423 LEU C C 1
ATOM 3583 O O . LEU C 2 3 ? 36.713 -9.927 11.563 1.00 52.46 423 LEU C O 1
ATOM 3588 N N . ASP C 2 4 ? 34.481 -10.171 11.835 1.00 48.73 424 ASP C N 1
ATOM 3589 C CA . ASP C 2 4 ? 34.137 -9.239 10.767 1.00 63.82 424 ASP C CA 1
ATOM 3590 C C . ASP C 2 4 ? 34.611 -7.826 11.095 1.00 58.24 424 ASP C C 1
ATOM 3591 O O . ASP C 2 4 ? 35.427 -7.253 10.374 1.00 53.01 424 ASP C O 1
ATOM 3607 N N . LEU C 2 6 ? 37.631 -7.315 12.086 1.00 41.01 426 LEU C N 1
ATOM 3608 C CA . LEU C 2 6 ? 39.104 -7.326 11.989 1.00 38.54 426 LEU C CA 1
ATOM 3609 C C . LEU C 2 6 ? 39.465 -7.006 10.565 1.00 38.68 426 LEU C C 1
ATOM 3610 O O . LEU C 2 6 ? 40.624 -6.831 10.226 0.80 35.50 426 LEU C O 1
ATOM 3615 N N . ASP C 2 7 ? 38.445 -6.925 9.718 1.00 43.55 427 ASP C N 1
ATOM 3616 C CA . ASP C 2 7 ? 38.652 -6.698 8.274 1.00 52.34 427 ASP C CA 1
ATOM 3617 C C . ASP C 2 7 ? 39.754 -7.591 7.695 1.00 47.65 427 ASP C C 1
ATOM 3618 O O . ASP C 2 7 ? 40.761 -7.118 7.143 1.00 47.12 427 ASP C O 1
ATOM 3623 N N . LEU C 2 8 ? 39.578 -8.888 7.843 1.00 48.89 428 LEU C N 1
ATOM 3624 C CA . LEU C 2 8 ? 40.679 -9.849 7.531 1.00 51.27 428 LEU C CA 1
ATOM 3625 C C . LEU C 2 8 ? 40.958 -9.884 6.034 1.00 47.68 428 LEU C C 1
ATOM 3626 O O . LEU C 2 8 ? 40.027 -9.818 5.269 1.00 42.83 428 LEU C O 1
ATOM 3631 N N . ALA C 2 9 ? 42.211 -9.906 5.600 1.00 50.86 429 ALA C N 1
ATOM 3632 C CA . ALA C 2 9 ? 42.452 -10.121 4.146 1.00 60.93 429 ALA C CA 1
ATOM 3633 C C . ALA C 2 9 ? 42.185 -11.606 3.642 1.00 61.04 429 ALA C C 1
ATOM 3634 O O . ALA C 2 9 ? 41.654 -12.449 4.393 1.00 63.54 429 ALA C O 1
ATOM 3636 N N . SER C 2 10 ? 42.552 -11.942 2.400 1.00 79.35 430 SER C N 1
ATOM 3637 C CA . SER C 2 10 ? 42.077 -13.219 1.731 1.00 90.56 430 SER C CA 1
ATOM 3638 C C . SER C 2 10 ? 40.551 -13.348 1.748 1.00 98.00 430 SER C C 1
ATOM 3639 O O . SER C 2 10 ? 39.875 -12.972 0.789 1.00 102.21 430 SER C O 1
ATOM 3642 N N . GLY D 2 1 ? 17.899 -14.798 -13.876 1.00 86.44 421 GLY E N 1
ATOM 3643 C CA . GLY D 2 1 ? 18.315 -13.761 -14.801 1.00 88.15 421 GLY E CA 1
ATOM 3644 C C . GLY D 2 1 ? 17.161 -12.888 -15.252 1.00 98.73 421 GLY E C 1
ATOM 3645 O O . GLY D 2 1 ? 16.833 -11.894 -14.606 1.00 80.39 421 GLY E O 1
ATOM 3657 N N . LEU D 2 3 ? 13.752 -13.258 -14.999 1.00 55.26 423 LEU E N 1
ATOM 3658 C CA . LEU D 2 3 ? 12.571 -12.905 -14.202 1.00 60.61 423 LEU E CA 1
ATOM 3659 C C . LEU D 2 3 ? 12.880 -11.830 -13.184 1.00 61.93 423 LEU E C 1
ATOM 3660 O O . LEU D 2 3 ? 11.951 -11.284 -12.566 1.00 63.69 423 LEU E O 1
ATOM 3665 N N . ASP D 2 4 ? 14.173 -11.551 -13.024 1.00 62.28 424 ASP E N 1
ATOM 3666 C CA . ASP D 2 4 ? 14.720 -10.657 -12.017 1.00 67.21 424 ASP E CA 1
ATOM 3667 C C . ASP D 2 4 ? 14.205 -9.209 -12.106 1.00 66.55 424 ASP E C 1
ATOM 3668 O O . ASP D 2 4 ? 13.431 -8.713 -11.243 1.00 59.70 424 ASP E O 1
ATOM 3684 N N . LEU D 2 6 ? 11.290 -8.483 -13.601 1.00 37.87 426 LEU E N 1
ATOM 3685 C CA . LEU D 2 6 ? 9.823 -8.510 -13.673 1.00 41.21 426 LEU E CA 1
ATOM 3686 C C . LEU D 2 6 ? 9.341 -8.144 -12.305 1.00 44.03 426 LEU E C 1
ATOM 3687 O O . LEU D 2 6 ? 8.164 -7.889 -12.124 0.80 40.45 426 LEU E O 1
ATOM 3692 N N . ASP D 2 7 ? 10.302 -8.089 -11.354 1.00 48.91 427 ASP E N 1
ATOM 3693 C CA . ASP D 2 7 ? 10.109 -7.620 -9.961 1.00 49.77 427 ASP E CA 1
ATOM 3694 C C . ASP D 2 7 ? 8.965 -8.407 -9.295 1.00 48.58 427 ASP E C 1
ATOM 3695 O O . ASP D 2 7 ? 7.966 -7.840 -8.755 1.00 47.44 427 ASP E O 1
ATOM 3700 N N . LEU D 2 8 ? 9.103 -9.719 -9.410 1.00 47.47 428 LEU E N 1
ATOM 3701 C CA . LEU D 2 8 ? 8.099 -10.703 -8.935 1.00 53.41 428 LEU E CA 1
ATOM 3702 C C . LEU D 2 8 ? 7.795 -10.527 -7.424 1.00 48.55 428 LEU E C 1
ATOM 3703 O O . LEU D 2 8 ? 8.683 -10.335 -6.655 1.00 41.28 428 LEU E O 1
ATOM 3708 N N . ALA D 2 9 ? 6.528 -10.479 -7.044 1.00 46.35 429 ALA E N 1
ATOM 3709 C CA . ALA D 2 9 ? 6.187 -10.225 -5.652 1.00 59.31 429 ALA E CA 1
ATOM 3710 C C . ALA D 2 9 ? 6.326 -11.495 -4.726 1.00 63.34 429 ALA E C 1
ATOM 3711 O O . ALA D 2 9 ? 6.045 -11.432 -3.533 1.00 72.90 429 ALA E O 1
ATOM 3713 N N . SER D 2 10 ? 6.757 -12.607 -5.312 1.00 68.29 430 SER E N 1
ATOM 3714 C CA . SER D 2 10 ? 6.929 -13.849 -4.567 1.00 75.69 430 SER E CA 1
ATOM 3715 C C . SER D 2 10 ? 6.041 -13.875 -3.327 1.00 67.26 430 SER E C 1
ATOM 3716 O O . SER D 2 10 ? 4.923 -14.388 -3.364 1.00 60.67 430 SER E O 1
#